Protein 3W4T (pdb70)

Organism: Pyrococcus furiosus (strain ATCC 43587 / DSM 3638 / JCM 8422 / Vc1) (NCBI:txid186497)

Structure (mmCIF, N/CA/C/O backbone):
data_3W4T
#
_entry.id   3W4T
#
_cell.length_a   155.388
_cell.length_b   60.055
_cell.length_c   68.279
_cell.angle_alpha   90.000
_cell.angle_beta   92.000
_cell.angle_gamma   90.000
#
_symmetry.space_group_name_H-M   'C 1 2 1'
#
loop_
_entity.id
_entity.type
_entity.pdbx_description
1 polymer 'Putative uncharacterized protein'
2 non-polymer '(2R)-2,3-dihydroxypropyl (9Z)-octadec-9-enoate'
3 water water
#
loop_
_atom_site.group_PDB
_atom_site.id
_atom_site.type_symbol
_atom_site.label_atom_id
_atom_site.label_alt_id
_atom_site.label_comp_id
_atom_site.label_asym_id
_atom_site.label_entity_id
_atom_site.label_seq_id
_atom_site.pdbx_PDB_ins_code
_atom_site.Cartn_x
_atom_site.Cartn_y
_atom_site.Cartn_z
_atom_site.occupancy
_atom_site.B_iso_or_equiv
_atom_site.auth_seq_id
_atom_site.auth_comp_id
_atom_site.auth_asym_id
_atom_site.auth_atom_id
_atom_site.pdbx_PDB_model_num
ATOM 1 N N . LYS A 1 4 ? -58.456 -0.628 24.580 1.00 68.77 4 LYS A N 1
ATOM 2 C CA . LYS A 1 4 ? -57.364 0.307 24.820 1.00 66.12 4 LYS A CA 1
ATOM 3 C C . LYS A 1 4 ? -56.059 -0.419 25.140 1.00 64.24 4 LYS A C 1
ATOM 4 O O . LYS A 1 4 ? -55.233 0.083 25.902 1.00 70.00 4 LYS A O 1
ATOM 6 N N . THR A 1 5 ? -55.884 -1.605 24.565 1.00 56.02 5 THR A N 1
ATOM 7 C CA . THR A 1 5 ? -54.616 -2.322 24.665 1.00 51.79 5 THR A CA 1
ATOM 8 C C . THR A 1 5 ? -54.386 -3.199 23.436 1.00 44.28 5 THR A C 1
ATOM 9 O O . THR A 1 5 ? -55.309 -3.823 22.921 1.00 47.57 5 THR A O 1
ATOM 13 N N . THR A 1 6 ? -53.150 -3.225 22.957 1.00 36.30 6 THR A N 1
ATOM 14 C CA . THR A 1 6 ? -52.800 -4.016 21.784 1.00 34.26 6 THR A CA 1
ATOM 15 C C . THR A 1 6 ? -51.958 -5.208 22.210 1.00 30.72 6 THR A C 1
ATOM 16 O O . THR A 1 6 ? -51.500 -5.266 23.353 1.00 28.78 6 THR A O 1
ATOM 20 N N . LYS A 1 7 ? -51.751 -6.147 21.293 1.00 31.96 7 LYS A N 1
ATOM 21 C CA . LYS A 1 7 ? -50.887 -7.292 21.551 1.00 33.20 7 LYS A CA 1
ATOM 22 C C . LYS A 1 7 ? -49.470 -6.827 21.864 1.00 27.39 7 LYS A C 1
ATOM 23 O O . LYS A 1 7 ? -48.797 -7.390 22.726 1.00 28.03 7 LYS A O 1
ATOM 27 N N . GLY A 1 8 ? -49.026 -5.790 21.161 1.00 25.88 8 GLY A N 1
ATOM 28 C CA . GLY A 1 8 ? -47.696 -5.242 21.364 1.00 21.95 8 GLY A CA 1
ATOM 29 C C . GLY A 1 8 ? -47.498 -4.665 22.752 1.00 22.32 8 GLY A C 1
ATOM 30 O O . GLY A 1 8 ? -46.455 -4.874 23.379 1.00 23.05 8 GLY A O 1
ATOM 31 N N . VAL A 1 9 ? -48.495 -3.929 23.238 1.00 20.77 9 VAL A N 1
ATOM 32 C CA . VAL A 1 9 ? -48.418 -3.358 24.579 1.00 18.39 9 VAL A CA 1
ATOM 33 C C . VAL A 1 9 ? -48.500 -4.465 25.641 1.00 23.53 9 VAL A C 1
ATOM 34 O O . VAL A 1 9 ? -47.840 -4.391 26.682 1.00 24.69 9 VAL A O 1
ATOM 38 N N . GLN A 1 10 ? -49.297 -5.493 25.367 1.00 24.27 10 GLN A N 1
ATOM 39 C CA . GLN A 1 10 ? -49.376 -6.651 26.254 1.00 30.97 10 GLN A CA 1
ATOM 40 C C . GLN A 1 10 ? -48.019 -7.346 26.327 1.00 28.49 10 GLN A C 1
ATOM 41 O O . GLN A 1 10 ? -47.581 -7.779 27.395 1.00 25.71 10 GLN A O 1
ATOM 47 N N . LEU A 1 11 ? -47.364 -7.454 25.175 1.00 29.19 11 LEU A N 1
ATOM 48 C CA . LEU A 1 11 ? -46.044 -8.071 25.087 1.00 27.99 11 LEU A CA 1
ATOM 49 C C . LEU A 1 11 ? -45.025 -7.303 25.929 1.00 25.00 11 LEU A C 1
ATOM 50 O O . LEU A 1 11 ? -44.303 -7.897 26.728 1.00 25.87 11 LEU A O 1
ATOM 55 N N . LEU A 1 12 ? -44.987 -5.983 25.755 1.00 21.70 12 LEU A N 1
ATOM 56 C CA . LEU A 1 12 ? -44.070 -5.116 26.501 1.00 22.66 12 LEU A CA 1
ATOM 57 C C . LEU A 1 12 ? -44.313 -5.143 28.003 1.00 25.78 12 LEU A C 1
ATOM 58 O O . LEU A 1 12 ? -43.366 -5.103 28.797 1.00 24.68 12 LEU A O 1
ATOM 63 N N . ARG A 1 13 ? -45.584 -5.202 28.394 1.00 22.77 13 ARG A N 1
ATOM 64 C CA . ARG A 1 13 ? -45.929 -5.250 29.806 1.00 25.77 13 ARG A CA 1
ATOM 65 C C . ARG A 1 13 ? -45.870 -6.668 30.368 1.00 27.08 13 ARG A C 1
ATOM 66 O O . ARG A 1 13 ? -46.064 -6.874 31.567 1.00 30.06 13 ARG A O 1
ATOM 74 N N . GLY A 1 14 ? -45.607 -7.646 29.508 1.00 25.21 14 GLY A N 1
ATOM 75 C CA . GLY A 1 14 ? -45.553 -9.035 29.950 1.00 30.57 14 GLY A CA 1
ATOM 76 C C . GLY A 1 14 ? -44.160 -9.498 30.359 1.00 32.30 14 GLY A C 1
ATOM 77 O O . GLY A 1 14 ? -43.304 -8.686 30.727 1.00 29.18 14 GLY A O 1
ATOM 78 N N . ASP A 1 15 ? -43.943 -10.810 30.309 1.00 32.71 15 ASP A N 1
ATOM 79 C CA . ASP A 1 15 ? -42.645 -11.408 30.610 1.00 31.26 15 ASP A CA 1
ATOM 80 C C . ASP A 1 15 ? -41.565 -10.868 29.664 1.00 26.83 15 ASP A C 1
ATOM 81 O O . ASP A 1 15 ? -41.738 -10.891 28.442 1.00 23.48 15 ASP A O 1
ATOM 86 N N . PRO A 1 16 ? -40.449 -10.379 30.232 1.00 27.00 16 PRO A N 1
ATOM 87 C CA . PRO A 1 16 ? -39.393 -9.764 29.416 1.00 28.00 16 PRO A CA 1
ATOM 88 C C . PRO A 1 16 ? -38.736 -10.751 28.445 1.00 27.29 16 PRO A C 1
ATOM 89 O O . PRO A 1 16 ? -38.431 -10.356 27.323 1.00 29.11 16 PRO A O 1
ATOM 93 N N . LYS A 1 17 ? -38.536 -12.000 28.864 1.00 26.72 17 LYS A N 1
ATOM 94 C CA . LYS A 1 17 ? -37.913 -13.010 28.007 1.00 24.53 17 LYS A CA 1
ATOM 95 C C . LYS A 1 17 ? -38.747 -13.261 26.761 1.00 30.50 17 LYS A C 1
ATOM 96 O O . LYS A 1 17 ? -38.219 -13.347 25.651 1.00 31.33 17 LYS A O 1
ATOM 102 N N . LYS A 1 18 ? -40.056 -13.375 26.952 1.00 28.75 18 LYS A N 1
ATOM 103 C CA . LYS A 1 18 ? -40.985 -13.532 25.840 1.00 27.40 18 LYS A CA 1
ATOM 104 C C . LYS A 1 18 ? -40.941 -12.315 24.912 1.00 26.15 18 LYS A C 1
ATOM 105 O O . LYS A 1 18 ? -40.949 -12.457 23.688 1.00 25.86 18 LYS A O 1
ATOM 111 N N . ALA A 1 19 ? -40.882 -11.120 25.494 1.00 24.04 19 ALA A N 1
ATOM 112 C CA . ALA A 1 19 ? -40.839 -9.896 24.698 1.00 24.42 19 ALA A CA 1
ATOM 113 C C . ALA A 1 19 ? -39.545 -9.799 23.885 1.00 24.24 19 ALA A C 1
ATOM 114 O O . ALA A 1 19 ? -39.561 -9.398 22.723 1.00 20.28 19 ALA A O 1
ATOM 116 N N . ILE A 1 20 ? -38.425 -10.156 24.505 1.00 22.59 20 ILE A N 1
ATOM 117 C CA . ILE A 1 20 ? -37.141 -10.128 23.813 1.00 24.00 20 ILE A CA 1
ATOM 118 C C . ILE A 1 20 ? -37.150 -11.065 22.599 1.00 25.50 20 ILE A C 1
ATOM 119 O O . ILE A 1 20 ? -36.733 -10.681 21.504 1.00 21.95 20 ILE A O 1
ATOM 124 N N . VAL A 1 21 ? -37.651 -12.281 22.789 1.00 22.34 21 VAL A N 1
ATOM 125 C CA . VAL A 1 21 ? -37.672 -13.273 21.715 1.00 25.92 21 VAL A CA 1
ATOM 126 C C . VAL A 1 21 ? -38.537 -12.838 20.530 1.00 25.64 21 VAL A C 1
ATOM 127 O O . VAL A 1 21 ? -38.097 -12.884 19.379 1.00 22.10 21 VAL A O 1
ATOM 131 N N . ARG A 1 22 ? -39.765 -12.418 20.820 1.00 28.10 22 ARG A N 1
ATOM 132 C CA . ARG A 1 22 ? -40.707 -11.982 19.789 1.00 28.89 22 ARG A CA 1
ATOM 133 C C . ARG A 1 22 ? -40.174 -10.831 18.955 1.00 24.79 22 ARG A C 1
ATOM 134 O O . ARG A 1 22 ? -40.180 -10.897 17.726 1.00 23.65 22 ARG A O 1
ATOM 142 N N . LEU A 1 23 ? -39.735 -9.770 19.632 1.00 21.09 23 LEU A N 1
ATOM 143 C CA . LEU A 1 23 ? -39.258 -8.569 18.955 1.00 22.14 23 LEU A CA 1
ATOM 144 C C . LEU A 1 23 ? -37.988 -8.834 18.157 1.00 20.97 23 LEU A C 1
ATOM 145 O O . LEU A 1 23 ? -37.867 -8.385 17.025 1.00 22.83 23 LEU A O 1
ATOM 150 N N . SER A 1 24 ? -37.047 -9.566 18.752 1.00 20.85 24 SER A N 1
ATOM 151 C CA . SER A 1 24 ? -35.750 -9.797 18.118 1.00 20.65 24 SER A CA 1
ATOM 152 C C . SER A 1 24 ? -35.874 -10.679 16.872 1.00 22.98 24 SER A C 1
ATOM 153 O O . SER A 1 24 ? -35.238 -10.414 15.854 1.00 25.35 24 SER A O 1
ATOM 156 N N . ILE A 1 25 ? -36.697 -11.723 16.947 1.00 23.84 25 ILE A N 1
ATOM 157 C CA . ILE A 1 25 ? -36.953 -12.563 15.776 1.00 19.44 25 ILE A CA 1
ATOM 158 C C . ILE A 1 25 ? -37.569 -11.725 14.655 1.00 20.22 25 ILE A C 1
ATOM 159 O O . ILE A 1 25 ? -37.154 -11.813 13.498 1.00 19.25 25 ILE A O 1
ATOM 164 N N . ALA A 1 26 ? -38.548 -10.896 15.008 1.00 22.51 26 ALA A N 1
ATOM 165 C CA . ALA A 1 26 ? -39.177 -10.004 14.041 1.00 23.87 26 ALA A CA 1
ATOM 166 C C . ALA A 1 26 ? -38.165 -9.044 13.401 1.00 23.58 26 ALA A C 1
ATOM 167 O O . ALA A 1 26 ? -38.175 -8.840 12.184 1.00 18.32 26 ALA A O 1
ATOM 169 N N . MET A 1 27 ? -37.295 -8.457 14.216 1.00 20.48 27 MET A N 1
ATOM 170 C CA . MET A 1 27 ? -36.280 -7.542 13.698 1.00 22.09 27 MET A CA 1
ATOM 171 C C . MET A 1 27 ? -35.230 -8.255 12.844 1.00 22.65 27 MET A C 1
ATOM 172 O O . MET A 1 27 ? -34.801 -7.728 11.813 1.00 23.74 27 MET A O 1
ATOM 177 N N . MET A 1 28 ? -34.812 -9.447 13.271 1.00 19.22 28 MET A N 1
ATOM 178 C CA . MET A 1 28 ? -33.822 -10.219 12.517 1.00 22.33 28 MET A CA 1
ATOM 179 C C . MET A 1 28 ? -34.329 -10.592 11.131 1.00 22.67 28 MET A C 1
ATOM 180 O O . MET A 1 28 ? -33.562 -10.588 10.166 1.00 22.84 28 MET A O 1
ATOM 185 N N . ILE A 1 29 ? -35.616 -10.928 11.042 1.00 19.12 29 ILE A N 1
ATOM 186 C CA . ILE A 1 29 ? -36.240 -11.280 9.765 1.00 19.09 29 ILE A CA 1
ATOM 187 C C . ILE A 1 29 ? -36.270 -10.060 8.843 1.00 19.87 29 ILE A C 1
ATOM 188 O O . ILE A 1 29 ? -35.888 -10.142 7.671 1.00 20.53 29 ILE A O 1
ATOM 193 N N . GLY A 1 30 ? -36.728 -8.935 9.382 1.00 18.27 30 GLY A N 1
ATOM 194 C CA . GLY A 1 30 ? -36.800 -7.698 8.624 1.00 20.54 30 GLY A CA 1
ATOM 195 C C . GLY A 1 30 ? -35.427 -7.283 8.137 1.00 23.09 30 GLY A C 1
ATOM 196 O O . GLY A 1 30 ? -35.256 -6.904 6.977 1.00 22.94 30 GLY A O 1
ATOM 197 N N . MET A 1 31 ? -34.445 -7.365 9.030 1.00 19.77 31 MET A N 1
ATOM 198 C CA . MET A 1 31 ? -33.087 -6.948 8.721 1.00 19.28 31 MET A CA 1
ATOM 199 C C . MET A 1 31 ? -32.407 -7.898 7.756 1.00 23.30 31 MET A C 1
ATOM 200 O O . MET A 1 31 ? -31.527 -7.492 6.999 1.00 21.12 31 MET A O 1
ATOM 205 N N . SER A 1 32 ? -32.811 -9.164 7.786 1.00 22.83 32 SER A N 1
ATOM 206 C CA . SER A 1 32 ? -32.257 -10.142 6.859 1.00 20.18 32 SER A CA 1
ATOM 207 C C . SER A 1 32 ? -32.712 -9.841 5.439 1.00 22.32 32 SER A C 1
ATOM 208 O O . SER A 1 32 ? -31.949 -10.019 4.496 1.00 21.53 32 SER A O 1
ATOM 211 N N . VAL A 1 33 ? -33.948 -9.370 5.288 1.00 17.72 33 VAL A N 1
ATOM 212 C CA . VAL A 1 33 ? -34.445 -9.023 3.963 1.00 19.21 33 VAL A CA 1
ATOM 213 C C . VAL A 1 33 ? -33.747 -7.760 3.457 1.00 20.36 33 VAL A C 1
ATOM 214 O O . VAL A 1 33 ? -33.439 -7.650 2.271 1.00 20.72 33 VAL A O 1
ATOM 218 N N . GLN A 1 34 ? -33.479 -6.818 4.357 1.00 20.60 34 GLN A N 1
ATOM 219 C CA . GLN A 1 34 ? -32.696 -5.642 3.989 1.00 23.30 34 GLN A CA 1
ATOM 220 C C . GLN A 1 34 ? -31.302 -6.063 3.522 1.00 23.19 34 GLN A C 1
ATOM 221 O O . GLN A 1 34 ? -30.774 -5.529 2.548 1.00 23.66 34 GLN A O 1
ATOM 227 N N . THR A 1 35 ? -30.721 -7.042 4.207 1.00 21.85 35 THR A N 1
ATOM 228 C CA . THR A 1 35 ? -29.403 -7.552 3.836 1.00 24.77 35 THR A CA 1
ATOM 229 C C . THR A 1 35 ? -29.425 -8.252 2.473 1.00 26.92 35 THR A C 1
ATOM 230 O O . THR A 1 35 ? -28.516 -8.074 1.656 1.00 24.79 35 THR A O 1
ATOM 234 N N . LEU A 1 36 ? -30.466 -9.043 2.229 1.00 25.86 36 LEU A N 1
ATOM 235 C CA . LEU A 1 36 ? -30.617 -9.722 0.949 1.00 25.39 36 LEU A CA 1
ATOM 236 C C . LEU A 1 36 ? -30.748 -8.705 -0.184 1.00 26.97 36 LEU A C 1
ATOM 237 O O . LEU A 1 36 ? -30.158 -8.885 -1.252 1.00 25.31 36 LEU A O 1
ATOM 242 N N . TYR A 1 37 ? -31.521 -7.644 0.041 1.00 24.15 37 TYR A N 1
ATOM 243 C CA . TYR A 1 37 ? -31.633 -6.593 -0.967 1.00 23.45 37 TYR A CA 1
ATOM 244 C C . TYR A 1 37 ? -30.257 -6.025 -1.312 1.00 22.30 37 TYR A C 1
ATOM 245 O O . TYR A 1 37 ? -29.907 -5.904 -2.483 1.00 23.02 37 TYR A O 1
ATOM 254 N N . ASN A 1 38 ? -29.497 -5.659 -0.283 1.00 28.78 38 ASN A N 1
ATOM 255 C CA . ASN A 1 38 ? -28.170 -5.074 -0.475 1.00 34.37 38 ASN A CA 1
ATOM 256 C C . ASN A 1 38 ? -27.230 -5.955 -1.281 1.00 33.65 38 ASN A C 1
ATOM 257 O O . ASN A 1 38 ? -26.519 -5.464 -2.156 1.00 35.90 38 ASN A O 1
ATOM 262 N N . LEU A 1 39 ? -27.224 -7.251 -0.980 1.00 32.19 39 LEU A N 1
ATOM 263 C CA . LEU A 1 39 ? -26.374 -8.201 -1.693 1.00 37.64 39 LEU A CA 1
ATOM 264 C C . LEU A 1 39 ? -26.779 -8.314 -3.161 1.00 40.43 39 LEU A C 1
ATOM 265 O O . LEU A 1 39 ? -25.931 -8.310 -4.057 1.00 39.27 39 LEU A O 1
ATOM 270 N N . ALA A 1 40 ? -28.082 -8.427 -3.400 1.00 32.50 40 ALA A N 1
ATOM 271 C CA . ALA A 1 40 ? -28.596 -8.523 -4.758 1.00 31.23 40 ALA A CA 1
ATOM 272 C C . ALA A 1 40 ? -28.294 -7.246 -5.551 1.00 29.46 40 ALA A C 1
ATOM 273 O O . ALA A 1 40 ? -27.878 -7.317 -6.707 1.00 32.89 40 ALA A O 1
ATOM 275 N N . ASP A 1 41 ? -28.493 -6.087 -4.926 1.00 24.34 41 ASP A N 1
ATOM 276 C CA . ASP A 1 41 ? -28.233 -4.812 -5.599 1.00 29.09 41 ASP A CA 1
ATOM 277 C C . ASP A 1 41 ? -26.750 -4.641 -5.931 1.00 34.34 41 ASP A C 1
ATOM 278 O O . ASP A 1 41 ? -26.399 -4.095 -6.982 1.00 31.32 41 ASP A O 1
ATOM 283 N N . GLY A 1 42 ? -25.888 -5.122 -5.039 1.00 32.90 42 GLY A N 1
ATOM 284 C CA . GLY A 1 42 ? -24.456 -5.099 -5.276 1.00 35.19 42 GLY A CA 1
ATOM 285 C C . GLY A 1 42 ? -24.102 -5.881 -6.523 1.00 38.20 42 GLY A C 1
ATOM 286 O O . GLY A 1 42 ? -23.247 -5.471 -7.311 1.00 42.44 42 GLY A O 1
ATOM 287 N N . ILE A 1 43 ? -24.783 -7.006 -6.709 1.00 34.70 43 ILE A N 1
ATOM 288 C CA . ILE A 1 43 ? -24.553 -7.862 -7.865 1.00 34.93 43 ILE A CA 1
ATOM 289 C C . ILE A 1 43 ? -25.044 -7.233 -9.181 1.00 38.06 43 ILE A C 1
ATOM 290 O O . ILE A 1 43 ? -24.307 -7.209 -10.170 1.00 38.98 43 ILE A O 1
ATOM 295 N N . TRP A 1 44 ? -26.280 -6.735 -9.198 1.00 32.61 44 TRP A N 1
ATOM 296 C CA . TRP A 1 44 ? -26.804 -6.072 -10.392 1.00 29.79 44 TRP A CA 1
ATOM 297 C C . TRP A 1 44 ? -25.903 -4.916 -10.828 1.00 31.33 44 TRP A C 1
ATOM 298 O O . TRP A 1 44 ? -25.547 -4.809 -11.999 1.00 33.35 44 TRP A O 1
ATOM 309 N N . VAL A 1 45 ? -25.553 -4.049 -9.880 1.00 33.21 45 VAL A N 1
ATOM 310 C CA . VAL A 1 45 ? -24.739 -2.871 -10.164 1.00 34.97 45 VAL A CA 1
ATOM 311 C C . VAL A 1 45 ? -23.342 -3.247 -10.670 1.00 41.19 45 VAL A C 1
ATOM 312 O O . VAL A 1 45 ? -22.794 -2.581 -11.546 1.00 43.76 45 VAL A O 1
ATOM 316 N N . SER A 1 46 ? -22.789 -4.335 -10.140 1.00 43.16 46 SER A N 1
ATOM 317 C CA . SER A 1 46 ? -21.466 -4.806 -10.543 1.00 47.37 46 SER A CA 1
ATOM 318 C C . SER A 1 46 ? -21.392 -5.081 -12.043 1.00 50.13 46 SER A C 1
ATOM 319 O O . SER A 1 46 ? -20.345 -4.893 -12.662 1.00 52.86 46 SER A O 1
ATOM 322 N N . GLY A 1 47 ? -22.506 -5.518 -12.625 1.00 47.66 47 GLY A N 1
ATOM 323 C CA . GLY A 1 47 ? -22.537 -5.872 -14.033 1.00 42.17 47 GLY A CA 1
ATOM 324 C C . GLY A 1 47 ? -22.783 -4.696 -14.960 1.00 44.44 47 GLY A C 1
ATOM 325 O O . GLY A 1 47 ? -23.014 -4.884 -16.155 1.00 48.98 47 GLY A O 1
ATOM 326 N N . LEU A 1 48 ? -22.734 -3.482 -14.414 1.00 42.73 48 LEU A N 1
ATOM 327 C CA . LEU A 1 48 ? -22.964 -2.271 -15.203 1.00 42.49 48 LEU A CA 1
ATOM 328 C C . LEU A 1 48 ? -21.663 -1.562 -15.601 1.00 47.41 48 LEU A C 1
ATOM 329 O O . LEU A 1 48 ? -21.668 -0.682 -16.465 1.00 49.94 48 LEU A O 1
ATOM 334 N N . GLY A 1 49 ? -20.555 -1.932 -14.964 1.00 47.31 49 GLY A N 1
ATOM 335 C CA . GLY A 1 49 ? -19.273 -1.322 -15.276 1.00 50.21 49 GLY A CA 1
ATOM 336 C C . GLY A 1 49 ? -18.764 -0.303 -14.267 1.00 50.75 49 GLY A C 1
ATOM 337 O O . GLY A 1 49 ? -19.525 0.197 -13.439 1.00 48.07 49 GLY A O 1
ATOM 338 N N . PRO A 1 50 ? -17.460 0.016 -14.346 1.00 52.11 50 PRO A N 1
ATOM 339 C CA . PRO A 1 50 ? -16.720 0.925 -13.461 1.00 46.47 50 PRO A CA 1
ATOM 340 C C . PRO A 1 50 ? -17.362 2.296 -13.255 1.00 41.99 50 PRO A C 1
ATOM 341 O O . PRO A 1 50 ? -17.368 2.791 -12.128 1.00 41.56 50 PRO A O 1
ATOM 345 N N . GLU A 1 51 ? -17.872 2.906 -14.320 1.00 36.89 51 GLU A N 1
ATOM 346 C CA . GLU A 1 51 ? -18.489 4.229 -14.221 1.00 37.88 51 GLU A CA 1
ATOM 347 C C . GLU A 1 51 ? -19.723 4.239 -13.314 1.00 41.99 51 GLU A C 1
ATOM 348 O O . GLU A 1 51 ? -19.990 5.223 -12.622 1.00 37.01 51 GLU A O 1
ATOM 350 N N . SER A 1 52 ? -20.476 3.144 -13.333 1.00 43.06 52 SER A N 1
ATOM 351 C CA . SER A 1 52 ? -21.692 3.030 -12.538 1.00 39.59 52 SER A CA 1
ATOM 352 C C . SER A 1 52 ? -21.363 2.769 -11.069 1.00 40.72 52 SER A C 1
ATOM 353 O O . SER A 1 52 ? -21.986 3.341 -10.178 1.00 38.36 52 SER A O 1
ATOM 356 N N . LEU A 1 53 ? -20.371 1.913 -10.831 1.00 45.25 53 LEU A N 1
ATOM 357 C CA . LEU A 1 53 ? -19.896 1.629 -9.480 1.00 45.70 53 LEU A CA 1
ATOM 358 C C . LEU A 1 53 ? -19.322 2.874 -8.810 1.00 43.56 53 LEU A C 1
ATOM 359 O O . LEU A 1 53 ? -19.590 3.136 -7.641 1.00 38.36 53 LEU A O 1
ATOM 364 N N . ALA A 1 54 ? -18.533 3.639 -9.558 1.00 42.32 54 ALA A N 1
ATOM 365 C CA . ALA A 1 54 ? -17.913 4.848 -9.022 1.00 44.31 54 ALA A CA 1
ATOM 366 C C . ALA A 1 54 ? -18.957 5.901 -8.644 1.00 43.94 54 ALA A C 1
ATOM 367 O O . ALA A 1 54 ? -18.754 6.682 -7.718 1.00 42.01 54 ALA A O 1
ATOM 369 N N . ALA A 1 55 ? -20.069 5.918 -9.373 1.00 43.04 55 ALA A N 1
ATOM 370 C CA . ALA A 1 55 ? -21.159 6.846 -9.090 1.00 43.32 55 ALA A CA 1
ATOM 371 C C . ALA A 1 55 ? -21.860 6.484 -7.778 1.00 44.98 55 ALA A C 1
ATOM 372 O O . ALA A 1 55 ? -22.191 7.359 -6.971 1.00 44.76 55 ALA A O 1
ATOM 374 N N . VAL A 1 56 ? -22.092 5.189 -7.580 1.00 44.33 56 VAL A N 1
ATOM 375 C CA . VAL A 1 56 ? -22.644 4.684 -6.331 1.00 46.16 56 VAL A CA 1
ATOM 376 C C . VAL A 1 56 ? -21.665 4.990 -5.203 1.00 44.86 56 VAL A C 1
ATOM 377 O O . VAL A 1 56 ? -22.064 5.407 -4.112 1.00 43.05 56 VAL A O 1
ATOM 381 N N . GLY A 1 57 ? -20.379 4.800 -5.492 1.00 41.02 57 GLY A N 1
ATOM 382 C CA . GLY A 1 57 ? -19.318 5.061 -4.537 1.00 37.50 57 GLY A CA 1
ATOM 383 C C . GLY A 1 57 ? -19.292 6.497 -4.050 1.00 38.69 57 GLY A C 1
ATOM 384 O O . GLY A 1 57 ? -19.135 6.747 -2.854 1.00 40.47 57 GLY A O 1
ATOM 385 N N . LEU A 1 58 ? -19.453 7.439 -4.975 1.00 35.52 58 LEU A N 1
ATOM 386 C CA . LEU A 1 58 ? -19.444 8.860 -4.635 1.00 37.19 58 LEU A CA 1
ATOM 387 C C . LEU A 1 58 ? -20.557 9.263 -3.661 1.00 37.33 58 LEU A C 1
ATOM 388 O O . LEU A 1 58 ? -20.346 10.107 -2.791 1.00 37.79 58 LEU A O 1
ATOM 393 N N . PHE A 1 59 ? -21.737 8.669 -3.812 1.00 34.94 59 PHE A N 1
ATOM 394 C CA . PHE A 1 59 ? -22.884 9.044 -2.985 1.00 33.64 59 PHE A CA 1
ATOM 395 C C . PHE A 1 59 ? -22.962 8.251 -1.682 1.00 32.06 59 PHE A C 1
ATOM 396 O O . PHE A 1 59 ? -23.609 8.684 -0.733 1.00 33.63 59 PHE A O 1
ATOM 404 N N . PHE A 1 60 ? -22.313 7.090 -1.653 1.00 33.44 60 PHE A N 1
ATOM 405 C CA . PHE A 1 60 ? -22.430 6.158 -0.529 1.00 36.52 60 PHE A CA 1
ATOM 406 C C . PHE A 1 60 ? -22.253 6.779 0.872 1.00 34.54 60 PHE A C 1
ATOM 407 O O . PHE A 1 60 ? -23.075 6.527 1.751 1.00 35.07 60 PHE A O 1
ATOM 415 N N . PRO A 1 61 ? -21.200 7.597 1.083 1.00 34.21 61 PRO A N 1
ATOM 416 C CA . PRO A 1 61 ? -21.083 8.211 2.414 1.00 35.62 61 PRO A CA 1
ATOM 417 C C . PRO A 1 61 ? -22.263 9.118 2.766 1.00 36.30 61 PRO A C 1
ATOM 418 O O . PRO A 1 61 ? -22.685 9.136 3.926 1.00 31.95 61 PRO A O 1
ATOM 422 N N . VAL A 1 62 ? -22.777 9.861 1.787 1.00 31.90 62 VAL A N 1
ATOM 423 C CA . VAL A 1 62 ? -23.921 10.733 2.021 1.00 30.93 62 VAL A CA 1
ATOM 424 C C . VAL A 1 62 ? -25.144 9.902 2.368 1.00 27.76 62 VAL A C 1
ATOM 425 O O . VAL A 1 62 ? -25.873 10.210 3.309 1.00 29.04 62 VAL A O 1
ATOM 429 N N . PHE A 1 63 ? -25.364 8.851 1.587 1.00 25.27 63 PHE A N 1
ATOM 430 C CA . PHE A 1 63 ? -26.509 7.976 1.773 1.00 28.70 63 PHE A CA 1
ATOM 431 C C . PHE A 1 63 ? -26.498 7.309 3.147 1.00 25.44 63 PHE A C 1
ATOM 432 O O . PHE A 1 63 ? -27.537 7.211 3.804 1.00 25.45 63 PHE A O 1
ATOM 440 N N . MET A 1 64 ? -25.327 6.855 3.581 1.00 22.47 64 MET A N 1
ATOM 441 C CA . MET A 1 64 ? -25.197 6.256 4.908 1.00 25.10 64 MET A CA 1
ATOM 442 C C . MET A 1 64 ? -25.400 7.306 6.005 1.00 22.16 64 MET A C 1
ATOM 443 O O . MET A 1 64 ? -25.872 6.992 7.096 1.00 21.79 64 MET A O 1
ATOM 448 N N . GLY A 1 65 ? -25.028 8.549 5.716 1.00 23.70 65 GLY A N 1
ATOM 449 C CA . GLY A 1 65 ? -25.266 9.641 6.645 1.00 24.12 65 GLY A CA 1
ATOM 450 C C . GLY A 1 65 ? -26.755 9.873 6.810 1.00 22.87 65 GLY A C 1
ATOM 451 O O . GLY A 1 65 ? -27.240 10.111 7.913 1.00 24.34 65 GLY A O 1
ATOM 452 N N . ILE A 1 66 ? -27.483 9.790 5.701 1.00 21.44 66 ILE A N 1
ATOM 453 C CA . ILE A 1 66 ? -28.936 9.937 5.721 1.00 20.53 66 ILE A CA 1
ATOM 454 C C . ILE A 1 66 ? -29.589 8.793 6.498 1.00 23.62 66 ILE A C 1
ATOM 455 O O . ILE A 1 66 ? -30.515 9.023 7.279 1.00 22.10 66 ILE A O 1
ATOM 460 N N . ILE A 1 67 ? -29.107 7.567 6.282 1.00 18.41 67 ILE A N 1
ATOM 461 C CA . ILE A 1 67 ? -29.599 6.404 7.025 1.00 20.81 67 ILE A CA 1
ATOM 462 C C . ILE A 1 67 ? -29.346 6.555 8.528 1.00 18.56 67 ILE A C 1
ATOM 463 O O . ILE A 1 67 ? -30.214 6.272 9.351 1.00 22.51 67 ILE A O 1
ATOM 468 N N . ALA A 1 68 ? -28.143 7.002 8.872 1.00 20.22 68 ALA A N 1
ATOM 469 C CA . ALA A 1 68 ? -27.763 7.202 10.265 1.00 23.79 68 ALA A CA 1
ATOM 470 C C . ALA A 1 68 ? -28.690 8.205 10.962 1.00 22.32 68 ALA A C 1
ATOM 471 O O . ALA A 1 68 ? -29.090 8.002 12.111 1.00 21.48 68 ALA A O 1
ATOM 473 N N . LEU A 1 69 ? -29.028 9.288 10.266 1.00 19.72 69 LEU A N 1
ATOM 474 C CA . LEU A 1 69 ? -29.902 10.314 10.841 1.00 18.18 69 LEU A CA 1
ATOM 475 C C . LEU A 1 69 ? -31.324 9.787 11.015 1.00 19.12 69 LEU A C 1
ATOM 476 O O . LEU A 1 69 ? -31.947 9.980 12.062 1.00 18.24 69 LEU A O 1
ATOM 481 N N . ALA A 1 70 ? -31.823 9.120 9.979 1.00 18.92 70 ALA A N 1
ATOM 482 C CA . ALA A 1 70 ? -33.167 8.548 9.973 1.00 18.60 70 ALA A CA 1
ATOM 483 C C . ALA A 1 70 ? -33.336 7.470 11.043 1.00 17.19 70 ALA A C 1
ATOM 484 O O . ALA A 1 70 ? -34.318 7.469 11.789 1.00 17.51 70 ALA A O 1
ATOM 486 N N . ALA A 1 71 ? -32.385 6.545 11.105 1.00 17.97 71 ALA A N 1
ATOM 487 C CA . ALA A 1 71 ? -32.442 5.463 12.087 1.00 20.91 71 ALA A CA 1
ATOM 488 C C . ALA A 1 71 ? -32.206 5.983 13.512 1.00 20.80 71 ALA A C 1
ATOM 489 O O . ALA A 1 71 ? -32.745 5.438 14.480 1.00 20.49 71 ALA A O 1
ATOM 491 N N . GLY A 1 72 ? -31.385 7.025 13.636 1.00 18.26 72 GLY A N 1
ATOM 492 C CA . GLY A 1 72 ? -31.167 7.673 14.919 1.00 20.47 72 GLY A CA 1
ATOM 493 C C . GLY A 1 72 ? -32.461 8.253 15.474 1.00 22.56 72 GLY A C 1
ATOM 494 O O . GLY A 1 72 ? -32.797 8.034 16.643 1.00 22.36 72 GLY A O 1
ATOM 495 N N . LEU A 1 73 ? -33.192 8.989 14.638 1.00 19.12 73 LEU A N 1
ATOM 496 C CA . LEU A 1 73 ? -34.495 9.524 15.039 1.00 21.75 73 LEU A CA 1
ATOM 497 C C . LEU A 1 73 ? -35.457 8.385 15.371 1.00 17.67 73 LEU A C 1
ATOM 498 O O . LEU A 1 73 ? -36.261 8.485 16.304 1.00 18.77 73 LEU A O 1
ATOM 503 N N . GLY A 1 74 ? -35.354 7.293 14.618 1.00 17.80 74 GLY A N 1
ATOM 504 C CA . GLY A 1 74 ? -36.170 6.111 14.857 1.00 19.46 74 GLY A CA 1
ATOM 505 C C . GLY A 1 74 ? -35.968 5.456 16.216 1.00 18.46 74 GLY A C 1
ATOM 506 O O . GLY A 1 74 ? -36.937 5.047 16.866 1.00 16.96 74 GLY A O 1
ATOM 507 N N . VAL A 1 75 ? -34.717 5.338 16.656 1.00 16.49 75 VAL A N 1
ATOM 508 C CA . VAL A 1 75 ? -34.452 4.708 17.950 1.00 19.75 75 VAL A CA 1
ATOM 509 C C . VAL A 1 75 ? -34.754 5.659 19.117 1.00 18.67 75 VAL A C 1
ATOM 510 O O . VAL A 1 75 ? -35.174 5.225 20.193 1.00 20.96 75 VAL A O 1
ATOM 514 N N . GLY A 1 76 ? -34.554 6.956 18.901 1.00 17.60 76 GLY A N 1
ATOM 515 C CA . GLY A 1 76 ? -34.924 7.947 19.902 1.00 16.84 76 GLY A CA 1
ATOM 516 C C . GLY A 1 76 ? -36.424 7.902 20.140 1.00 17.85 76 GLY A C 1
ATOM 517 O O . GLY A 1 76 ? -36.897 8.030 21.273 1.00 18.16 76 GLY A O 1
ATOM 518 N N . THR A 1 77 ? -37.165 7.694 19.054 1.00 16.76 77 THR A N 1
ATOM 519 C CA . THR A 1 77 ? -38.620 7.608 19.076 1.00 19.03 77 THR A CA 1
ATOM 520 C C . THR A 1 77 ? -39.075 6.328 19.775 1.00 21.40 77 THR A C 1
ATOM 521 O O . THR A 1 77 ? -39.991 6.354 20.603 1.00 21.40 77 THR A O 1
ATOM 525 N N . SER A 1 78 ? -38.436 5.215 19.419 1.00 14.04 78 SER A N 1
ATOM 526 C CA . SER A 1 78 ? -38.742 3.905 19.987 1.00 23.90 78 SER A CA 1
ATOM 527 C C . SER A 1 78 ? -38.562 3.891 21.490 1.00 21.00 78 SER A C 1
ATOM 528 O O . SER A 1 78 ? -39.415 3.387 22.225 1.00 20.28 78 SER A O 1
ATOM 531 N N . SER A 1 79 ? -37.428 4.420 21.938 1.00 18.01 79 SER A N 1
ATOM 532 C CA . SER A 1 79 ? -37.104 4.437 23.357 1.00 21.51 79 SER A CA 1
ATOM 533 C C . SER A 1 79 ? -38.059 5.334 24.137 1.00 20.99 79 SER A C 1
ATOM 534 O O . SER A 1 79 ? -38.542 4.948 25.196 1.00 21.21 79 SER A O 1
ATOM 537 N N . ALA A 1 80 ? -38.324 6.529 23.617 1.00 16.90 80 ALA A N 1
ATOM 538 C CA . ALA A 1 80 ? -39.166 7.489 24.332 1.00 18.11 80 ALA A CA 1
ATOM 539 C C . ALA A 1 80 ? -40.615 7.001 24.449 1.00 24.96 80 ALA A C 1
ATOM 540 O O . ALA A 1 80 ? -41.287 7.254 25.449 1.00 24.41 80 ALA A O 1
ATOM 542 N N . ILE A 1 81 ? -41.095 6.305 23.426 1.00 21.80 81 ILE A N 1
ATOM 543 C CA . ILE A 1 81 ? -42.445 5.751 23.459 1.00 20.48 81 ILE A CA 1
ATOM 544 C C . ILE A 1 81 ? -42.535 4.539 24.401 1.00 22.79 81 ILE A C 1
ATOM 545 O O . ILE A 1 81 ? -43.477 4.434 25.186 1.00 22.93 81 ILE A O 1
ATOM 550 N N . ALA A 1 82 ? -41.560 3.635 24.320 1.00 19.06 82 ALA A N 1
ATOM 551 C CA . ALA A 1 82 ? -41.529 2.457 25.194 1.00 22.84 82 ALA A CA 1
ATOM 552 C C . ALA A 1 82 ? -41.555 2.842 26.670 1.00 23.57 82 ALA A C 1
ATOM 553 O O . ALA A 1 82 ? -42.264 2.228 27.471 1.00 20.80 82 ALA A O 1
ATOM 555 N N . ARG A 1 83 ? -40.792 3.868 27.031 1.00 23.56 83 ARG A N 1
ATOM 556 C CA . ARG A 1 83 ? -40.775 4.333 28.412 1.00 25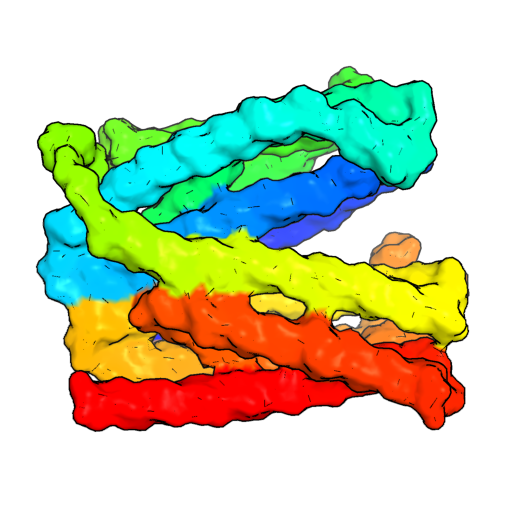.68 83 ARG A CA 1
ATOM 557 C C . ARG A 1 83 ? -42.108 4.946 28.872 1.00 27.02 83 ARG A C 1
ATOM 558 O O . ARG A 1 83 ? -42.526 4.721 30.005 1.00 26.40 83 ARG A O 1
ATOM 566 N N . ARG A 1 84 ? -42.781 5.705 28.008 1.00 22.42 84 ARG A N 1
ATOM 567 C CA . ARG A 1 84 ? -44.085 6.270 28.379 1.00 23.00 84 ARG A CA 1
ATOM 568 C C . ARG A 1 84 ? -45.117 5.156 28.580 1.00 22.27 84 ARG A C 1
ATOM 569 O O . ARG A 1 84 ? -45.932 5.202 29.503 1.00 25.76 84 ARG A O 1
ATOM 577 N N . ILE A 1 85 ? -45.077 4.154 27.706 1.00 20.56 85 ILE A N 1
ATOM 578 C CA . ILE A 1 85 ? -46.021 3.042 27.779 1.00 24.15 85 ILE A CA 1
ATOM 579 C C . ILE A 1 85 ? -45.811 2.214 29.046 1.00 25.76 85 ILE A C 1
ATOM 580 O O . ILE A 1 85 ? -46.775 1.839 29.716 1.00 29.74 85 ILE A O 1
ATOM 585 N N . GLY A 1 86 ? -44.550 1.942 29.376 1.00 22.08 86 GLY A N 1
ATOM 586 C CA . GLY A 1 86 ? -44.218 1.282 30.626 1.00 24.40 86 GLY A CA 1
ATOM 587 C C . GLY A 1 86 ? -44.735 2.062 31.822 1.00 24.33 86 GLY A C 1
ATOM 588 O O . GLY A 1 86 ? -45.212 1.486 32.794 1.00 22.54 86 GLY A O 1
ATOM 589 N N . ALA A 1 87 ? -44.655 3.386 31.742 1.00 24.20 87 ALA A N 1
ATOM 590 C CA . ALA A 1 87 ? -45.082 4.241 32.842 1.00 29.08 87 ALA A CA 1
ATOM 591 C C . ALA A 1 87 ? -46.590 4.466 32.833 1.00 30.29 87 ALA A C 1
ATOM 592 O O . ALA A 1 87 ? -47.112 5.207 33.674 1.00 26.93 87 ALA A O 1
ATOM 594 N N . ARG A 1 88 ? -47.281 3.829 31.885 1.00 25.45 88 ARG A N 1
ATOM 595 C CA . ARG A 1 88 ? -48.721 4.033 31.696 1.00 27.28 88 ARG A CA 1
ATOM 596 C C . ARG A 1 88 ? -49.066 5.502 31.445 1.00 32.14 88 ARG A C 1
ATOM 597 O O . ARG A 1 88 ? -50.107 5.995 31.889 1.00 30.02 88 ARG A O 1
ATOM 605 N N . ASP A 1 89 ? -48.181 6.194 30.734 1.00 27.29 89 ASP A N 1
ATOM 606 C CA . ASP A 1 89 ? -48.388 7.597 30.402 1.00 28.97 89 ASP A CA 1
ATOM 607 C C . ASP A 1 89 ? -48.860 7.655 28.950 1.00 29.18 89 ASP A C 1
ATOM 608 O O . ASP A 1 89 ? -48.069 7.904 28.040 1.00 28.01 89 ASP A O 1
ATOM 613 N N . LYS A 1 90 ? -50.153 7.398 28.747 1.00 29.78 90 LYS A N 1
ATOM 614 C CA . LYS A 1 90 ? -50.741 7.286 27.411 1.00 29.60 90 LYS A CA 1
ATOM 615 C C . LYS A 1 90 ? -50.691 8.601 26.641 1.00 25.69 90 LYS A C 1
ATOM 616 O O . LYS A 1 90 ? -50.371 8.615 25.454 1.00 27.60 90 LYS A O 1
ATOM 622 N N . GLU A 1 91 ? -51.006 9.703 27.317 1.00 27.28 91 GLU A N 1
ATOM 623 C CA . GLU A 1 91 ? -50.991 11.007 26.668 1.00 28.81 91 GLU A CA 1
ATOM 624 C C . GLU A 1 91 ? -49.572 11.389 26.283 1.00 27.16 91 GLU A C 1
ATOM 625 O O . GLU A 1 91 ? -49.353 12.041 25.259 1.00 27.57 91 GLU A O 1
ATOM 629 N N . GLY A 1 92 ? -48.617 10.968 27.107 1.00 24.37 92 GLY A N 1
ATOM 630 C CA . GLY A 1 92 ? -47.209 11.187 26.833 1.00 26.23 92 GLY A CA 1
ATOM 631 C C . GLY A 1 92 ? -46.717 10.383 25.642 1.00 27.18 92 GLY A C 1
ATOM 632 O O . GLY A 1 92 ? -45.957 10.889 24.811 1.00 25.37 92 GLY A O 1
ATOM 633 N N . ALA A 1 93 ? -47.142 9.126 25.555 1.00 21.10 93 ALA A N 1
ATOM 634 C CA . ALA A 1 93 ? -46.794 8.297 24.407 1.00 19.41 93 ALA A CA 1
ATOM 635 C C . ALA A 1 93 ? -47.375 8.877 23.110 1.00 17.34 93 ALA A C 1
ATOM 636 O O . ALA A 1 93 ? -46.680 8.952 22.095 1.00 21.05 93 ALA A O 1
ATOM 638 N N . ASP A 1 94 ? -48.641 9.292 23.153 1.00 18.86 94 ASP A N 1
ATOM 639 C CA . ASP A 1 94 ? -49.276 9.944 22.008 1.00 23.59 94 ASP A CA 1
ATOM 640 C C . ASP A 1 94 ? -48.484 11.177 21.554 1.00 26.41 94 ASP A C 1
ATOM 641 O O . ASP A 1 94 ? -48.254 11.379 20.360 1.00 27.01 94 ASP A O 1
ATOM 646 N N . ASN A 1 95 ? -48.080 12.004 22.516 1.00 24.48 95 ASN A N 1
ATOM 647 C CA . ASN A 1 95 ? -47.387 13.257 22.209 1.00 23.85 95 ASN A CA 1
ATOM 648 C C . ASN A 1 95 ? -45.986 13.020 21.633 1.00 21.78 95 ASN A C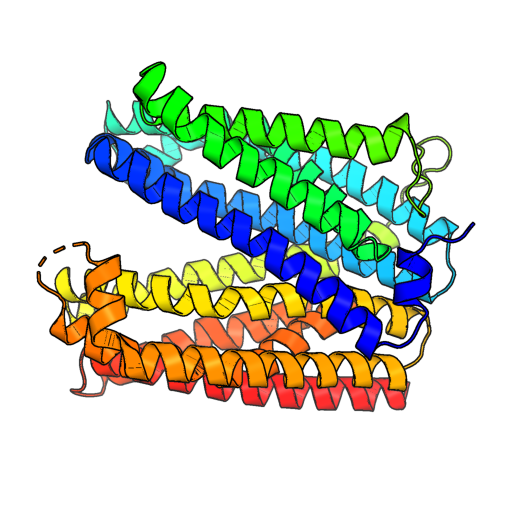 1
ATOM 649 O O . ASN A 1 95 ? -45.525 13.771 20.769 1.00 24.26 95 ASN A O 1
ATOM 654 N N . VAL A 1 96 ? -45.314 11.971 22.104 1.00 21.09 96 VAL A N 1
ATOM 655 C CA . VAL A 1 96 ? -44.013 11.587 21.551 1.00 21.00 96 VAL A CA 1
ATOM 656 C C . VAL A 1 96 ? -44.145 11.170 20.085 1.00 22.59 96 VAL A C 1
ATOM 657 O O . VAL A 1 96 ? -43.330 11.559 19.245 1.00 20.26 96 VAL A O 1
ATOM 661 N N . ALA A 1 97 ? -45.180 10.387 19.782 1.00 20.64 97 ALA A N 1
ATOM 662 C CA . ALA A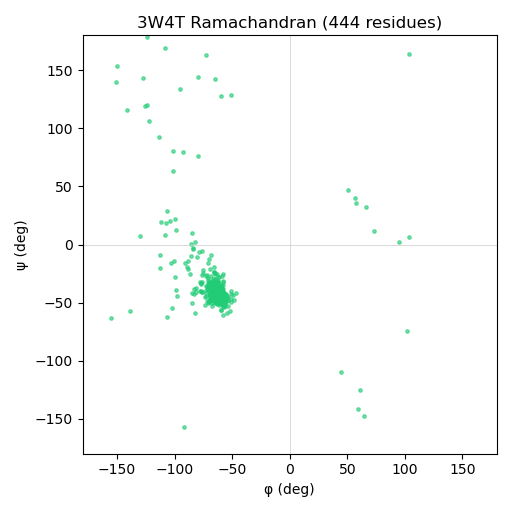 1 97 ? -45.414 9.929 18.415 1.00 20.18 97 ALA A CA 1
ATOM 663 C C . ALA A 1 97 ? -45.627 11.117 17.477 1.00 16.00 97 ALA A C 1
ATOM 664 O O . ALA A 1 97 ? -45.015 11.196 16.413 1.00 18.63 97 ALA A O 1
ATOM 666 N N . VAL A 1 98 ? -46.491 12.041 17.884 1.00 18.19 98 VAL A N 1
ATOM 667 C CA . VAL A 1 98 ? -46.754 13.244 17.102 1.00 19.26 98 VAL A CA 1
ATOM 668 C C . VAL A 1 98 ? -45.486 14.066 16.919 1.00 20.42 98 VAL A C 1
ATOM 669 O O . VAL A 1 98 ? -45.182 14.506 15.812 1.00 22.20 98 VAL A O 1
ATOM 673 N N . HIS A 1 99 ? -44.749 14.267 18.010 1.00 19.53 99 HIS A N 1
ATOM 674 C CA . HIS A 1 99 ? -43.498 15.015 17.956 1.00 21.97 99 HIS A CA 1
ATOM 675 C C . HIS A 1 99 ? -42.530 14.373 16.978 1.00 21.99 99 HIS A C 1
ATOM 676 O O . HIS A 1 99 ? -41.903 15.061 16.176 1.00 22.64 99 HIS A O 1
ATOM 683 N N . SER A 1 100 ? -42.411 13.049 17.057 1.00 17.24 100 SER A N 1
ATOM 684 C CA . SER A 1 100 ? -41.466 12.318 16.223 1.00 17.66 100 SER A CA 1
ATOM 685 C C . SER A 1 100 ? -41.804 12.452 14.743 1.00 17.26 100 SER A C 1
ATOM 686 O O . SER A 1 100 ? -40.909 12.501 13.902 1.00 18.24 100 SER A O 1
ATOM 689 N N . LEU A 1 101 ? -43.096 12.512 14.431 1.00 20.01 101 LEU A N 1
ATOM 690 C CA . LEU A 1 101 ? -43.540 12.640 13.045 1.00 19.26 101 LEU A CA 1
ATOM 691 C C . LEU A 1 101 ? -43.284 14.038 12.480 1.00 22.72 101 LEU A C 1
ATOM 692 O O . LEU A 1 101 ? -42.957 14.187 11.297 1.00 24.60 101 LEU A O 1
ATOM 697 N N . ILE A 1 102 ? -43.422 15.057 13.327 1.00 17.05 102 ILE A N 1
ATOM 698 C CA . ILE A 1 102 ? -43.108 16.423 12.920 1.00 18.85 102 ILE A CA 1
ATOM 699 C C . ILE A 1 102 ? -41.593 16.546 12.710 1.00 22.46 102 ILE A C 1
ATOM 700 O O . ILE A 1 102 ? -41.140 17.188 11.767 1.00 20.56 102 ILE A O 1
ATOM 705 N N . LEU A 1 103 ? -40.815 15.911 13.583 1.00 18.93 103 LEU A N 1
ATOM 706 C CA . LEU A 1 103 ? -39.365 15.866 13.411 1.00 21.89 103 LEU A CA 1
ATOM 707 C C . LEU A 1 103 ? -38.949 15.144 12.124 1.00 20.26 103 LEU A C 1
ATOM 708 O O . LEU A 1 103 ? -37.939 15.495 11.521 1.00 21.13 103 LEU A O 1
ATOM 713 N N . SER A 1 104 ? -39.723 14.146 11.698 1.00 20.30 104 SER A N 1
ATOM 714 C CA . SER A 1 104 ? -39.387 13.405 10.478 1.00 22.87 104 SER A CA 1
ATOM 715 C C . SER A 1 104 ? -39.481 14.321 9.263 1.00 21.91 104 SER A C 1
ATOM 716 O O . SER A 1 104 ? -38.671 14.228 8.330 1.00 20.31 104 SER A O 1
ATOM 719 N N . LEU A 1 105 ? -40.456 15.226 9.296 1.00 18.71 105 LEU A N 1
ATOM 720 C CA . LEU A 1 105 ? -40.644 16.202 8.227 1.00 21.03 105 LEU A CA 1
ATOM 721 C C . LEU A 1 105 ? -39.524 17.242 8.234 1.00 22.09 105 LEU A C 1
ATOM 722 O O . LEU A 1 105 ? -38.937 17.548 7.193 1.00 24.28 105 LEU A O 1
ATOM 727 N N . ILE A 1 106 ? -39.236 17.782 9.413 1.00 21.21 106 ILE A N 1
ATOM 728 C CA . ILE A 1 106 ? -38.177 18.773 9.570 1.00 18.38 106 ILE A CA 1
ATOM 729 C C . ILE A 1 106 ? -36.824 18.207 9.128 1.00 19.32 106 ILE A C 1
ATOM 730 O O . ILE A 1 106 ? -36.126 18.818 8.325 1.00 22.54 106 ILE A O 1
ATOM 735 N N . LEU A 1 107 ? -36.468 17.037 9.646 1.00 18.80 107 LEU A N 1
ATOM 736 C CA . LEU A 1 107 ? -35.182 16.414 9.333 1.00 17.28 107 LEU A CA 1
ATOM 737 C C . LEU A 1 107 ? -35.097 15.981 7.873 1.00 18.83 107 LEU A C 1
ATOM 738 O O . LEU A 1 107 ? -34.130 16.303 7.173 1.00 19.92 107 LEU A O 1
ATOM 743 N N . GLY A 1 108 ? -36.111 15.250 7.421 1.00 15.92 108 GLY A N 1
ATOM 744 C CA . GLY A 1 108 ? -36.134 14.733 6.065 1.00 18.00 108 GLY A CA 1
ATOM 745 C C . GLY A 1 108 ? -36.025 15.810 5.002 1.00 20.91 108 GLY A C 1
ATOM 746 O O . GLY A 1 108 ? -35.202 15.717 4.082 1.00 22.62 108 GLY A O 1
ATOM 747 N N . VAL A 1 109 ? -36.853 16.839 5.115 1.00 16.26 109 VAL A N 1
ATOM 748 C CA . VAL A 1 109 ? -36.833 17.890 4.115 1.00 18.25 109 VAL A CA 1
ATOM 749 C C . VAL A 1 109 ? -35.548 18.717 4.223 1.00 21.72 109 VAL A C 1
ATOM 750 O O . VAL A 1 109 ? -34.990 19.134 3.207 1.00 18.00 109 VAL A O 1
ATOM 754 N N . THR A 1 110 ? -35.059 18.920 5.444 1.00 16.67 110 THR A N 1
ATOM 755 C CA . THR A 1 110 ? -33.804 19.650 5.631 1.00 20.69 110 THR A CA 1
ATOM 756 C C . THR A 1 110 ? -32.648 18.940 4.918 1.00 18.26 110 THR A C 1
ATOM 757 O O . THR A 1 110 ? -31.811 19.585 4.285 1.00 21.33 110 THR A O 1
ATOM 761 N N . ILE A 1 111 ? -32.617 17.614 5.019 1.00 18.81 111 ILE A N 1
ATOM 762 C CA . ILE A 1 111 ? -31.603 16.820 4.337 1.00 22.47 111 ILE A CA 1
ATOM 763 C C . ILE A 1 111 ? -31.653 17.081 2.835 1.00 16.58 111 ILE A C 1
ATOM 764 O O . ILE A 1 111 ? -30.628 17.339 2.205 1.00 17.77 111 ILE A O 1
ATOM 769 N N . THR A 1 112 ? -32.855 17.031 2.267 1.00 18.23 112 THR A N 1
ATOM 770 C CA . THR A 1 112 ? -33.035 17.237 0.830 1.00 21.13 112 THR A CA 1
ATOM 771 C C . THR A 1 112 ? -32.564 18.625 0.385 1.00 21.44 112 THR A C 1
ATOM 772 O O . THR A 1 112 ? -31.806 18.760 -0.576 1.00 20.43 112 THR A O 1
ATOM 776 N N . ILE A 1 113 ? -33.010 19.667 1.076 1.00 20.48 113 ILE A N 1
ATOM 777 C CA . ILE A 1 113 ? -32.719 21.024 0.609 1.00 20.04 113 ILE A CA 1
ATOM 778 C C . ILE A 1 113 ? -31.269 21.458 0.870 1.00 24.04 113 ILE A C 1
ATOM 779 O O . ILE A 1 113 ? -30.759 22.371 0.220 1.00 20.60 113 ILE A O 1
ATOM 784 N N . THR A 1 114 ? -30.615 20.810 1.828 1.00 19.30 114 THR A N 1
ATOM 785 C CA . THR A 1 114 ? -29.212 21.101 2.129 1.00 27.44 114 THR A CA 1
ATOM 786 C C . THR A 1 114 ? -28.251 20.384 1.160 1.00 20.06 114 THR A C 1
ATOM 787 O O . THR A 1 114 ? -27.267 20.968 0.703 1.00 25.17 114 THR A O 1
ATOM 791 N N . MET A 1 115 ? -28.551 19.128 0.840 1.00 19.18 115 MET A N 1
ATOM 792 C CA . MET A 1 115 ? -27.661 18.309 0.005 1.00 19.26 115 MET A CA 1
ATOM 793 C C . MET A 1 115 ? -27.795 18.549 -1.501 1.00 26.70 115 MET A C 1
ATOM 794 O O . MET A 1 115 ? -26.799 18.508 -2.224 1.00 25.11 115 MET A O 1
ATOM 799 N N . LEU A 1 116 ? -29.018 18.783 -1.975 1.00 24.23 116 LEU A N 1
ATOM 800 C CA . LEU A 1 116 ? -29.246 19.009 -3.409 1.00 23.87 116 LEU A CA 1
ATOM 801 C C . LEU A 1 116 ? -28.334 20.064 -4.037 1.00 22.67 116 LEU A C 1
ATOM 802 O O . LEU A 1 116 ? -27.757 19.819 -5.093 1.00 27.92 116 LEU A O 1
ATOM 807 N N . PRO A 1 117 ? -28.184 21.235 -3.392 1.00 24.19 117 PRO A N 1
ATOM 808 C CA . PRO A 1 117 ? -27.280 22.204 -4.014 1.00 26.69 117 PRO A CA 1
ATOM 809 C C . PRO A 1 117 ? -25.811 21.960 -3.658 1.00 29.32 117 PRO A C 1
ATOM 810 O O . PRO A 1 117 ? -24.943 22.670 -4.163 1.00 28.77 117 PRO A O 1
ATOM 814 N N . ALA A 1 118 ? -25.538 20.978 -2.804 1.00 29.20 118 ALA A N 1
ATOM 815 C CA . ALA A 1 118 ? -24.168 20.734 -2.352 1.00 32.15 118 ALA A CA 1
ATOM 816 C C . ALA A 1 118 ? -23.448 19.593 -3.083 1.00 32.71 118 ALA A C 1
ATOM 817 O O . ALA A 1 118 ? -22.226 19.605 -3.184 1.00 34.62 118 ALA A O 1
ATOM 819 N N . ILE A 1 119 ? -24.199 18.611 -3.578 1.00 28.07 119 ILE A N 1
ATOM 820 C CA . ILE A 1 119 ? -23.596 17.389 -4.125 1.00 30.05 119 ILE A CA 1
ATOM 821 C C . ILE A 1 119 ? -22.608 17.567 -5.291 1.00 33.72 119 ILE A C 1
ATOM 822 O O . ILE A 1 119 ? -21.644 16.813 -5.389 1.00 34.04 119 ILE A O 1
ATOM 827 N N . ASP A 1 120 ? -22.842 18.535 -6.175 1.00 36.37 120 ASP A N 1
ATOM 828 C CA . ASP A 1 120 ? -21.913 18.762 -7.287 1.00 42.85 120 ASP A CA 1
ATOM 829 C C . ASP A 1 120 ? -20.518 19.129 -6.792 1.00 45.40 120 ASP A C 1
ATOM 830 O O . ASP A 1 120 ? -19.524 18.528 -7.204 1.00 46.53 120 ASP A O 1
ATOM 835 N N . SER A 1 121 ? -20.449 20.127 -5.918 1.00 43.90 121 SER A N 1
ATOM 836 C CA . SER A 1 121 ? -19.175 20.555 -5.358 1.00 46.88 121 SER A CA 1
ATOM 837 C C . SER A 1 121 ? -18.552 19.425 -4.538 1.00 43.24 121 SER A C 1
ATOM 838 O O . SER A 1 121 ? -17.340 19.203 -4.588 1.00 41.43 121 SER A O 1
ATOM 841 N N . LEU A 1 122 ? -19.392 18.705 -3.799 1.00 37.18 122 LEU A N 1
ATOM 842 C CA . LEU A 1 122 ? -18.931 17.585 -2.979 1.00 38.03 122 LEU A CA 1
ATOM 843 C C . LEU A 1 122 ? -18.286 16.480 -3.818 1.00 39.67 122 LEU A C 1
ATOM 844 O O . LEU A 1 122 ? -17.176 16.039 -3.518 1.00 42.05 122 LEU A O 1
ATOM 849 N N . PHE A 1 123 ? -18.982 16.042 -4.866 1.00 37.62 123 PHE A N 1
ATOM 850 C CA . PHE A 1 123 ? -18.490 14.973 -5.731 1.00 45.24 123 PHE A CA 1
ATOM 851 C C . PHE A 1 123 ? -17.186 15.357 -6.436 1.00 53.37 123 PHE A C 1
ATOM 852 O O . PHE A 1 123 ? -16.268 14.545 -6.548 1.00 54.88 123 PHE A O 1
ATOM 860 N N . ARG A 1 124 ? -17.120 16.597 -6.913 1.00 54.04 124 ARG A N 1
ATOM 861 C CA . ARG A 1 124 ? -15.934 17.105 -7.591 1.00 56.08 124 ARG A CA 1
ATOM 862 C C . ARG A 1 124 ? -14.750 17.229 -6.639 1.00 58.82 124 ARG A C 1
ATOM 863 O O . ARG A 1 124 ? -13.617 16.919 -7.004 1.00 63.57 124 ARG A O 1
ATOM 871 N N . SER A 1 125 ? -15.018 17.682 -5.418 1.00 58.50 125 SER A N 1
ATOM 872 C CA . SER A 1 125 ? -13.979 17.798 -4.401 1.00 63.30 125 SER A CA 1
ATOM 873 C C . SER A 1 125 ? -13.408 16.423 -4.068 1.00 65.99 125 SER A C 1
ATOM 874 O O . SER A 1 125 ? -12.264 16.307 -3.628 1.00 69.59 125 SER A O 1
ATOM 877 N N . MET A 1 126 ? -14.212 15.386 -4.291 1.00 63.70 126 MET A N 1
ATOM 878 C CA . MET A 1 126 ? -13.771 14.008 -4.109 1.00 61.82 126 MET A CA 1
ATOM 879 C C . MET A 1 126 ? -12.872 13.563 -5.264 1.00 64.56 126 MET A C 1
ATOM 880 O O . MET A 1 126 ? -12.319 12.465 -5.241 1.00 68.62 126 MET A O 1
ATOM 885 N N . GLY A 1 127 ? -12.734 14.419 -6.274 1.00 61.38 127 GLY A N 1
ATOM 886 C CA . GLY A 1 127 ? -11.832 14.152 -7.382 1.00 61.63 127 GLY A CA 1
ATOM 887 C C . GLY A 1 127 ? -12.510 13.707 -8.664 1.00 60.57 127 GLY A C 1
ATOM 888 O O . GLY A 1 127 ? -11.841 13.342 -9.628 1.00 60.65 127 GLY A O 1
ATOM 889 N N . ALA A 1 128 ? -13.839 13.741 -8.680 1.00 59.30 128 ALA A N 1
ATOM 890 C CA . ALA A 1 128 ? -14.603 13.324 -9.854 1.00 58.82 128 ALA A CA 1
ATOM 891 C C . ALA A 1 128 ? -14.632 14.419 -10.913 1.00 56.60 128 ALA A C 1
ATOM 892 O O . ALA A 1 128 ? -14.710 15.602 -10.586 1.00 56.20 128 ALA A O 1
ATOM 894 N N . LYS A 1 129 ? -14.589 14.021 -12.182 1.00 58.47 129 LYS A N 1
ATOM 895 C CA . LYS A 1 129 ? -14.551 14.981 -13.281 1.00 61.79 129 LYS A CA 1
ATOM 896 C C . LYS A 1 129 ? -15.630 14.717 -14.328 1.00 63.74 129 LYS A C 1
ATOM 897 O O . LYS A 1 129 ? -15.946 13.564 -14.627 1.00 60.94 129 LYS A O 1
ATOM 899 N N . GLY A 1 130 ? -16.183 15.800 -14.872 1.00 65.52 130 GLY A N 1
ATOM 900 C CA . GLY A 1 130 ? -17.133 15.751 -15.974 1.00 64.20 130 GLY A CA 1
ATOM 901 C C . GLY A 1 130 ? -18.251 14.725 -15.912 1.00 60.53 130 GLY A C 1
ATOM 902 O O . GLY A 1 130 ? -19.175 14.841 -15.103 1.00 58.39 130 GLY A O 1
ATOM 903 N N . GLU A 1 131 ? -18.160 13.721 -16.781 1.00 59.12 131 GLU A N 1
ATOM 904 C CA . GLU A 1 131 ? -19.187 12.687 -16.902 1.00 57.10 131 GLU A CA 1
ATOM 905 C C . GLU A 1 131 ? -19.423 11.917 -15.603 1.00 56.54 131 GLU A C 1
ATOM 906 O O . GLU A 1 131 ? -20.561 11.589 -15.267 1.00 59.51 131 GLU A O 1
ATOM 908 N N . ALA A 1 132 ? -18.344 11.630 -14.883 1.00 54.39 132 ALA A N 1
ATOM 909 C CA . ALA A 1 132 ? -18.433 10.947 -13.594 1.00 54.96 132 ALA A CA 1
ATOM 910 C C . ALA A 1 132 ? -19.297 11.725 -12.599 1.00 55.59 132 ALA A C 1
ATOM 911 O O . ALA A 1 132 ? -20.179 11.157 -11.950 1.00 48.32 132 ALA A O 1
ATOM 913 N N . VAL A 1 133 ? -19.021 13.022 -12.485 1.00 61.99 133 VAL A N 1
ATOM 914 C CA . VAL A 1 133 ? -19.814 13.941 -11.674 1.00 62.85 133 VAL A CA 1
ATOM 915 C C . VAL A 1 133 ? -21.288 13.881 -12.054 1.00 59.87 133 VAL A C 1
ATOM 916 O O . VAL A 1 133 ? -22.154 13.681 -11.199 1.00 58.88 133 VAL A O 1
ATOM 920 N N . GLU A 1 134 ? -21.558 14.056 -13.346 1.00 56.22 134 GLU A N 1
ATOM 921 C CA . GLU A 1 134 ? -22.919 14.112 -13.869 1.00 52.49 134 GLU A CA 1
ATOM 922 C C . GLU A 1 134 ? -23.737 12.856 -13.563 1.00 47.95 134 GLU A C 1
ATOM 923 O O . GLU A 1 134 ? -24.917 12.951 -13.220 1.00 41.22 134 GLU A O 1
ATOM 925 N N . LEU A 1 135 ? -23.113 11.685 -13.678 1.00 46.92 135 LEU A N 1
ATOM 926 C CA . LEU A 1 135 ? -23.808 10.427 -13.392 1.00 42.48 135 LEU A CA 1
ATOM 927 C C . LEU A 1 135 ? -24.118 10.275 -11.905 1.00 40.30 135 LEU A C 1
ATOM 928 O O . LEU A 1 135 ? -25.207 9.843 -11.527 1.00 40.33 135 LEU A O 1
ATOM 933 N N . ALA A 1 136 ? -23.159 10.629 -11.058 1.00 41.73 136 ALA A N 1
ATOM 934 C CA . ALA A 1 136 ? -23.366 10.538 -9.615 1.00 39.50 136 ALA A CA 1
ATOM 935 C C . ALA A 1 136 ? -24.490 11.464 -9.141 1.00 32.46 136 ALA A C 1
ATOM 936 O O . ALA A 1 136 ? -25.223 11.132 -8.214 1.00 35.13 136 ALA A O 1
ATOM 938 N N . ILE A 1 137 ? -24.616 12.619 -9.786 1.00 36.47 137 ILE A N 1
ATOM 939 C CA . ILE A 1 137 ? -25.657 13.590 -9.452 1.00 38.12 137 ILE A CA 1
ATOM 940 C C . ILE A 1 137 ? -27.058 13.095 -9.831 1.00 32.76 137 ILE A C 1
ATOM 941 O O . ILE A 1 137 ? -28.001 13.249 -9.052 1.00 28.94 137 ILE A O 1
ATOM 946 N N . GLU A 1 138 ? -27.191 12.510 -11.023 1.00 29.71 138 GLU A N 1
ATOM 947 C CA . GLU A 1 138 ? -28.449 11.896 -11.450 1.00 33.58 138 GLU A CA 1
ATOM 948 C C . GLU A 1 138 ? -28.912 10.853 -10.445 1.00 28.35 138 GLU A C 1
ATOM 949 O O . GLU A 1 138 ? -30.091 10.773 -10.108 1.00 33.23 138 GLU A O 1
ATOM 955 N N . TYR A 1 139 ? -27.965 10.055 -9.970 1.00 26.49 139 TYR A N 1
ATOM 956 C CA . TYR A 1 139 ? -28.245 8.978 -9.032 1.00 28.30 139 TYR A CA 1
ATOM 957 C C . TYR A 1 139 ? -28.597 9.547 -7.669 1.00 26.39 139 TYR A C 1
ATOM 958 O O . TYR A 1 139 ? -29.603 9.185 -7.073 1.00 25.23 139 TYR A O 1
ATOM 967 N N . ALA A 1 140 ? -27.751 10.443 -7.180 1.00 28.48 140 ALA A N 1
ATOM 968 C CA . ALA A 1 140 ? -27.914 11.010 -5.848 1.00 25.48 140 ALA A CA 1
ATOM 969 C C . ALA A 1 140 ? -29.211 11.803 -5.696 1.00 21.93 140 ALA A C 1
ATOM 970 O O . ALA A 1 140 ? -29.893 11.688 -4.683 1.00 25.54 140 ALA A O 1
ATOM 972 N N . ARG A 1 141 ? -29.550 12.615 -6.694 1.00 23.22 141 ARG A N 1
ATOM 973 C CA . ARG A 1 141 ? -30.732 13.470 -6.569 1.00 26.89 141 ARG A CA 1
ATOM 974 C C . ARG A 1 141 ? -32.045 12.683 -6.487 1.00 21.16 141 ARG A C 1
ATOM 975 O O . ARG A 1 141 ? -33.007 13.142 -5.866 1.00 24.36 141 ARG A O 1
ATOM 983 N N . VAL A 1 142 ? -32.091 11.507 -7.108 1.00 20.18 142 VAL A N 1
ATOM 984 C CA . VAL A 1 142 ? -33.272 10.651 -6.979 1.00 22.95 142 VAL A CA 1
ATOM 985 C C . VAL A 1 142 ? -33.448 10.218 -5.526 1.00 23.35 142 VAL A C 1
ATOM 986 O O . VAL A 1 142 ? -34.543 10.292 -4.965 1.00 20.73 142 VAL A O 1
ATOM 990 N N . LEU A 1 143 ? -32.356 9.777 -4.915 1.00 24.72 143 LEU A N 1
ATOM 991 C CA . LEU A 1 143 ? -32.404 9.303 -3.542 1.00 23.82 143 LEU A CA 1
ATOM 992 C C . LEU A 1 143 ? -32.623 10.452 -2.564 1.00 24.76 143 LEU A C 1
ATOM 993 O O . LEU A 1 143 ? -33.372 10.314 -1.600 1.00 21.56 143 LEU A O 1
ATOM 998 N N . LEU A 1 144 ? -31.981 11.591 -2.823 1.00 20.23 144 LEU A N 1
ATOM 999 C CA . LEU A 1 144 ?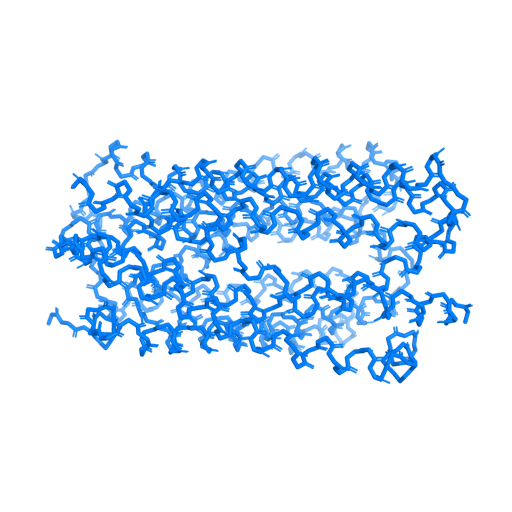 -32.158 12.779 -1.981 1.00 23.35 144 LEU A CA 1
ATOM 1000 C C . LEU A 1 144 ? -33.603 13.263 -2.002 1.00 24.16 144 LEU A C 1
ATOM 1001 O O . LEU A 1 144 ? -34.106 13.812 -1.020 1.00 27.53 144 LEU A O 1
ATOM 1006 N N . ALA A 1 145 ? -34.262 13.057 -3.134 1.00 21.32 145 ALA A N 1
ATOM 1007 C CA . ALA A 1 145 ? -35.657 13.432 -3.288 1.00 24.63 145 ALA A CA 1
ATOM 1008 C C . ALA A 1 145 ? -36.535 12.665 -2.298 1.00 27.85 145 ALA A C 1
ATOM 1009 O O . ALA A 1 145 ? -37.594 13.150 -1.885 1.00 29.12 145 ALA A O 1
ATOM 1011 N N . GLY A 1 146 ? -36.092 11.469 -1.922 1.00 19.48 146 GLY A N 1
ATOM 1012 C CA . GLY A 1 146 ? -36.846 10.639 -0.996 1.00 20.24 146 GLY A CA 1
ATOM 1013 C C . GLY A 1 146 ? -36.376 10.705 0.446 1.00 20.79 146 GLY A C 1
ATOM 1014 O O . GLY A 1 146 ? -36.785 9.887 1.264 1.00 23.25 146 GLY A O 1
ATOM 1015 N N . ALA A 1 147 ? -35.517 11.670 0.765 1.00 17.88 147 ALA A N 1
ATOM 1016 C CA . ALA A 1 147 ? -34.992 11.783 2.129 1.00 21.64 147 ALA A CA 1
ATOM 1017 C C . ALA A 1 147 ? -36.109 11.839 3.183 1.00 22.40 147 ALA A C 1
ATOM 1018 O O . ALA A 1 147 ? -36.036 11.156 4.209 1.00 20.40 147 ALA A O 1
ATOM 1020 N N . PHE A 1 148 ? -37.146 12.637 2.929 1.00 17.54 148 PHE A N 1
ATOM 1021 C CA . PHE A 1 148 ? -38.277 12.677 3.850 1.00 19.30 148 PHE A CA 1
ATOM 1022 C C . PHE A 1 148 ? -38.909 11.297 4.030 1.00 23.58 148 PHE A C 1
ATOM 1023 O O . PHE A 1 148 ? -39.261 10.904 5.141 1.00 18.87 148 PHE A O 1
ATOM 1031 N N . ILE A 1 149 ? -39.064 10.578 2.922 1.00 18.57 149 ILE A N 1
ATOM 1032 C CA . ILE A 1 149 ? -39.694 9.264 2.922 1.00 22.73 149 ILE A CA 1
ATOM 1033 C C . ILE A 1 149 ? -38.916 8.285 3.796 1.00 19.46 149 ILE A C 1
ATOM 1034 O O . ILE A 1 149 ? -39.495 7.514 4.568 1.00 20.44 149 ILE A O 1
ATOM 1039 N N . ILE A 1 150 ? -37.595 8.321 3.654 1.00 20.95 150 ILE A N 1
ATOM 1040 C CA . ILE A 1 150 ? -36.696 7.481 4.438 1.00 19.93 150 ILE A CA 1
ATOM 1041 C C . ILE A 1 150 ? -36.826 7.747 5.938 1.00 19.01 150 ILE A C 1
ATOM 1042 O O . ILE A 1 150 ? -36.935 6.810 6.736 1.00 18.97 150 ILE A O 1
ATOM 1047 N N . VAL A 1 151 ? -36.805 9.022 6.320 1.00 17.39 151 VAL A N 1
ATOM 1048 C CA . VAL A 1 151 ? -36.906 9.393 7.724 1.00 17.00 151 VAL A CA 1
ATOM 1049 C C . VAL A 1 151 ? -38.285 9.019 8.259 1.00 18.46 151 VAL A C 1
ATOM 1050 O O . VAL A 1 151 ? -38.405 8.479 9.350 1.00 17.51 151 VAL A O 1
ATOM 1054 N N . PHE A 1 152 ? -39.323 9.300 7.477 1.00 18.93 152 PHE A N 1
ATOM 1055 C CA . PHE A 1 152 ? -40.684 8.938 7.857 1.00 19.23 152 PHE A CA 1
ATOM 1056 C C . PHE A 1 152 ? -40.834 7.428 8.089 1.00 19.87 152 PHE A C 1
ATOM 1057 O O . PHE A 1 152 ? -41.458 6.991 9.067 1.00 17.96 152 PHE A O 1
ATOM 1065 N N . ASN A 1 153 ? -40.259 6.630 7.197 1.00 18.09 153 ASN A N 1
ATOM 1066 C CA . ASN A 1 153 ? -40.342 5.177 7.320 1.00 16.68 153 ASN A CA 1
ATOM 1067 C C . ASN A 1 153 ? -39.646 4.670 8.581 1.00 16.63 153 ASN A C 1
ATOM 1068 O O . ASN A 1 153 ? -40.152 3.787 9.273 1.00 17.50 153 ASN A O 1
ATOM 1073 N N . ASN A 1 154 ? -38.477 5.229 8.867 1.00 12.68 154 ASN A N 1
ATOM 1074 C CA . ASN A 1 154 ? -37.742 4.888 10.073 1.00 18.42 154 ASN A CA 1
ATOM 1075 C C . ASN A 1 154 ? -38.458 5.328 11.348 1.00 19.77 154 ASN A C 1
ATOM 1076 O O . ASN A 1 154 ? -38.435 4.618 12.348 1.00 18.00 154 ASN A O 1
ATOM 1081 N N . VAL A 1 155 ? -39.094 6.495 11.307 1.00 18.07 155 VAL A N 1
ATOM 1082 C CA . VAL A 1 155 ? -39.856 6.966 12.457 1.00 19.31 155 VAL A CA 1
ATOM 1083 C C . VAL A 1 155 ? -41.092 6.099 12.650 1.00 21.70 155 VAL A C 1
ATOM 1084 O O . VAL A 1 155 ? -41.423 5.718 13.775 1.00 22.08 155 VAL A O 1
ATOM 1088 N N . GLY A 1 156 ? -41.756 5.772 11.547 1.00 21.54 156 GLY A N 1
ATOM 1089 C CA . GLY A 1 156 ? -42.897 4.876 11.589 1.00 20.83 156 GLY A CA 1
ATOM 1090 C C . GLY A 1 156 ? -42.537 3.533 12.200 1.00 21.30 156 GLY A C 1
ATOM 1091 O O . GLY A 1 156 ? -43.276 3.009 13.040 1.00 20.16 156 GLY A O 1
ATOM 1092 N N . ASN A 1 157 ? -41.398 2.979 11.786 1.00 17.06 157 ASN A N 1
ATOM 1093 C CA . ASN A 1 157 ? -40.906 1.735 12.364 1.00 19.88 157 ASN A CA 1
ATOM 1094 C C . ASN A 1 157 ? -40.615 1.897 13.848 1.00 21.42 157 ASN A C 1
ATOM 1095 O O . ASN A 1 157 ? -40.899 1.001 14.646 1.00 20.66 157 ASN A O 1
ATOM 1100 N N . GLY A 1 158 ? -40.033 3.041 14.205 1.00 19.93 158 GLY A N 1
ATOM 1101 C CA . GLY A 1 158 ? -39.734 3.352 15.594 1.00 20.34 158 GLY A CA 1
ATOM 1102 C C . GLY A 1 158 ? -40.972 3.398 16.478 1.00 18.76 158 GLY A C 1
ATOM 1103 O O . GLY A 1 158 ? -40.967 2.899 17.608 1.00 18.54 158 GLY A O 1
ATOM 1104 N N . ILE A 1 159 ? -42.036 4.003 15.962 1.00 14.73 159 ILE A N 1
ATOM 1105 C CA . ILE A 1 159 ? -43.299 4.069 16.683 1.00 18.11 159 ILE A CA 1
ATOM 1106 C C . ILE A 1 159 ? -43.835 2.659 16.923 1.00 21.54 159 ILE A C 1
ATOM 1107 O O . ILE A 1 159 ? -44.269 2.326 18.032 1.00 21.07 159 ILE A O 1
ATOM 1112 N N . LEU A 1 160 ? -43.794 1.833 15.882 1.00 15.94 160 LEU A N 1
ATOM 1113 C CA . LEU A 1 160 ? -44.287 0.465 15.970 1.00 18.95 160 LEU A CA 1
ATOM 1114 C C . LEU A 1 160 ? -43.497 -0.366 16.980 1.00 20.47 160 LEU A C 1
ATOM 1115 O O . LEU A 1 160 ? -44.091 -1.097 17.776 1.00 21.11 160 LEU A O 1
ATOM 1120 N N . ARG A 1 161 ? -42.168 -0.249 16.952 1.00 19.35 161 ARG A N 1
ATOM 1121 C CA . ARG A 1 161 ? -41.316 -0.980 17.892 1.00 22.19 161 ARG A CA 1
ATOM 1122 C C . ARG A 1 161 ? -41.497 -0.467 19.318 1.00 23.47 161 ARG A C 1
ATOM 1123 O O . ARG A 1 161 ? -41.416 -1.235 20.282 1.00 23.62 161 ARG A O 1
ATOM 1131 N N . GLY A 1 162 ? -41.722 0.837 19.444 1.00 19.51 162 GLY A N 1
ATOM 1132 C CA . GLY A 1 162 ? -41.936 1.460 20.736 1.00 21.57 162 GLY A CA 1
ATOM 1133 C C . GLY A 1 162 ? -43.174 0.940 21.450 1.00 20.53 162 GLY A C 1
ATOM 1134 O O . GLY A 1 162 ? -43.204 0.886 22.677 1.00 18.24 162 GLY A O 1
ATOM 1135 N N . GLU A 1 163 ? -44.202 0.569 20.689 1.00 18.11 163 GLU A N 1
ATOM 1136 C CA . GLU A 1 163 ? -45.408 0.008 21.288 1.00 19.32 163 GLU A CA 1
ATOM 1137 C C . GLU A 1 163 ? -45.466 -1.502 21.095 1.00 21.60 163 GLU A C 1
ATOM 1138 O O . GLU A 1 163 ? -46.535 -2.112 21.183 1.00 22.50 163 GLU A O 1
ATOM 1144 N N . GLY A 1 164 ? -44.307 -2.097 20.827 1.00 18.91 164 GLY A N 1
ATOM 1145 C CA . GLY A 1 164 ? -44.174 -3.546 20.812 1.00 21.79 164 GLY A CA 1
ATOM 1146 C C . GLY A 1 164 ? -44.789 -4.267 19.630 1.00 21.90 164 GLY A C 1
ATOM 1147 O O . GLY A 1 164 ? -44.911 -5.496 19.647 1.00 19.26 164 GLY A O 1
ATOM 1148 N N . ASP A 1 165 ? -45.177 -3.519 18.602 1.00 20.74 165 ASP A N 1
ATOM 1149 C CA . ASP A 1 165 ? -45.798 -4.134 17.431 1.00 22.72 165 ASP A CA 1
ATOM 1150 C C . ASP A 1 165 ? -44.731 -4.743 16.527 1.00 26.78 165 ASP A C 1
ATOM 1151 O O . ASP A 1 165 ? -44.397 -4.187 15.476 1.00 25.03 165 ASP A O 1
ATOM 1156 N N . ALA A 1 166 ? -44.209 -5.893 16.943 1.00 23.25 166 ALA A N 1
ATOM 1157 C CA . ALA A 1 166 ? -43.151 -6.572 16.211 1.00 26.08 166 ALA A CA 1
ATOM 1158 C C . ALA A 1 166 ? -43.620 -6.969 14.814 1.00 21.80 166 ALA A C 1
ATOM 1159 O O . ALA A 1 166 ? -42.871 -6.891 13.840 1.00 23.61 166 ALA A O 1
ATOM 1161 N N . ASN A 1 167 ? -44.873 -7.390 14.722 1.00 22.65 167 ASN A N 1
ATOM 1162 C CA . ASN A 1 167 ? -45.410 -7.881 13.466 1.00 22.69 167 ASN A CA 1
ATOM 1163 C C . ASN A 1 167 ? -45.344 -6.863 12.319 1.00 23.92 167 ASN A C 1
ATOM 1164 O O . ASN A 1 167 ? -44.818 -7.159 11.242 1.00 22.52 167 ASN A O 1
ATOM 1169 N N . ARG A 1 168 ? -45.869 -5.665 12.552 1.00 21.76 168 ARG A N 1
ATOM 1170 C CA . ARG A 1 168 ? -45.907 -4.640 11.509 1.00 19.80 168 ARG A CA 1
ATOM 1171 C C . ARG A 1 168 ? -44.568 -3.959 11.266 1.00 19.55 168 ARG A C 1
ATOM 1172 O O . ARG A 1 168 ? -44.283 -3.534 10.145 1.00 22.37 168 ARG A O 1
ATOM 1180 N N . ALA A 1 169 ? -43.756 -3.828 12.315 1.00 20.01 169 ALA A N 1
ATOM 1181 C CA . ALA A 1 169 ? -42.420 -3.268 12.147 1.00 22.33 169 ALA A CA 1
ATOM 1182 C C . ALA A 1 169 ? -41.644 -4.172 11.195 1.00 23.19 169 ALA A C 1
ATOM 1183 O O . ALA A 1 169 ? -40.948 -3.695 10.297 1.00 18.70 169 ALA A O 1
ATOM 1185 N N . MET A 1 170 ? -41.779 -5.480 11.398 1.00 23.27 170 MET A N 1
ATOM 1186 C CA . MET A 1 170 ? -41.157 -6.474 10.528 1.00 19.47 170 MET A CA 1
ATOM 1187 C C . MET A 1 170 ? -41.728 -6.388 9.115 1.00 19.19 170 MET A C 1
ATOM 1188 O O . MET A 1 170 ? -40.981 -6.339 8.136 1.00 22.32 170 MET A O 1
ATOM 1193 N N . LEU A 1 171 ? -43.055 -6.362 9.018 1.00 20.94 171 LEU A N 1
ATOM 1194 C CA . LEU A 1 171 ? -43.729 -6.332 7.725 1.00 22.13 171 LEU A CA 1
ATOM 1195 C C . LEU A 1 171 ? -43.297 -5.131 6.873 1.00 19.97 171 LEU A C 1
ATOM 1196 O O . LEU A 1 171 ? -43.020 -5.275 5.683 1.00 16.68 171 LEU A O 1
ATOM 1201 N N . ALA A 1 172 ? -43.231 -3.954 7.486 1.00 16.40 172 ALA A N 1
ATOM 1202 C CA . ALA A 1 172 ? -42.837 -2.745 6.761 1.00 15.53 172 ALA A CA 1
ATOM 1203 C C . ALA A 1 172 ? -41.440 -2.880 6.152 1.00 17.56 172 ALA A C 1
ATOM 1204 O O . ALA A 1 172 ? -41.191 -2.401 5.044 1.00 16.81 172 ALA A O 1
ATOM 1206 N N . MET A 1 173 ? -40.533 -3.536 6.871 1.00 21.43 173 MET A N 1
ATOM 1207 C CA . MET A 1 173 ? -39.182 -3.775 6.357 1.00 25.91 173 MET A CA 1
ATOM 1208 C C . MET A 1 173 ? -39.186 -4.766 5.196 1.00 25.51 173 MET A C 1
ATOM 1209 O O . MET A 1 173 ? -38.491 -4.567 4.192 1.00 27.43 173 MET A O 1
ATOM 1214 N N . VAL A 1 174 ? -39.964 -5.837 5.351 1.00 17.95 174 VAL A N 1
ATOM 1215 C CA . VAL A 1 174 ? -40.070 -6.889 4.341 1.00 17.25 174 VAL A CA 1
ATOM 1216 C C . VAL A 1 174 ? -40.674 -6.350 3.045 1.00 19.49 174 VAL A C 1
ATOM 1217 O O . VAL A 1 174 ? -40.158 -6.605 1.956 1.00 21.30 174 VAL A O 1
ATOM 1221 N N . LEU A 1 175 ? -41.764 -5.597 3.170 1.00 14.96 175 LEU A N 1
ATOM 1222 C CA . LEU A 1 175 ? -42.436 -5.014 2.011 1.00 18.45 175 LEU A CA 1
ATOM 1223 C C . LEU A 1 175 ? -41.510 -4.086 1.228 1.00 17.45 175 LEU A C 1
ATOM 1224 O O . LEU A 1 175 ? -41.454 -4.149 -0.002 1.00 19.53 175 LEU A O 1
ATOM 1229 N N . GLY A 1 176 ? -40.781 -3.232 1.944 1.00 14.94 176 GLY A N 1
ATOM 1230 C CA . GLY A 1 176 ? -39.889 -2.269 1.315 1.00 16.85 176 GLY A CA 1
ATOM 1231 C C . GLY A 1 176 ? -38.689 -2.890 0.619 1.00 21.30 176 GLY A C 1
ATOM 1232 O O . GLY A 1 176 ? -38.414 -2.613 -0.549 1.00 18.95 176 GLY A O 1
ATOM 1233 N N . SER A 1 177 ? -37.953 -3.725 1.336 1.00 20.80 177 SER A N 1
ATOM 1234 C CA . SER A 1 177 ? -36.775 -4.344 0.749 1.00 18.47 177 SER A CA 1
ATOM 1235 C C . SER A 1 177 ? -37.171 -5.387 -0.286 1.00 19.13 177 SER A C 1
ATOM 1236 O O . SER A 1 177 ? -36.502 -5.536 -1.313 1.00 18.81 177 SER A O 1
ATOM 1239 N N . GLY A 1 178 ? -38.262 -6.103 -0.016 1.00 18.95 178 GLY A N 1
ATOM 1240 C CA . GLY A 1 178 ? -38.776 -7.095 -0.946 1.00 21.63 178 GLY A CA 1
ATOM 1241 C C . GLY A 1 178 ? -39.176 -6.464 -2.269 1.00 22.31 178 GLY A C 1
ATOM 1242 O O . GLY A 1 178 ? -38.858 -6.986 -3.335 1.00 19.99 178 GLY A O 1
ATOM 1243 N N . LEU A 1 179 ? -39.874 -5.334 -2.206 1.00 15.28 179 LEU A N 1
ATOM 1244 C CA . LEU A 1 179 ? -40.250 -4.628 -3.428 1.00 17.12 179 LEU A CA 1
ATOM 1245 C C . LEU A 1 179 ? -39.018 -4.084 -4.155 1.00 16.21 179 LEU A C 1
ATOM 1246 O O . LEU A 1 179 ? -38.948 -4.107 -5.386 1.00 20.90 179 LEU A O 1
ATOM 1251 N N . ASN A 1 180 ? -38.038 -3.603 -3.401 1.00 16.19 180 ASN A N 1
ATOM 1252 C CA . ASN A 1 180 ? -36.805 -3.140 -4.025 1.00 17.31 180 ASN A CA 1
ATOM 1253 C C . ASN A 1 180 ? -36.068 -4.281 -4.729 1.00 16.94 180 ASN A C 1
ATOM 1254 O O . ASN A 1 180 ? -35.443 -4.069 -5.763 1.00 18.91 180 ASN A O 1
ATOM 1259 N N . ILE A 1 181 ? -36.158 -5.491 -4.171 1.00 15.26 181 ILE A N 1
ATOM 1260 C CA . ILE A 1 181 ? -35.556 -6.675 -4.792 1.00 15.27 181 ILE A CA 1
ATOM 1261 C C . ILE A 1 181 ? -36.204 -6.981 -6.146 1.00 18.39 181 ILE A C 1
ATOM 1262 O O . ILE A 1 181 ? -35.520 -7.322 -7.117 1.00 19.48 181 ILE A O 1
ATOM 1267 N N . VAL A 1 182 ? -37.525 -6.854 -6.205 1.00 19.46 182 VAL A N 1
ATOM 1268 C CA . VAL A 1 182 ? -38.284 -7.094 -7.430 1.00 20.67 182 VAL A CA 1
ATOM 1269 C C . VAL A 1 182 ? -37.997 -6.035 -8.490 1.00 19.33 182 VAL A C 1
ATOM 1270 O O . VAL A 1 182 ? -37.801 -6.349 -9.663 1.00 19.52 182 VAL A O 1
ATOM 1274 N N . LEU A 1 183 ? -37.969 -4.776 -8.071 1.00 17.26 183 LEU A N 1
ATOM 1275 C CA . LEU A 1 183 ? -37.861 -3.672 -9.017 1.00 19.35 183 LEU A CA 1
ATOM 1276 C C . LEU A 1 183 ? -36.450 -3.498 -9.586 1.00 24.14 183 LEU A C 1
ATOM 1277 O O . LEU A 1 183 ? -36.280 -2.930 -10.668 1.00 23.96 183 LEU A O 1
ATOM 1282 N N . ASP A 1 184 ? -35.443 -3.968 -8.856 1.00 20.99 184 ASP A N 1
ATOM 1283 C CA . ASP A 1 184 ? -34.052 -3.793 -9.285 1.00 25.37 184 ASP A CA 1
ATOM 1284 C C . ASP A 1 184 ? -33.756 -4.314 -10.707 1.00 24.85 184 ASP A C 1
ATOM 1285 O O . ASP A 1 184 ? -33.341 -3.533 -11.563 1.00 23.76 184 ASP A O 1
ATOM 1290 N N . PRO A 1 185 ? -33.987 -5.618 -10.976 1.00 22.16 185 PRO A N 1
ATOM 1291 C CA . PRO A 1 185 ? -33.673 -6.080 -12.335 1.00 21.13 185 PRO A CA 1
ATOM 1292 C C . PRO A 1 185 ? -34.572 -5.460 -13.403 1.00 24.86 185 PRO A C 1
ATOM 1293 O O . PRO A 1 185 ? -34.130 -5.284 -14.538 1.00 23.87 185 PRO A O 1
ATOM 1297 N N . ILE A 1 186 ? -35.809 -5.129 -13.049 1.00 21.08 186 ILE A N 1
ATOM 1298 C CA . ILE A 1 186 ? -36.728 -4.525 -14.006 1.00 24.41 186 ILE A CA 1
ATOM 1299 C C . ILE A 1 186 ? -36.299 -3.104 -14.393 1.00 27.00 186 ILE A C 1
ATOM 1300 O O . ILE A 1 186 ? -36.334 -2.734 -15.567 1.00 26.15 186 ILE A O 1
ATOM 1305 N N . PHE A 1 187 ? -35.904 -2.304 -13.407 1.00 21.50 187 PHE A N 1
ATOM 1306 C CA . PHE A 1 187 ? -35.505 -0.924 -13.686 1.00 23.04 187 PHE A CA 1
ATOM 1307 C C . PHE A 1 187 ? -34.116 -0.825 -14.308 1.00 23.58 187 PHE A C 1
ATOM 1308 O O . PHE A 1 187 ? -33.894 -0.029 -15.213 1.00 24.32 187 PHE A O 1
ATOM 1316 N N . ILE A 1 188 ? -33.184 -1.632 -13.813 1.00 22.12 188 ILE A N 1
ATOM 1317 C CA . ILE A 1 188 ? -31.800 -1.550 -14.263 1.00 25.03 188 ILE A CA 1
ATOM 1318 C C . ILE A 1 188 ? -31.636 -2.122 -15.666 1.00 31.82 188 ILE A C 1
ATOM 1319 O O . ILE A 1 188 ? -31.086 -1.462 -16.550 1.00 28.43 188 ILE A O 1
ATOM 1324 N N . TYR A 1 189 ? -32.120 -3.347 -15.868 1.00 30.79 189 TYR A N 1
ATOM 1325 C CA . TYR A 1 189 ? -31.921 -4.049 -17.134 1.00 30.25 189 TYR A CA 1
ATOM 1326 C C . TYR A 1 189 ? -33.126 -4.065 -18.069 1.00 32.31 189 TYR A C 1
ATOM 1327 O O . TYR A 1 189 ? -33.009 -3.674 -19.227 1.00 35.15 189 TYR A O 1
ATOM 1336 N N . THR A 1 190 ? -34.271 -4.531 -17.576 1.00 31.11 190 THR A N 1
ATOM 1337 C CA . THR A 1 190 ? -35.466 -4.663 -18.414 1.00 34.42 190 THR A CA 1
ATOM 1338 C C . THR A 1 190 ? -35.860 -3.346 -19.084 1.00 35.33 190 THR A C 1
ATOM 1339 O O . THR A 1 190 ? -36.060 -3.296 -20.300 1.00 31.95 190 THR A O 1
ATOM 1343 N N . LEU A 1 191 ? -35.972 -2.291 -18.282 1.00 32.55 191 LEU A N 1
ATOM 1344 C CA . LEU A 1 191 ? -36.282 -0.957 -18.788 1.00 32.16 191 LEU A CA 1
ATOM 1345 C C . LEU A 1 191 ? -35.016 -0.220 -19.235 1.00 32.72 191 LEU A C 1
ATOM 1346 O O . LEU A 1 191 ? -35.093 0.843 -19.848 1.00 32.50 191 LEU A O 1
ATOM 1351 N N . GLY A 1 192 ? -33.854 -0.792 -18.924 1.00 34.18 192 GLY A N 1
ATOM 1352 C CA . GLY A 1 192 ? -32.583 -0.252 -19.379 1.00 33.45 192 GLY A CA 1
ATOM 1353 C C . GLY A 1 192 ? -32.195 1.105 -18.813 1.00 33.70 192 GLY A C 1
ATOM 1354 O O . GLY A 1 192 ? -31.527 1.887 -19.490 1.00 31.21 192 GLY A O 1
ATOM 1355 N N . PHE A 1 193 ? -32.597 1.391 -17.577 1.00 30.47 193 PHE A N 1
ATOM 1356 C CA . PHE A 1 193 ? -32.236 2.665 -16.954 1.00 30.29 193 PHE A CA 1
ATOM 1357 C C . PHE A 1 193 ? -30.819 2.658 -16.374 1.00 32.37 193 PHE A C 1
ATOM 1358 O O . PHE A 1 193 ? -30.296 3.705 -15.992 1.00 32.07 193 PHE A O 1
ATOM 1366 N N . GLY A 1 194 ? -30.202 1.482 -16.310 1.00 30.51 194 GLY A N 1
ATOM 1367 C CA . GLY A 1 194 ? -28.867 1.368 -15.748 1.00 31.99 194 GLY A CA 1
ATOM 1368 C C . GLY A 1 194 ? -28.824 1.717 -14.270 1.00 29.68 194 GLY A C 1
ATOM 1369 O O . GLY A 1 194 ? -29.796 1.489 -13.545 1.00 27.17 194 GLY A O 1
ATOM 1370 N N . VAL A 1 195 ? -27.702 2.283 -13.828 1.00 29.76 195 VAL A N 1
ATOM 1371 C CA . VAL A 1 195 ? -27.478 2.569 -12.408 1.00 29.06 195 VAL A CA 1
ATOM 1372 C C . VAL A 1 195 ? -28.524 3.503 -11.786 1.00 27.97 195 VAL A C 1
ATOM 1373 O O . VAL A 1 195 ? -28.938 3.309 -10.642 1.00 28.00 195 VAL A O 1
ATOM 1377 N N . VAL A 1 196 ? -28.969 4.504 -12.538 1.00 25.88 196 VAL A N 1
ATOM 1378 C CA . VAL A 1 196 ? -29.992 5.416 -12.030 1.00 27.51 196 VAL A CA 1
ATOM 1379 C C . VAL A 1 196 ? -31.310 4.653 -11.826 1.00 28.77 196 VAL A C 1
ATOM 1380 O O . VAL A 1 196 ? -32.164 5.046 -11.015 1.00 23.34 196 VAL A O 1
ATOM 1384 N N . GLY A 1 197 ? -31.449 3.544 -12.550 1.00 28.38 197 GLY A N 1
ATOM 1385 C CA . GLY A 1 197 ? -32.580 2.652 -12.379 1.00 31.22 197 GLY A CA 1
ATOM 1386 C C . GLY A 1 197 ? -32.642 2.070 -10.977 1.00 21.94 197 GLY A C 1
ATOM 1387 O O . GLY A 1 197 ? -33.719 1.927 -10.405 1.00 23.62 197 GLY A O 1
ATOM 1388 N N . ALA A 1 198 ? -31.483 1.728 -10.425 1.00 19.42 198 ALA A N 1
ATOM 1389 C CA . ALA A 1 198 ? -31.418 1.219 -9.055 1.00 23.73 198 ALA A CA 1
ATOM 1390 C C . ALA A 1 198 ? -31.899 2.273 -8.051 1.00 22.67 198 ALA A C 1
ATOM 1391 O O . ALA A 1 198 ? -32.509 1.946 -7.035 1.00 22.28 198 ALA A O 1
ATOM 1393 N N . ALA A 1 199 ? -31.624 3.542 -8.344 1.00 19.81 199 ALA A N 1
ATOM 1394 C CA . ALA A 1 199 ? -32.064 4.637 -7.478 1.00 21.45 199 ALA A CA 1
ATOM 1395 C C . ALA A 1 199 ? -33.589 4.787 -7.493 1.00 21.58 199 ALA A C 1
ATOM 1396 O O . ALA A 1 199 ? -34.213 5.038 -6.459 1.00 21.34 199 ALA A O 1
ATOM 1398 N N . TYR A 1 200 ? -34.185 4.635 -8.670 1.00 22.69 200 TYR A N 1
ATOM 1399 C CA . TYR A 1 200 ? -35.633 4.736 -8.810 1.00 22.13 200 TYR A CA 1
ATOM 1400 C C . TYR A 1 200 ? -36.345 3.522 -8.209 1.00 17.74 200 TYR A C 1
ATOM 1401 O O . TYR A 1 200 ? -37.439 3.645 -7.666 1.00 21.32 200 TYR A O 1
ATOM 1410 N N . ALA A 1 201 ? -35.731 2.350 -8.328 1.00 18.39 201 ALA A N 1
ATOM 1411 C CA . ALA A 1 201 ? -36.283 1.143 -7.717 1.00 19.50 201 ALA A CA 1
ATOM 1412 C C . ALA A 1 201 ? -36.373 1.363 -6.216 1.00 17.33 201 ALA A C 1
ATOM 1413 O O . ALA A 1 201 ? -37.384 1.057 -5.574 1.00 18.07 201 ALA A O 1
ATOM 1415 N N . THR A 1 202 ? -35.312 1.929 -5.660 1.00 16.31 202 THR A N 1
ATOM 1416 C CA . THR A 1 202 ? -35.271 2.224 -4.233 1.00 15.20 202 THR A CA 1
ATOM 1417 C C . THR A 1 202 ? -36.280 3.305 -3.838 1.00 18.86 202 THR A C 1
ATOM 1418 O O . THR A 1 202 ? -36.991 3.155 -2.838 1.00 17.23 202 THR A O 1
ATOM 1422 N N . LEU A 1 203 ? -36.349 4.385 -4.617 1.00 20.95 203 LEU A N 1
ATOM 1423 C CA . LEU A 1 203 ? -37.282 5.468 -4.317 1.00 19.42 203 LEU A CA 1
ATOM 1424 C C . LEU A 1 203 ? -38.727 4.965 -4.329 1.00 18.96 203 LEU A C 1
ATOM 1425 O O . LEU A 1 20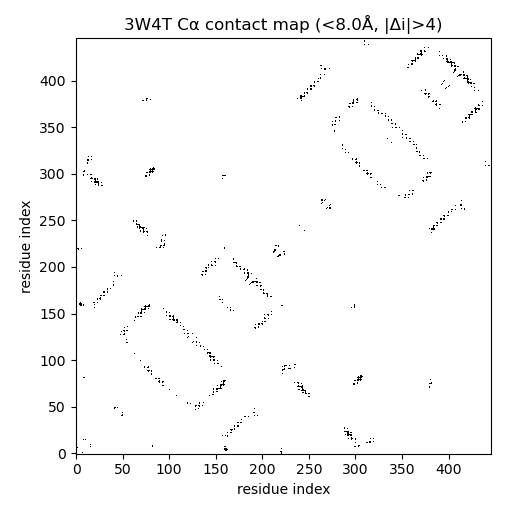3 ? -39.501 5.257 -3.417 1.00 19.50 203 LEU A O 1
ATOM 1430 N N . LEU A 1 204 ? -39.085 4.194 -5.350 1.00 20.40 204 LEU A N 1
ATOM 1431 C CA . LEU A 1 204 ? -40.444 3.662 -5.445 1.00 19.54 204 LEU A CA 1
ATOM 1432 C C . LEU A 1 204 ? -40.770 2.701 -4.292 1.00 19.86 204 LEU A C 1
ATOM 1433 O O . LEU A 1 204 ? -41.883 2.701 -3.769 1.00 17.56 204 LEU A O 1
ATOM 1438 N N . SER A 1 205 ? -39.794 1.888 -3.902 1.00 16.34 205 SER A N 1
ATOM 1439 C CA . SER A 1 205 ? -39.974 0.930 -2.815 1.00 20.04 205 SER A CA 1
ATOM 1440 C C . SER A 1 205 ? -40.233 1.633 -1.492 1.00 20.80 205 SER A C 1
ATOM 1441 O O . SER A 1 205 ? -41.037 1.175 -0.674 1.00 21.67 205 SER A O 1
ATOM 1444 N N . MET A 1 206 ? -39.535 2.742 -1.283 1.00 20.38 206 MET A N 1
ATOM 1445 C CA . MET A 1 206 ? -39.689 3.526 -0.065 1.00 22.37 206 MET A CA 1
ATOM 1446 C C . MET A 1 206 ? -41.031 4.233 -0.054 1.00 17.61 206 MET A C 1
ATOM 1447 O O . MET A 1 206 ? -41.681 4.317 0.987 1.00 17.56 206 MET A O 1
ATOM 1452 N N . VAL A 1 207 ? -41.452 4.724 -1.216 1.00 17.26 207 VAL A N 1
ATOM 1453 C CA . VAL A 1 207 ? -42.743 5.403 -1.330 1.00 19.99 207 VAL A CA 1
ATOM 1454 C C . VAL A 1 207 ? -43.885 4.452 -0.996 1.00 21.24 207 VAL A C 1
ATOM 1455 O O . VAL A 1 207 ? -44.815 4.821 -0.284 1.00 21.41 207 VAL A O 1
ATOM 1459 N N . VAL A 1 208 ? -43.807 3.227 -1.512 1.00 20.37 208 VAL A N 1
ATOM 1460 C CA . VAL A 1 208 ? -44.826 2.220 -1.234 1.00 21.82 208 VAL A CA 1
ATOM 1461 C C . VAL A 1 208 ? -44.847 1.858 0.257 1.00 19.20 208 VAL A C 1
ATOM 1462 O O . VAL A 1 208 ? -45.914 1.709 0.858 1.00 21.28 208 VAL A O 1
ATOM 1466 N N . THR A 1 209 ? -43.665 1.730 0.849 1.00 16.45 209 THR A N 1
ATOM 1467 C CA . THR A 1 209 ? -43.557 1.464 2.283 1.00 16.40 209 THR A CA 1
ATOM 1468 C C . THR A 1 209 ? -44.248 2.574 3.082 1.00 18.80 209 THR A C 1
ATOM 1469 O O . THR A 1 209 ? -45.008 2.308 4.010 1.00 18.48 209 THR A O 1
ATOM 1473 N N . SER A 1 210 ? -44.000 3.822 2.693 1.00 20.94 210 SER A N 1
ATOM 1474 C CA . SER A 1 210 ? -44.575 4.968 3.391 1.00 21.14 210 SER A CA 1
ATOM 1475 C C . SER A 1 210 ? -46.096 4.977 3.267 1.00 20.91 210 SER A C 1
ATOM 1476 O O . SER A 1 210 ? -46.795 5.405 4.181 1.00 21.24 210 SER A O 1
ATOM 1479 N N . LEU A 1 211 ? -46.609 4.497 2.135 1.00 18.01 211 LEU A N 1
ATOM 1480 C CA . LEU A 1 211 ? -48.054 4.437 1.924 1.00 19.00 211 LEU A CA 1
ATOM 1481 C C . LEU A 1 211 ? -48.703 3.439 2.888 1.00 21.02 211 LEU A C 1
ATOM 1482 O O . LEU A 1 211 ? -49.784 3.685 3.422 1.00 21.97 211 LEU A O 1
ATOM 1487 N N . PHE A 1 212 ? -48.037 2.313 3.119 1.00 19.50 212 PHE A N 1
ATOM 1488 C CA . PHE A 1 212 ? -48.520 1.349 4.110 1.00 20.34 212 PHE A CA 1
ATOM 1489 C C . PHE A 1 212 ? -48.503 1.945 5.514 1.00 22.90 212 PHE A C 1
ATOM 1490 O O . PHE A 1 212 ? -49.491 1.860 6.252 1.00 20.69 212 PHE A O 1
ATOM 1498 N N . ILE A 1 213 ? -47.375 2.549 5.877 1.00 18.05 213 ILE A N 1
ATOM 1499 C CA . ILE A 1 213 ? -47.225 3.138 7.205 1.00 22.40 213 ILE A CA 1
ATOM 1500 C C . ILE A 1 213 ? -48.209 4.280 7.436 1.00 21.96 213 ILE A C 1
ATOM 1501 O O . ILE A 1 213 ? -48.789 4.387 8.508 1.00 21.13 213 ILE A O 1
ATOM 1506 N N . ALA A 1 214 ? -48.385 5.138 6.432 1.00 18.84 214 ALA A N 1
ATOM 1507 C CA . ALA A 1 214 ? -49.340 6.237 6.540 1.00 20.47 214 ALA A CA 1
ATOM 1508 C C . ALA A 1 214 ? -50.771 5.701 6.680 1.00 24.38 214 ALA A C 1
ATOM 1509 O O . ALA A 1 214 ? -51.598 6.283 7.378 1.00 28.39 214 ALA A O 1
ATOM 1511 N N . TYR A 1 215 ? -51.050 4.586 6.013 1.00 23.02 215 TYR A N 1
ATOM 1512 C CA . TYR A 1 215 ? -52.353 3.933 6.093 1.00 22.14 215 TYR A CA 1
ATOM 1513 C C . TYR A 1 215 ? -52.634 3.444 7.502 1.00 24.95 215 TYR A C 1
ATOM 1514 O O . TYR A 1 215 ? -53.723 3.665 8.041 1.00 22.82 215 TYR A O 1
ATOM 1523 N N . TRP A 1 216 ? -51.653 2.766 8.093 1.00 21.25 216 TRP A N 1
ATOM 1524 C CA . TRP A 1 216 ? -51.811 2.238 9.445 1.00 24.55 216 TRP A CA 1
ATOM 1525 C C . TRP A 1 216 ? -51.960 3.365 10.453 1.00 25.66 216 TRP A C 1
ATOM 1526 O O . TRP A 1 216 ? -52.808 3.303 11.340 1.00 26.33 216 TRP A O 1
ATOM 1537 N N . LEU A 1 217 ? -51.126 4.392 10.303 1.00 20.95 217 LEU A N 1
ATOM 1538 C CA . LEU A 1 217 ? -51.037 5.482 11.275 1.00 25.45 217 LEU A CA 1
ATOM 1539 C C . LEU A 1 217 ? -52.188 6.482 11.184 1.00 28.50 217 LEU A C 1
ATOM 1540 O O . LEU A 1 217 ? -52.689 6.955 12.206 1.00 27.49 217 LEU A O 1
ATOM 1545 N N . PHE A 1 218 ? -52.600 6.805 9.959 1.00 28.49 218 PHE A N 1
ATOM 1546 C CA . PHE A 1 218 ? -53.499 7.928 9.730 1.00 30.53 218 PHE A CA 1
ATOM 1547 C C . PHE A 1 218 ? -54.883 7.538 9.232 1.00 30.79 218 PHE A C 1
ATOM 1548 O O . PHE A 1 218 ? -55.815 8.332 9.329 1.00 34.42 218 PHE A O 1
ATOM 1556 N N . VAL A 1 219 ? -55.013 6.336 8.677 1.00 29.13 219 VAL A N 1
ATOM 1557 C CA . VAL A 1 219 ? -56.280 5.912 8.093 1.00 31.42 219 VAL A CA 1
ATOM 1558 C C . VAL A 1 219 ? -56.977 4.875 8.966 1.00 33.51 219 VAL A C 1
ATOM 1559 O O . VAL A 1 219 ? -58.073 5.116 9.462 1.00 33.54 219 VAL A O 1
ATOM 1563 N N . LYS A 1 220 ? -56.348 3.723 9.158 1.00 33.78 220 LYS A N 1
ATOM 1564 C CA . LYS A 1 220 ? -56.910 2.730 10.065 1.00 36.11 220 LYS A CA 1
ATOM 1565 C C . LYS A 1 220 ? -56.778 3.221 11.503 1.00 34.15 220 LYS A C 1
ATOM 1566 O O . LYS A 1 220 ? -57.639 2.941 12.333 1.00 28.54 220 LYS A O 1
ATOM 1572 N N . ARG A 1 221 ? -55.701 3.959 11.777 1.00 28.31 221 ARG A N 1
ATOM 1573 C CA . ARG A 1 221 ? -55.443 4.519 13.103 1.00 31.85 221 ARG A CA 1
ATOM 1574 C C . ARG A 1 221 ? -55.560 3.452 14.187 1.00 30.32 221 ARG A C 1
ATOM 1575 O O . ARG A 1 221 ? -56.205 3.660 15.213 1.00 34.20 221 ARG A O 1
ATOM 1583 N N . ASP A 1 222 ? -54.935 2.303 13.952 1.00 27.35 222 ASP A N 1
ATOM 1584 C CA . ASP A 1 222 ? -55.090 1.174 14.857 1.00 28.89 222 ASP A CA 1
ATOM 1585 C C . ASP A 1 222 ? -53.807 0.843 15.626 1.00 28.44 222 ASP A C 1
ATOM 1586 O O . ASP A 1 222 ? -53.649 -0.259 16.144 1.00 32.45 222 ASP A O 1
ATOM 1591 N N . THR A 1 223 ? -52.894 1.803 15.692 1.00 27.07 223 THR A N 1
ATOM 1592 C CA . THR A 1 223 ? -51.765 1.722 16.608 1.00 26.61 223 THR A CA 1
ATOM 1593 C C . THR A 1 223 ? -52.285 1.957 18.017 1.00 28.08 223 THR A C 1
ATOM 1594 O O . THR A 1 223 ? -53.397 2.458 18.194 1.00 26.14 223 THR A O 1
ATOM 1598 N N . TYR A 1 224 ? -51.493 1.592 19.020 1.00 27.92 224 TYR A N 1
ATOM 1599 C CA . TYR A 1 224 ? -51.853 1.894 20.402 1.00 27.06 224 TYR A CA 1
ATOM 1600 C C . TYR A 1 224 ? -51.859 3.397 20.644 1.00 26.57 224 TYR A C 1
ATOM 1601 O O . TYR A 1 224 ? -52.806 3.945 21.209 1.00 24.96 224 TYR A O 1
ATOM 1610 N N . VAL A 1 225 ? -50.785 4.057 20.226 1.00 24.18 225 VAL A N 1
ATOM 1611 C CA . VAL A 1 225 ? -50.709 5.508 20.337 1.00 26.16 225 VAL A CA 1
ATOM 1612 C C . VAL A 1 225 ? -51.764 6.168 19.447 1.00 29.63 225 VAL A C 1
ATOM 1613 O O . VAL A 1 225 ? -52.059 5.688 18.349 1.00 30.27 225 VAL A O 1
ATOM 1617 N N . ASP A 1 226 ? -52.349 7.253 19.939 1.00 28.77 226 ASP A N 1
ATOM 1618 C CA . ASP A 1 226 ? -53.245 8.065 19.131 1.00 33.41 226 ASP A CA 1
ATOM 1619 C C . ASP A 1 226 ? -52.426 9.207 18.542 1.00 35.69 226 ASP A C 1
ATOM 1620 O O . ASP A 1 226 ? -51.647 9.849 19.249 1.00 36.97 226 ASP A O 1
ATOM 1625 N N . ILE A 1 227 ? -52.596 9.460 17.249 1.00 33.01 227 ILE A N 1
ATOM 1626 C CA . ILE A 1 227 ? -51.791 10.467 16.575 1.00 35.84 227 ILE A CA 1
ATOM 1627 C C . ILE A 1 227 ? -52.661 11.547 15.934 1.00 36.19 227 ILE A C 1
ATOM 1628 O O . ILE A 1 227 ? -53.311 11.310 14.916 1.00 37.95 227 ILE A O 1
ATOM 1633 N N . THR A 1 228 ? -52.672 12.731 16.540 1.00 31.27 228 THR A N 1
ATOM 1634 C CA . THR A 1 228 ? -53.468 13.846 16.034 1.00 34.66 228 THR A CA 1
ATOM 1635 C C . THR A 1 228 ? -52.809 15.175 16.370 1.00 38.47 228 THR A C 1
ATOM 1636 O O . THR A 1 228 ? -52.057 15.280 17.344 1.00 33.88 228 THR A O 1
ATOM 1640 N N . LEU A 1 229 ? -53.096 16.188 15.559 1.00 43.41 229 LEU A N 1
ATOM 1641 C CA . LEU A 1 229 ? -52.547 17.517 15.777 1.00 49.89 229 LEU A CA 1
ATOM 1642 C C . LEU A 1 229 ? -53.468 18.356 16.646 1.00 60.60 229 LEU A C 1
ATOM 1643 O O . LEU A 1 229 ? -53.055 19.387 17.177 1.00 62.94 229 LEU A O 1
ATOM 1648 N N . ARG A 1 230 ? -54.714 17.911 16.789 1.00 67.37 230 ARG A N 1
ATOM 1649 C CA . ARG A 1 230 ? -55.651 18.550 17.710 1.00 72.34 230 ARG A CA 1
ATOM 1650 C C . ARG A 1 230 ? -55.044 18.542 19.106 1.00 72.22 230 ARG A C 1
ATOM 1651 O O . ARG A 1 230 ? -54.919 19.586 19.755 1.00 70.74 230 ARG A O 1
ATOM 1653 N N . ASP A 1 231 ? -54.659 17.352 19.553 1.00 74.31 231 ASP A N 1
ATOM 1654 C CA . ASP A 1 231 ? -53.871 17.206 20.766 1.00 78.93 231 ASP A CA 1
ATOM 1655 C C . ASP A 1 231 ? -52.380 17.193 20.436 1.00 76.66 231 ASP A C 1
ATOM 1656 O O . ASP A 1 231 ? -51.754 16.135 20.367 1.00 74.31 231 ASP A O 1
ATOM 1661 N N . PHE A 1 232 ? -51.825 18.380 20.214 1.00 75.53 232 PHE A N 1
ATOM 1662 C CA . PHE A 1 232 ? -50.384 18.550 20.112 1.00 65.01 232 PHE A CA 1
ATOM 1663 C C . PHE A 1 232 ? -49.957 19.841 20.786 1.00 61.43 232 PHE A C 1
ATOM 1664 O O . PHE A 1 232 ? -50.331 20.933 20.355 1.00 64.48 232 PHE A O 1
ATOM 1672 N N . SER A 1 233 ? -49.174 19.711 21.848 1.00 58.61 233 SER A N 1
ATOM 1673 C CA . SER A 1 233 ? -48.587 20.873 22.497 1.00 55.28 233 SER A CA 1
ATOM 1674 C C . SER A 1 233 ? -47.089 20.644 22.553 1.00 43.34 233 SER A C 1
ATOM 1675 O O . SER A 1 233 ? -46.633 19.659 23.140 1.00 37.45 233 SER A O 1
ATOM 1678 N N . PRO A 1 234 ? -46.325 21.542 21.913 1.00 38.49 234 PRO A N 1
ATOM 1679 C CA . PRO A 1 234 ? -44.867 21.450 21.810 1.00 35.64 234 PRO A CA 1
ATOM 1680 C C . PRO A 1 234 ? -44.254 21.243 23.183 1.00 30.29 234 PRO A C 1
ATOM 1681 O O . PRO A 1 234 ? -44.564 21.991 24.108 1.00 28.97 234 PRO A O 1
ATOM 1685 N N . SER A 1 235 ? -43.398 20.235 23.304 1.00 25.27 235 SER A N 1
ATOM 1686 C CA . SER A 1 235 ? -42.777 19.898 24.580 1.00 28.11 235 SER A CA 1
ATOM 1687 C C . SER A 1 235 ? -41.261 19.908 24.446 1.00 29.25 235 SER A C 1
ATOM 1688 O O . SER A 1 235 ? -40.697 19.152 23.635 1.00 22.56 235 SER A O 1
ATOM 1691 N N . ARG A 1 236 ? -40.606 20.764 25.230 1.00 25.93 236 ARG A N 1
ATOM 1692 C CA . ARG A 1 236 ? -39.146 20.824 25.247 1.00 33.20 236 ARG A CA 1
ATOM 1693 C C . ARG A 1 236 ? -38.598 19.512 25.771 1.00 26.30 236 ARG A C 1
ATOM 1694 O O . ARG A 1 236 ? -37.595 19.007 25.282 1.00 24.28 236 ARG A O 1
ATOM 1702 N N . GLU A 1 237 ? -39.267 18.974 26.785 1.00 30.05 237 GLU A N 1
ATOM 1703 C CA . GLU A 1 237 ? -38.837 17.732 27.414 1.00 25.57 237 GLU A CA 1
ATOM 1704 C C . GLU A 1 237 ? -38.902 16.553 26.451 1.00 22.57 237 GLU A C 1
ATOM 1705 O O . GLU A 1 237 ? -37.988 15.734 26.413 1.00 26.08 237 GLU A O 1
ATOM 1711 N N . ILE A 1 238 ? -39.976 16.466 25.672 1.00 24.84 238 ILE A N 1
ATOM 1712 C CA . ILE A 1 238 ? -40.076 15.407 24.662 1.00 25.11 238 ILE A CA 1
ATOM 1713 C C . ILE A 1 238 ? -38.985 15.548 23.596 1.00 26.79 238 ILE A C 1
ATOM 1714 O O . ILE A 1 238 ? -38.335 14.566 23.231 1.00 27.69 238 ILE A O 1
ATOM 1719 N N . LEU A 1 239 ? -38.778 16.766 23.103 1.00 23.46 239 LEU A N 1
ATOM 1720 C CA . LEU A 1 239 ? -37.742 17.007 22.102 1.00 22.89 239 LEU A CA 1
ATOM 1721 C C . LEU A 1 239 ? -36.361 16.601 22.624 1.00 27.09 239 LEU A C 1
ATOM 1722 O O . LEU A 1 239 ? -35.599 15.927 21.927 1.00 22.41 239 LEU A O 1
ATOM 1727 N N . LYS A 1 240 ? -36.044 16.997 23.856 1.00 22.10 240 LYS A N 1
ATOM 1728 C CA . LYS A 1 240 ? -34.743 16.674 24.432 1.00 28.64 240 LYS A CA 1
ATOM 1729 C C . LYS A 1 240 ? -34.594 15.179 24.709 1.00 26.48 240 LYS A C 1
ATOM 1730 O O . LYS A 1 240 ? -33.500 14.635 24.598 1.00 24.14 240 LYS A O 1
ATOM 1736 N N . ASP A 1 241 ? -35.698 14.528 25.068 1.00 23.90 241 ASP A N 1
ATOM 1737 C CA . ASP A 1 241 ? -35.719 13.080 25.297 1.00 24.62 241 ASP A CA 1
ATOM 1738 C C . ASP A 1 241 ? -35.401 12.329 24.000 1.00 24.84 241 ASP A C 1
ATOM 1739 O O . ASP A 1 241 ? -34.541 11.448 23.976 1.00 23.18 241 ASP A O 1
ATOM 1744 N N . ILE A 1 242 ? -36.089 12.684 22.919 1.00 20.84 242 ILE A N 1
ATOM 1745 C CA . ILE A 1 242 ? -35.854 12.040 21.628 1.00 22.07 242 ILE A CA 1
ATOM 1746 C C . ILE A 1 242 ? -34.410 12.217 21.141 1.00 24.11 242 ILE A C 1
ATOM 1747 O O . ILE A 1 242 ? -33.759 11.253 20.737 1.00 26.24 242 ILE A O 1
ATOM 1752 N N . LEU A 1 243 ? -33.911 13.446 21.209 1.00 21.82 243 LEU A N 1
ATOM 1753 C CA . LEU A 1 243 ? -32.579 13.773 20.707 1.00 25.65 243 LEU A CA 1
ATOM 1754 C C . LEU A 1 243 ? -31.431 13.249 21.567 1.00 23.76 243 LEU A C 1
ATOM 1755 O O . LEU A 1 243 ? -30.334 13.020 21.059 1.00 25.16 243 LEU A O 1
ATOM 1760 N N . ARG A 1 244 ? -31.675 13.074 22.864 1.00 19.29 244 ARG A N 1
ATOM 1761 C CA . ARG A 1 244 ? -30.651 12.530 23.761 1.00 26.15 244 ARG A CA 1
ATOM 1762 C C . ARG A 1 244 ? -30.316 11.070 23.423 1.00 26.51 244 ARG A C 1
ATOM 1763 O O . ARG A 1 244 ? -29.229 10.585 23.736 1.00 28.87 244 ARG A O 1
ATOM 1771 N N . VAL A 1 245 ? -31.247 10.375 22.778 1.00 23.61 245 VAL A N 1
ATOM 1772 C CA . VAL A 1 245 ? -30.957 9.047 22.256 1.00 21.71 245 VAL A CA 1
ATOM 1773 C C . VAL A 1 245 ? -30.627 9.135 20.770 1.00 22.04 245 VAL A C 1
ATOM 1774 O O . VAL A 1 245 ? -29.662 8.527 20.299 1.00 22.12 245 VAL A O 1
ATOM 1778 N N . GLY A 1 246 ? -31.421 9.914 20.043 1.00 18.59 246 GLY A N 1
ATOM 1779 C CA . GLY A 1 246 ? -31.321 9.982 18.598 1.00 18.68 246 GLY A CA 1
ATOM 1780 C C . GLY A 1 246 ? -30.027 10.557 18.044 1.00 26.15 246 GLY A C 1
ATOM 1781 O O . GLY A 1 246 ? -29.407 9.960 17.156 1.00 18.12 246 GLY A O 1
ATOM 1782 N N . LEU A 1 247 ? -29.625 11.724 18.541 1.00 21.05 247 LEU A N 1
ATOM 1783 C CA . LEU A 1 247 ? -28.394 12.345 18.056 1.00 22.78 247 LEU A CA 1
ATOM 1784 C C . LEU A 1 247 ? -27.140 11.501 18.336 1.00 20.72 247 LEU A C 1
ATOM 1785 O O . LEU A 1 247 ? -26.330 11.305 17.432 1.00 22.67 247 LEU A O 1
ATOM 1790 N N . PRO A 1 248 ? -26.976 10.994 19.576 1.00 22.94 248 PRO A N 1
ATOM 1791 C CA . PRO A 1 248 ? -25.811 10.131 19.815 1.00 23.99 248 PRO A CA 1
ATOM 1792 C C . PRO A 1 248 ? -25.848 8.828 19.015 1.00 24.70 248 PRO A C 1
ATOM 1793 O O . PRO A 1 248 ? -24.789 8.304 18.662 1.00 26.43 248 PRO A O 1
ATOM 1797 N N . SER A 1 249 ? -27.040 8.305 18.745 1.00 20.76 249 SER A N 1
ATOM 1798 C CA . SER A 1 249 ? -27.162 7.136 17.877 1.00 23.91 249 SER A CA 1
ATOM 1799 C C . SER A 1 249 ? -26.624 7.426 16.477 1.00 26.56 249 SER A C 1
ATOM 1800 O O . SER A 1 249 ? -25.901 6.606 15.894 1.00 20.80 249 SER A O 1
ATOM 1803 N N . SER A 1 250 ? -26.971 8.594 15.941 1.00 21.97 250 SER A N 1
ATOM 1804 C CA . SER A 1 250 ? -26.491 8.989 14.621 1.00 26.83 250 SER A CA 1
ATOM 1805 C C . SER A 1 250 ? -24.981 9.156 14.639 1.00 28.01 250 SER A C 1
ATOM 1806 O O . SER A 1 250 ? -24.286 8.744 13.704 1.00 24.35 250 SER A O 1
ATOM 1809 N N . LEU A 1 251 ? -24.482 9.764 15.712 1.00 20.57 251 LEU A N 1
ATOM 1810 C CA . LEU A 1 251 ? -23.060 10.035 15.848 1.00 24.75 251 LEU A CA 1
ATOM 1811 C C . LEU A 1 251 ? -22.281 8.733 16.010 1.00 27.23 251 LEU A C 1
ATOM 1812 O O . LEU A 1 251 ? -21.105 8.659 15.650 1.00 28.53 251 LEU A O 1
ATOM 1817 N N . SER A 1 252 ? -22.943 7.708 16.542 1.00 26.72 252 SER A N 1
ATOM 1818 C CA . SER A 1 252 ? -22.330 6.390 16.664 1.00 28.16 252 SER A CA 1
ATOM 1819 C C . SER A 1 252 ? -21.984 5.822 15.290 1.00 29.82 252 SER A C 1
ATOM 1820 O O . SER A 1 252 ? -20.944 5.183 15.118 1.00 30.85 252 SER A O 1
ATOM 1823 N N . GLN A 1 253 ? -22.854 6.060 14.313 1.00 28.87 253 GLN A N 1
ATOM 1824 C CA . GLN A 1 253 ? -22.580 5.628 12.947 1.00 32.21 253 GLN A CA 1
ATOM 1825 C C . GLN A 1 253 ? -21.407 6.396 12.361 1.00 30.85 253 GLN A C 1
ATOM 1826 O O . GLN A 1 253 ? -20.598 5.834 11.621 1.00 31.36 253 GLN A O 1
ATOM 1832 N N . LEU A 1 254 ? -21.319 7.683 12.692 1.00 30.67 254 LEU A N 1
ATOM 1833 C CA . LEU A 1 254 ? -20.197 8.514 12.255 1.00 30.90 254 LEU A CA 1
ATOM 1834 C C . LEU A 1 254 ? -18.871 7.974 12.793 1.00 31.46 254 LEU A C 1
ATOM 1835 O O . LEU A 1 254 ? -17.895 7.858 12.051 1.00 32.23 254 LEU A O 1
ATOM 1840 N N . SER A 1 255 ? -18.845 7.661 14.088 1.00 32.76 255 SER A N 1
ATOM 1841 C CA . SER A 1 255 ? -17.677 7.052 14.728 1.00 33.20 255 SER A CA 1
ATOM 1842 C C . SER A 1 255 ? -17.254 5.780 13.987 1.00 31.70 255 SER A C 1
ATOM 1843 O O . SER A 1 255 ? -16.070 5.576 13.702 1.00 31.81 255 SER A O 1
ATOM 1846 N N . MET A 1 256 ? -18.233 4.936 13.671 1.00 29.66 256 MET A N 1
ATOM 1847 C CA . MET A 1 256 ? -18.000 3.718 12.899 1.00 27.62 256 MET A CA 1
ATOM 1848 C C . MET A 1 256 ? -17.386 4.020 11.533 1.00 32.56 256 MET A C 1
ATOM 1849 O O . MET A 1 256 ? -16.376 3.425 11.144 1.00 35.40 256 MET A O 1
ATOM 1854 N N . SER A 1 257 ? -18.002 4.948 10.809 1.00 28.41 257 SER A N 1
ATOM 1855 C CA . SER A 1 257 ? -17.515 5.348 9.498 1.00 32.47 257 SER A CA 1
ATOM 1856 C C . SER A 1 257 ? -16.074 5.849 9.554 1.00 34.28 257 SER A C 1
ATOM 1857 O O . SER A 1 257 ? -15.249 5.491 8.712 1.00 36.82 257 SER A O 1
ATOM 1860 N N . ILE A 1 258 ? -15.770 6.682 10.545 1.00 30.51 258 ILE A N 1
ATOM 1861 C CA . ILE A 1 258 ? -14.408 7.187 10.695 1.00 35.16 258 ILE A CA 1
ATOM 1862 C C . ILE A 1 258 ? -13.445 6.038 11.008 1.00 37.23 258 ILE A C 1
ATOM 1863 O O . ILE A 1 258 ? -12.347 5.969 10.454 1.00 38.16 258 ILE A O 1
ATOM 1868 N N . ALA A 1 259 ? -13.871 5.133 11.886 1.00 36.90 259 AL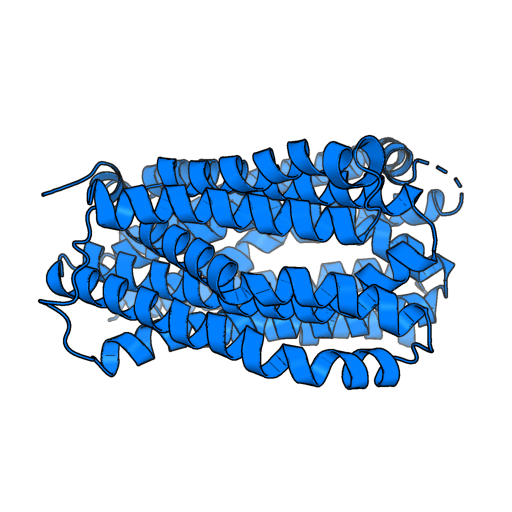A A N 1
ATOM 1869 C CA . ALA A 1 259 ? -13.063 3.971 12.243 1.00 34.37 259 ALA A CA 1
ATOM 1870 C C . ALA A 1 259 ? -12.697 3.137 11.016 1.00 36.33 259 ALA A C 1
ATOM 1871 O O . ALA A 1 259 ? -11.535 2.762 10.840 1.00 35.95 259 ALA A O 1
ATOM 1873 N N . MET A 1 260 ? -13.690 2.853 10.177 1.00 38.28 260 MET A N 1
ATOM 1874 C CA . MET A 1 260 ? -13.477 2.095 8.943 1.00 40.56 260 MET A CA 1
ATOM 1875 C C . MET A 1 260 ? -12.482 2.764 7.998 1.00 41.06 260 MET A C 1
ATOM 1876 O O . MET A 1 260 ? -11.718 2.086 7.313 1.00 41.16 260 MET A O 1
ATOM 1881 N N . PHE A 1 261 ? -12.502 4.091 7.951 1.00 37.90 261 PHE A N 1
ATOM 1882 C CA . PHE A 1 261 ? -11.542 4.818 7.137 1.00 43.75 261 PHE A CA 1
ATOM 1883 C C . PHE A 1 261 ? -10.133 4.505 7.613 1.00 44.43 261 PHE A C 1
ATOM 1884 O O . PHE A 1 261 ? -9.266 4.170 6.811 1.00 40.17 261 PHE A O 1
ATOM 1892 N N . PHE A 1 262 ? -9.917 4.607 8.922 1.00 42.65 262 PHE A N 1
ATOM 1893 C CA . PHE A 1 262 ? -8.605 4.351 9.499 1.00 44.85 262 PHE A CA 1
ATOM 1894 C C . PHE A 1 262 ? -8.211 2.885 9.336 1.00 42.41 262 PHE A C 1
ATOM 1895 O O . PHE A 1 262 ? -7.055 2.579 9.049 1.00 42.77 262 PHE A O 1
ATOM 1903 N N . LEU A 1 263 ? -9.174 1.986 9.521 1.00 36.92 263 LEU A N 1
ATOM 1904 C CA . LEU A 1 263 ? -8.922 0.556 9.375 1.00 37.20 263 LEU A CA 1
ATOM 1905 C C . LEU A 1 263 ? -8.488 0.222 7.948 1.00 41.31 263 LEU A C 1
ATOM 1906 O O . LEU A 1 263 ? -7.587 -0.593 7.737 1.00 37.70 263 LEU A O 1
ATOM 1911 N N . ASN A 1 264 ? -9.126 0.864 6.974 1.00 43.44 264 ASN A N 1
ATOM 1912 C CA . ASN A 1 264 ? -8.748 0.707 5.576 1.00 45.82 264 ASN A CA 1
ATOM 1913 C C . ASN A 1 264 ? -7.331 1.198 5.309 1.00 41.26 264 ASN A C 1
ATOM 1914 O O . ASN A 1 264 ? -6.567 0.534 4.620 1.00 39.04 264 ASN A O 1
ATOM 1919 N N . SER A 1 265 ? -6.986 2.358 5.862 1.00 41.66 265 SER A N 1
ATOM 1920 C CA . SER A 1 265 ? -5.655 2.930 5.673 1.00 47.11 265 SER A CA 1
ATOM 1921 C C . SER A 1 265 ? -4.567 2.025 6.255 1.00 44.89 265 SER A C 1
ATOM 1922 O O . SER A 1 265 ? -3.463 1.947 5.720 1.00 46.29 265 SER A O 1
ATOM 1925 N N . VAL A 1 266 ? -4.890 1.343 7.351 1.00 42.15 266 VAL A N 1
ATOM 1926 C CA . VAL A 1 266 ? -3.974 0.381 7.959 1.00 39.93 266 VAL A CA 1
ATOM 1927 C C . VAL A 1 266 ? -3.816 -0.852 7.068 1.00 36.39 266 VAL A C 1
ATOM 1928 O O . VAL A 1 266 ? -2.714 -1.359 6.888 1.00 37.93 266 VAL A O 1
ATOM 1932 N N . ALA A 1 267 ? -4.925 -1.324 6.505 1.00 33.49 267 ALA A N 1
ATOM 1933 C CA . ALA A 1 267 ? -4.886 -2.438 5.560 1.00 32.88 267 ALA A CA 1
ATOM 1934 C C . ALA A 1 267 ? -4.076 -2.087 4.307 1.00 36.51 267 ALA A C 1
ATOM 1935 O O . ALA A 1 267 ? -3.349 -2.926 3.770 1.00 35.49 267 ALA A O 1
ATOM 1937 N N . ILE A 1 268 ? -4.213 -0.847 3.840 1.00 34.99 268 ILE A N 1
ATOM 1938 C CA . ILE A 1 268 ? -3.429 -0.364 2.707 1.00 38.33 268 ILE A CA 1
ATOM 1939 C C . ILE A 1 268 ? -1.939 -0.353 3.042 1.00 39.30 268 ILE A C 1
ATOM 1940 O O . ILE A 1 268 ? -1.108 -0.785 2.242 1.00 37.08 268 ILE A O 1
ATOM 1945 N N . THR A 1 269 ? -1.607 0.163 4.223 1.00 41.23 269 THR A N 1
ATOM 1946 C CA . THR A 1 269 ? -0.221 0.215 4.674 1.00 44.92 269 THR A CA 1
ATOM 1947 C C . THR A 1 269 ? 0.384 -1.181 4.675 1.00 42.07 269 THR A C 1
ATOM 1948 O O . THR A 1 269 ? 1.487 -1.390 4.184 1.00 40.80 269 THR A O 1
ATOM 1952 N N . ALA A 1 270 ? -0.361 -2.139 5.214 1.00 40.05 270 ALA A N 1
ATOM 1953 C CA . ALA A 1 270 ? 0.116 -3.510 5.316 1.00 42.22 270 ALA A CA 1
ATOM 1954 C C . ALA A 1 270 ? 0.175 -4.240 3.971 1.00 39.96 270 ALA A C 1
ATOM 1955 O O . ALA A 1 270 ? 1.181 -4.872 3.648 1.00 41.83 270 ALA A O 1
ATOM 1957 N N . GLY A 1 271 ? -0.903 -4.160 3.194 1.00 36.50 271 GLY A N 1
ATOM 1958 C CA . GLY A 1 271 ? -1.039 -4.995 2.013 1.00 33.76 271 GLY A CA 1
ATOM 1959 C C . GLY A 1 271 ? -1.420 -4.329 0.702 1.00 34.33 271 GLY A C 1
ATOM 1960 O O . GLY A 1 271 ? -1.651 -5.020 -0.292 1.00 37.36 271 GLY A O 1
ATOM 1961 N N . GLY A 1 272 ? -1.469 -3.001 0.679 1.00 33.20 272 GLY A N 1
ATOM 1962 C CA . GLY A 1 272 ? -1.826 -2.281 -0.534 1.00 41.44 272 GLY A CA 1
ATOM 1963 C C . GLY A 1 272 ? -3.209 -2.634 -1.060 1.00 40.66 272 GLY A C 1
ATOM 1964 O O . GLY A 1 272 ? -4.142 -2.827 -0.278 1.00 34.76 272 GLY A O 1
ATOM 1965 N N . GLU A 1 273 ? -3.341 -2.725 -2.383 1.00 43.40 273 GLU A N 1
ATOM 1966 C CA . GLU A 1 273 ? -4.621 -3.063 -3.005 1.00 44.57 273 GLU A CA 1
ATOM 1967 C C . GLU A 1 273 ? -5.068 -4.491 -2.686 1.00 44.32 273 GLU A C 1
ATOM 1968 O O . GLU A 1 273 ? -6.263 -4.761 -2.561 1.00 44.42 273 GLU A O 1
ATOM 1974 N N . ASN A 1 274 ? -4.108 -5.396 -2.541 1.00 40.60 274 ASN A N 1
ATOM 1975 C CA . ASN A 1 274 ? -4.410 -6.763 -2.135 1.00 38.92 274 ASN A CA 1
ATOM 1976 C C . ASN A 1 274 ? -4.981 -6.820 -0.718 1.00 35.52 274 ASN A C 1
ATOM 1977 O O . ASN A 1 274 ? -5.994 -7.473 -0.471 1.00 35.10 274 ASN A O 1
ATOM 1982 N N . GLY A 1 275 ? -4.330 -6.123 0.208 1.00 36.26 275 GLY A N 1
ATOM 1983 C CA . GLY A 1 275 ? -4.764 -6.103 1.593 1.00 35.27 275 GLY A CA 1
ATOM 1984 C C . GLY A 1 275 ? -6.136 -5.489 1.793 1.00 37.64 275 GLY A C 1
ATOM 1985 O O . GLY A 1 275 ? -6.946 -6.001 2.572 1.00 31.76 275 GLY A O 1
ATOM 1986 N N . VAL A 1 276 ? -6.398 -4.386 1.097 1.00 39.55 276 VAL A N 1
ATOM 1987 C CA . VAL A 1 276 ? -7.685 -3.709 1.220 1.00 37.73 276 VAL A CA 1
ATOM 1988 C C . VAL A 1 276 ? -8.814 -4.573 0.640 1.00 37.91 276 VAL A C 1
ATOM 1989 O O . VAL A 1 276 ? -9.945 -4.555 1.133 1.00 33.35 276 VAL A O 1
ATOM 1993 N N . ALA A 1 277 ? -8.494 -5.349 -0.389 1.00 36.46 277 ALA A N 1
ATOM 1994 C CA . ALA A 1 277 ? -9.463 -6.260 -0.988 1.00 36.44 277 ALA A CA 1
ATOM 1995 C C . ALA A 1 277 ? -9.815 -7.397 -0.029 1.00 34.63 277 ALA A C 1
ATOM 1996 O O . ALA A 1 277 ? -10.990 -7.724 0.157 1.00 34.91 277 ALA A O 1
ATOM 1998 N N . VAL A 1 278 ? -8.791 -8.001 0.571 1.00 32.75 278 VAL A N 1
ATOM 1999 C CA . VAL A 1 278 ? -8.995 -9.041 1.580 1.00 32.15 278 VAL A CA 1
ATOM 2000 C C . VAL A 1 278 ? -9.832 -8.520 2.752 1.00 31.61 278 VAL A C 1
ATOM 2001 O O . VAL A 1 278 ? -10.784 -9.170 3.185 1.00 30.57 278 VAL A O 1
ATOM 2005 N N . PHE A 1 279 ? -9.476 -7.342 3.255 1.00 28.05 279 PHE A N 1
ATOM 2006 C CA . PHE A 1 279 ? -10.201 -6.733 4.360 1.00 32.29 279 PHE A CA 1
ATOM 2007 C C . PHE A 1 279 ? -11.662 -6.485 3.998 1.00 32.80 279 PHE A C 1
ATOM 2008 O O . PHE A 1 279 ? -12.562 -6.832 4.761 1.00 30.98 279 PHE A O 1
ATOM 2016 N N . THR A 1 280 ? -11.891 -5.886 2.833 1.00 32.59 280 THR A N 1
ATOM 2017 C CA . THR A 1 280 ? -13.249 -5.601 2.376 1.00 36.80 280 THR A CA 1
ATOM 2018 C C . THR A 1 280 ? -14.106 -6.869 2.371 1.00 35.60 280 THR A C 1
ATOM 2019 O O . THR A 1 280 ? -15.211 -6.877 2.907 1.00 33.41 280 THR A O 1
ATOM 2023 N N . SER A 1 281 ? -13.582 -7.943 1.791 1.00 34.12 281 SER A N 1
ATOM 2024 C CA . SER A 1 281 ? -14.320 -9.199 1.712 1.00 34.57 281 SER A CA 1
ATOM 2025 C C . SER A 1 281 ? -14.549 -9.831 3.082 1.00 32.65 281 SER A C 1
ATOM 2026 O O . SER A 1 281 ? -15.664 -10.242 3.403 1.00 32.80 281 SER A O 1
ATOM 2029 N N . ALA A 1 282 ? -13.491 -9.908 3.882 1.00 27.70 282 ALA A N 1
ATOM 2030 C CA . ALA A 1 282 ? -13.582 -10.493 5.218 1.00 28.02 282 ALA A CA 1
ATOM 2031 C C . ALA A 1 282 ? -14.517 -9.701 6.131 1.00 27.60 282 ALA A C 1
ATOM 2032 O O . ALA A 1 282 ? -15.221 -10.273 6.964 1.00 22.70 282 ALA A O 1
ATOM 2034 N N . TRP A 1 283 ? -14.514 -8.382 5.987 1.00 26.13 283 TRP A N 1
ATOM 2035 C CA . TRP A 1 283 ? -15.337 -7.542 6.846 1.00 24.30 283 TRP A CA 1
ATOM 2036 C C . TRP A 1 283 ? -16.809 -7.680 6.477 1.00 26.78 283 TRP A C 1
ATOM 2037 O O . TRP A 1 283 ? -17.673 -7.756 7.353 1.00 25.45 283 TRP A O 1
ATOM 2048 N N . ARG A 1 284 ? -17.090 -7.712 5.178 1.00 27.72 284 ARG A N 1
ATOM 2049 C CA . ARG A 1 284 ? -18.462 -7.834 4.692 1.00 33.22 284 ARG A CA 1
ATOM 2050 C C . ARG A 1 284 ? -19.094 -9.142 5.159 1.00 32.22 284 ARG A C 1
ATOM 2051 O O . ARG A 1 284 ? -20.251 -9.173 5.577 1.00 33.74 284 ARG A O 1
ATOM 2056 N N . ILE A 1 285 ? -18.319 -10.219 5.088 1.00 29.75 285 ILE A N 1
ATOM 2057 C CA . ILE A 1 285 ? -18.794 -11.533 5.490 1.00 30.04 285 ILE A CA 1
ATOM 2058 C C . ILE A 1 285 ? -19.018 -11.578 6.998 1.00 31.11 285 ILE A C 1
ATOM 2059 O O . ILE A 1 285 ? -20.035 -12.092 7.473 1.00 30.99 285 ILE A O 1
ATOM 2064 N N . THR A 1 286 ? -18.075 -11.012 7.745 1.00 25.31 286 THR A N 1
ATOM 2065 C CA . THR A 1 286 ? -18.167 -10.966 9.198 1.00 27.43 286 THR A CA 1
ATOM 2066 C C . THR A 1 286 ? -19.336 -10.094 9.665 1.00 32.21 286 THR A C 1
ATOM 2067 O O . THR A 1 286 ? -19.973 -10.387 10.680 1.00 29.48 286 THR A O 1
ATOM 2071 N N . MET A 1 287 ? -19.625 -9.025 8.928 1.00 31.10 287 MET A N 1
ATOM 2072 C CA . MET A 1 287 ? -20.735 -8.152 9.297 1.00 30.90 287 MET A CA 1
ATOM 2073 C C . MET A 1 287 ? -22.088 -8.840 9.098 1.00 30.32 287 MET A C 1
ATOM 2074 O O . MET A 1 287 ? -23.077 -8.438 9.700 1.00 28.94 287 MET A O 1
ATOM 2079 N N . LEU A 1 288 ? -22.127 -9.878 8.264 1.00 29.21 288 LEU A N 1
ATOM 2080 C CA . LEU A 1 288 ? -23.333 -10.700 8.140 1.00 33.62 288 LEU A CA 1
ATOM 2081 C C . LEU A 1 288 ? -23.689 -11.321 9.491 1.00 37.78 288 LEU A C 1
ATOM 2082 O O . LEU A 1 288 ? -24.865 -11.455 9.839 1.00 40.16 288 LEU A O 1
ATOM 2087 N N . GLY A 1 289 ? -22.664 -11.685 10.256 1.00 37.89 289 GLY A N 1
ATOM 2088 C CA . GLY A 1 289 ? -22.863 -12.252 11.579 1.00 37.06 289 GLY A CA 1
ATOM 2089 C C . GLY A 1 289 ? -23.362 -11.224 12.577 1.00 38.85 289 GLY A C 1
ATOM 2090 O O . GLY A 1 289 ? -23.852 -11.577 13.645 1.00 39.19 289 GLY A O 1
ATOM 2091 N N . ILE A 1 290 ? -23.241 -9.947 12.222 1.00 34.71 290 ILE A N 1
ATOM 2092 C CA . ILE A 1 290 ? -23.672 -8.847 13.083 1.00 34.99 290 ILE A CA 1
ATOM 2093 C C . ILE A 1 290 ? -25.207 -8.680 13.088 1.00 34.29 290 ILE A C 1
ATOM 2094 O O . ILE A 1 290 ? -25.792 -8.194 14.061 1.00 30.13 290 ILE A O 1
ATOM 2099 N N . VAL A 1 291 ? -25.853 -9.108 12.006 1.00 32.08 291 VAL A N 1
ATOM 2100 C CA . VAL A 1 291 ? -27.302 -8.934 11.841 1.00 34.33 291 VAL A CA 1
ATOM 2101 C C . VAL A 1 291 ? -28.196 -9.409 13.019 1.00 31.64 291 VAL A C 1
ATOM 2102 O O . VAL A 1 291 ? -29.056 -8.649 13.476 1.00 28.17 291 VAL A O 1
ATOM 2106 N N . PRO A 1 292 ? -27.994 -10.646 13.522 1.00 31.62 292 PRO A N 1
ATOM 2107 C CA . PRO A 1 292 ? -28.810 -11.088 14.665 1.00 31.30 292 PRO A CA 1
ATOM 2108 C C . PRO A 1 292 ? -28.618 -10.221 15.908 1.00 29.73 292 PRO A C 1
ATOM 2109 O O . PRO A 1 292 ? -29.564 -10.018 16.676 1.00 26.27 292 PRO A O 1
ATOM 2113 N N . ILE A 1 293 ? -27.397 -9.737 16.108 1.00 30.23 293 ILE A N 1
ATOM 2114 C CA . ILE A 1 293 ? -27.080 -8.882 17.246 1.00 28.16 293 ILE A CA 1
ATOM 2115 C C . ILE A 1 293 ? -27.842 -7.568 17.156 1.00 24.48 293 ILE A C 1
ATOM 2116 O O . ILE A 1 293 ? -28.338 -7.057 18.161 1.00 26.34 293 ILE A O 1
ATOM 2121 N N . LEU A 1 294 ? -27.936 -7.024 15.946 1.00 24.01 294 LEU A N 1
ATOM 2122 C CA . LEU A 1 294 ? -28.658 -5.776 15.720 1.00 21.70 294 LEU A CA 1
ATOM 2123 C C . LEU A 1 294 ? -30.153 -5.929 15.998 1.00 22.47 294 LEU A C 1
ATOM 2124 O O . LEU A 1 294 ? -30.780 -5.035 16.571 1.00 25.84 294 LEU A O 1
ATOM 2129 N N . GLY A 1 295 ? -30.721 -7.061 15.592 1.00 24.85 295 GLY A N 1
ATOM 2130 C CA . GLY A 1 295 ? -32.128 -7.330 15.835 1.00 21.26 295 GLY A CA 1
ATOM 2131 C C . GLY A 1 295 ? -32.394 -7.447 17.321 1.00 22.05 295 GLY A C 1
ATOM 2132 O O . GLY A 1 295 ? -33.388 -6.932 17.841 1.00 21.39 295 GLY A O 1
ATOM 2133 N N . MET A 1 296 ? -31.486 -8.124 18.011 1.00 23.04 296 MET A N 1
ATOM 2134 C CA . MET A 1 296 ? -31.577 -8.270 19.458 1.00 25.50 296 MET A CA 1
ATOM 2135 C C . MET A 1 296 ? -31.431 -6.933 20.183 1.00 27.18 296 MET A C 1
ATOM 2136 O O . MET A 1 296 ? -32.108 -6.682 21.188 1.00 21.50 296 MET A O 1
ATOM 2141 N N . ALA A 1 297 ? -30.534 -6.087 19.686 1.00 21.97 297 ALA A N 1
ATOM 2142 C CA . ALA A 1 297 ? -30.350 -4.758 20.261 1.00 26.17 297 ALA A CA 1
ATOM 2143 C C . ALA A 1 297 ? -31.627 -3.929 20.165 1.00 23.70 297 ALA A C 1
ATOM 2144 O O . ALA A 1 297 ? -32.024 -3.267 21.131 1.00 23.43 297 ALA A O 1
ATOM 2146 N N . ALA A 1 298 ? -32.260 -3.950 18.993 1.00 21.19 298 ALA A N 1
ATOM 2147 C CA . ALA A 1 298 ? -33.521 -3.236 18.800 1.00 22.48 298 ALA A CA 1
ATOM 2148 C C . ALA A 1 298 ? -34.580 -3.725 19.789 1.00 24.59 298 ALA A C 1
ATOM 2149 O O . ALA A 1 298 ? -35.305 -2.922 20.383 1.00 22.33 298 ALA A O 1
ATOM 2151 N N . ALA A 1 299 ? -34.670 -5.045 19.962 1.00 22.28 299 ALA A N 1
ATOM 2152 C CA . ALA A 1 299 ? -35.592 -5.620 20.942 1.00 21.19 299 ALA A CA 1
ATOM 2153 C C . ALA A 1 299 ? -35.273 -5.117 22.347 1.00 20.38 299 ALA A C 1
ATOM 2154 O O . ALA A 1 299 ? -36.163 -4.721 23.092 1.00 19.78 299 ALA A O 1
ATOM 2156 N N . THR A 1 300 ? -33.994 -5.156 22.700 1.00 16.41 300 THR A N 1
ATOM 2157 C CA . THR A 1 300 ? -33.529 -4.789 24.033 1.00 23.78 300 THR A CA 1
ATOM 2158 C C . THR A 1 300 ? -33.911 -3.364 24.407 1.00 24.63 300 THR A C 1
ATOM 2159 O O . THR A 1 300 ? -34.306 -3.087 25.549 1.00 21.30 300 THR A O 1
ATOM 2163 N N . THR A 1 301 ? -33.783 -2.462 23.440 1.00 23.54 301 THR A N 1
ATOM 2164 C CA . THR A 1 301 ? -34.083 -1.060 23.671 1.00 22.41 301 THR A CA 1
ATOM 2165 C C . THR A 1 301 ? -35.551 -0.867 24.045 1.00 19.75 301 THR A C 1
ATOM 2166 O O . THR A 1 301 ? -35.857 -0.158 25.006 1.00 18.05 301 THR A O 1
ATOM 2170 N N . SER A 1 302 ? -36.451 -1.515 23.303 1.00 16.53 302 SER A N 1
ATOM 2171 C CA . SER A 1 302 ? -37.883 -1.414 23.583 1.00 20.58 302 SER A CA 1
ATOM 2172 C C . SER A 1 302 ? -38.234 -2.052 24.923 1.00 21.85 302 SER A C 1
ATOM 2173 O O . SER A 1 302 ? -39.013 -1.497 25.696 1.00 19.55 302 SER A O 1
ATOM 2176 N N . VAL A 1 303 ? -37.674 -3.230 25.186 1.00 20.48 303 VAL A N 1
ATOM 2177 C CA . VAL A 1 303 ? -38.040 -3.977 26.388 1.00 22.94 303 VAL A CA 1
ATOM 2178 C C . VAL A 1 303 ? -37.466 -3.334 27.651 1.00 21.71 303 VAL A C 1
ATOM 2179 O O . VAL A 1 303 ? -38.173 -3.182 28.636 1.00 19.33 303 VAL A O 1
ATOM 2183 N N . THR A 1 304 ? -36.197 -2.931 27.619 1.00 21.98 304 THR A N 1
ATOM 2184 C CA . THR A 1 304 ? -35.625 -2.230 28.769 1.00 19.77 304 THR A CA 1
ATOM 2185 C C . THR A 1 304 ? -36.294 -0.871 28.973 1.00 21.08 304 THR A C 1
ATOM 2186 O O . THR A 1 304 ? -36.450 -0.415 30.102 1.00 22.43 304 THR A O 1
ATOM 2190 N N . GLY A 1 305 ? -36.687 -0.227 27.880 1.00 24.33 305 GLY A N 1
ATOM 2191 C CA . GLY A 1 305 ? -37.411 1.028 27.967 1.00 20.27 305 GLY A CA 1
ATOM 2192 C C . GLY A 1 305 ? -38.720 0.863 28.720 1.00 20.85 305 GLY A C 1
ATOM 2193 O O . GLY A 1 305 ? -39.037 1.646 29.616 1.00 22.51 305 GLY A O 1
ATOM 2194 N N . ALA A 1 306 ? -39.487 -0.162 28.362 1.00 19.71 306 ALA A N 1
ATOM 2195 C CA . ALA A 1 306 ? -40.762 -0.402 29.029 1.00 20.69 306 ALA A CA 1
ATOM 2196 C C . ALA A 1 306 ? -40.552 -0.694 30.515 1.00 22.67 306 ALA A C 1
ATOM 2197 O O . ALA A 1 306 ? -41.264 -0.162 31.371 1.00 21.56 306 ALA A O 1
ATOM 2199 N N . ALA A 1 307 ? -39.571 -1.541 30.815 1.00 24.91 307 ALA A N 1
ATOM 2200 C CA . ALA A 1 307 ? -39.244 -1.883 32.198 1.00 22.44 307 ALA A CA 1
ATOM 2201 C C . ALA A 1 307 ? -38.799 -0.663 33.003 1.00 24.16 307 ALA A C 1
ATOM 2202 O O . ALA A 1 307 ? -39.114 -0.542 34.192 1.00 25.62 307 ALA A O 1
ATOM 2204 N N . TYR A 1 308 ? -38.048 0.228 32.364 1.00 22.82 308 TYR A N 1
ATOM 2205 C CA . TYR A 1 308 ? -37.585 1.441 33.031 1.00 25.91 308 TYR A CA 1
ATOM 2206 C C . TYR A 1 308 ? -38.782 2.329 33.354 1.00 27.43 308 TYR A C 1
ATOM 2207 O O . TYR A 1 308 ? -38.888 2.868 34.456 1.00 26.18 308 TYR A O 1
ATOM 2216 N N . GLY A 1 309 ? -39.685 2.473 32.387 1.00 24.53 309 GLY A N 1
ATOM 2217 C CA . GLY A 1 309 ? -40.905 3.230 32.603 1.00 24.81 309 GLY A CA 1
ATOM 2218 C C . GLY A 1 309 ? -41.738 2.636 33.721 1.00 27.93 309 GLY A C 1
ATOM 2219 O O . GLY A 1 309 ? -42.393 3.364 34.474 1.00 25.27 309 GLY A O 1
ATOM 2220 N N . GLU A 1 310 ? -41.718 1.309 33.833 1.00 24.71 310 GLU A N 1
ATOM 2221 C CA . GLU A 1 310 ? -42.445 0.637 34.903 1.00 28.91 310 GLU A CA 1
ATOM 2222 C C . GLU A 1 310 ? -41.674 0.708 36.215 1.00 25.96 310 GLU A C 1
ATOM 2223 O O . GLU A 1 310 ? -42.183 0.291 37.245 1.00 25.57 310 GLU A O 1
ATOM 2229 N N . ARG A 1 311 ? -40.447 1.228 36.167 1.00 25.93 311 ARG A N 1
ATOM 2230 C CA . ARG A 1 311 ? -39.572 1.270 37.342 1.00 32.62 311 ARG A CA 1
ATOM 2231 C C . ARG A 1 311 ? -39.360 -0.134 37.926 1.00 32.26 311 ARG A C 1
ATOM 2232 O O . ARG A 1 311 ? -39.345 -0.326 39.147 1.00 29.75 311 ARG A O 1
ATOM 2236 N N . ASN A 1 312 ? -39.203 -1.110 37.039 1.00 26.86 312 ASN A N 1
ATOM 2237 C CA . ASN A 1 312 ? -38.957 -2.491 37.433 1.00 30.78 312 ASN A CA 1
ATOM 2238 C C . ASN A 1 312 ? -37.543 -2.872 36.989 1.00 30.30 312 ASN A C 1
ATOM 2239 O O . ASN A 1 312 ? -37.337 -3.306 35.853 1.00 25.87 312 ASN A O 1
ATOM 2244 N N . VAL A 1 313 ? -36.571 -2.686 37.880 1.00 29.95 313 VAL A N 1
ATOM 2245 C CA . VAL A 1 313 ? -35.167 -2.910 37.537 1.00 33.78 313 VAL A CA 1
ATOM 2246 C C . VAL A 1 313 ? -34.876 -4.399 37.350 1.00 31.63 313 VAL A C 1
ATOM 2247 O O . VAL A 1 313 ? -34.054 -4.785 36.518 1.00 25.90 313 VAL A O 1
ATOM 2251 N N . GLU A 1 314 ? -35.564 -5.227 38.123 1.00 25.74 314 GLU A N 1
ATOM 2252 C CA . GLU A 1 314 ? -35.466 -6.675 37.983 1.00 29.72 314 GLU A CA 1
ATOM 2253 C C . GLU A 1 314 ? -35.821 -7.092 36.559 1.00 28.90 314 GLU A C 1
ATOM 2254 O O . GLU A 1 314 ? -35.136 -7.909 35.936 1.00 28.31 314 GLU A O 1
ATOM 2260 N N . LYS A 1 315 ? -36.897 -6.509 36.046 1.00 26.19 315 LYS A N 1
ATOM 2261 C CA . LYS A 1 315 ? -37.372 -6.821 34.709 1.00 27.13 315 LYS A CA 1
ATOM 2262 C C . LYS A 1 315 ? -36.396 -6.310 33.653 1.00 25.99 315 LYS A C 1
ATOM 2263 O O . LYS A 1 315 ? -36.114 -7.004 32.673 1.00 23.88 315 LYS A O 1
ATOM 2269 N N . LEU A 1 316 ? -35.882 -5.099 33.855 1.00 23.70 316 LEU A N 1
ATOM 2270 C CA . LEU A 1 316 ? -34.904 -4.518 32.929 1.00 27.59 316 LEU A CA 1
ATOM 2271 C C . LEU A 1 316 ? -33.632 -5.366 32.850 1.00 24.88 316 LEU A C 1
ATOM 2272 O O . LEU A 1 316 ? -33.122 -5.639 31.765 1.00 24.35 316 LEU A O 1
ATOM 2277 N N . GLU A 1 317 ? -33.116 -5.759 34.009 1.00 23.71 317 GLU A N 1
ATOM 2278 C CA . GLU A 1 317 ? -31.913 -6.583 34.071 1.00 28.07 317 GLU A CA 1
ATOM 2279 C C . GLU A 1 317 ? -32.129 -7.936 33.385 1.00 26.60 317 GLU A C 1
ATOM 2280 O O . GLU A 1 317 ? -31.269 -8.416 32.646 1.00 26.95 317 GLU A O 1
ATOM 2286 N N . THR A 1 318 ? -33.284 -8.546 33.637 1.00 25.79 318 THR A N 1
ATOM 2287 C CA . THR A 1 318 ? -33.608 -9.841 33.048 1.00 31.16 318 THR A CA 1
ATOM 2288 C C . THR A 1 318 ? -33.563 -9.787 31.523 1.00 27.92 318 THR A C 1
ATOM 2289 O O . THR A 1 318 ? -32.935 -10.629 30.888 1.00 30.87 318 THR A O 1
ATOM 2293 N N . ALA A 1 319 ? -34.222 -8.787 30.943 1.00 25.97 319 ALA A N 1
ATOM 2294 C CA . ALA A 1 319 ? -34.292 -8.655 29.489 1.00 27.71 319 ALA A CA 1
ATOM 2295 C C . ALA A 1 319 ? -32.905 -8.469 28.878 1.00 27.33 319 ALA A C 1
ATOM 2296 O O . ALA A 1 319 ? -32.555 -9.112 27.886 1.00 25.44 319 ALA A O 1
ATOM 2298 N N . TYR A 1 320 ? -32.143 -7.571 29.492 1.00 28.35 320 TYR A N 1
ATOM 2299 C CA . TYR A 1 320 ? -30.781 -7.221 29.096 1.00 34.51 320 TYR A CA 1
ATOM 2300 C C . TYR A 1 320 ? -29.875 -8.452 29.069 1.00 27.36 320 TYR A C 1
ATOM 2301 O O . TYR A 1 320 ? -29.221 -8.732 28.062 1.00 26.33 320 TYR A O 1
ATOM 2310 N N . LEU A 1 321 ? -29.855 -9.190 30.174 1.00 28.18 321 LEU A N 1
ATOM 2311 C CA . LEU A 1 321 ? -28.992 -10.360 30.300 1.00 29.55 321 LEU A CA 1
ATOM 2312 C C . LEU A 1 321 ? -29.456 -11.528 29.429 1.00 31.94 321 LEU A C 1
ATOM 2313 O O . LEU A 1 321 ? -28.636 -12.255 28.866 1.00 30.80 321 LEU A O 1
ATOM 2318 N N . TYR A 1 322 ? -30.770 -11.704 29.315 1.00 28.01 322 TYR A N 1
ATOM 2319 C CA . TYR A 1 322 ? -31.317 -12.749 28.458 1.00 27.47 322 TYR A CA 1
ATOM 2320 C C . TYR A 1 322 ? -30.970 -12.475 26.993 1.00 28.39 322 TYR A C 1
ATOM 2321 O O . TYR A 1 322 ? -30.641 -13.397 26.241 1.00 25.88 322 TYR A O 1
ATOM 2330 N N . ALA A 1 323 ? -31.033 -11.205 26.600 1.00 25.76 323 ALA A N 1
ATOM 2331 C CA . ALA A 1 323 ? -30.660 -10.804 25.243 1.00 28.35 323 ALA A CA 1
ATOM 2332 C C . ALA A 1 323 ? -29.205 -11.155 24.946 1.00 26.56 323 ALA A C 1
ATOM 2333 O O . ALA A 1 323 ? -28.883 -11.658 23.868 1.00 29.50 323 ALA A O 1
ATOM 2335 N N . ILE A 1 324 ? -28.330 -10.873 25.908 1.00 26.52 324 ILE A N 1
ATOM 2336 C CA . ILE A 1 324 ? -26.915 -11.193 25.772 1.00 27.77 324 ILE A CA 1
ATOM 2337 C C . ILE A 1 324 ? -26.706 -12.691 25.634 1.00 27.96 324 ILE A C 1
ATOM 2338 O O . ILE A 1 324 ? -25.936 -13.140 24.785 1.00 28.14 324 ILE A O 1
ATOM 2343 N N . LYS A 1 325 ? -27.396 -13.462 26.467 1.00 28.37 325 LYS A N 1
ATOM 2344 C CA . LYS A 1 325 ? -27.252 -14.910 26.456 1.00 31.85 325 LYS A CA 1
ATOM 2345 C C . LYS A 1 325 ? -27.637 -15.512 25.106 1.00 29.46 325 LYS A C 1
ATOM 2346 O O . LYS A 1 325 ? -26.915 -16.350 24.567 1.00 32.40 325 LYS A O 1
ATOM 2348 N N . ILE A 1 326 ? -28.775 -15.079 24.571 1.00 27.09 326 ILE A N 1
ATOM 2349 C CA . ILE A 1 326 ? -29.271 -15.577 23.293 1.00 27.54 326 ILE A CA 1
ATOM 2350 C C . ILE A 1 326 ? -28.358 -15.156 22.143 1.00 28.07 326 ILE A C 1
ATOM 2351 O O . ILE A 1 326 ? -28.028 -15.963 21.275 1.00 31.28 326 ILE A O 1
ATOM 2356 N N . ALA A 1 327 ? -27.949 -13.892 22.135 1.00 26.71 327 ALA A N 1
ATOM 2357 C CA . ALA A 1 327 ? -27.045 -13.410 21.095 1.00 22.47 327 ALA A CA 1
ATOM 2358 C C . ALA A 1 327 ? -25.698 -14.129 21.171 1.00 22.49 327 ALA A C 1
ATOM 2359 O O . ALA A 1 327 ? -25.105 -14.452 20.144 1.00 25.10 327 ALA A O 1
ATOM 2361 N N . PHE A 1 328 ? -25.219 -14.379 22.389 1.00 26.82 328 PHE A N 1
ATOM 2362 C CA . PHE A 1 328 ? -23.981 -15.133 22.585 1.00 26.40 328 PHE A CA 1
ATOM 2363 C C . PHE A 1 328 ? -24.068 -16.521 21.941 1.00 30.49 328 PHE A C 1
ATOM 2364 O O . PHE A 1 328 ? -23.167 -16.924 21.199 1.00 29.56 328 PHE A O 1
ATOM 2372 N N . MET A 1 329 ? -25.159 -17.235 22.216 1.00 29.29 329 MET A N 1
ATOM 2373 C CA . MET A 1 329 ? -25.368 -18.569 21.657 1.00 33.38 329 MET A CA 1
ATOM 2374 C C . MET A 1 329 ? -25.406 -18.546 20.131 1.00 30.40 329 MET A C 1
ATOM 2375 O O . MET A 1 329 ? -24.758 -19.359 19.470 1.00 31.20 329 MET A O 1
ATOM 2380 N N . ILE A 1 330 ? -26.181 -17.616 19.581 1.00 28.10 330 ILE A N 1
ATOM 2381 C CA . ILE A 1 330 ? -26.277 -17.453 18.136 1.00 30.67 330 ILE A CA 1
ATOM 2382 C C . ILE A 1 330 ? -24.900 -17.201 17.526 1.00 29.67 330 ILE A C 1
ATOM 2383 O O . ILE A 1 330 ? -24.534 -17.824 16.530 1.00 29.94 330 ILE A O 1
ATOM 2388 N N . GLU A 1 331 ? -24.130 -16.302 18.132 1.00 29.43 331 GLU A N 1
ATOM 2389 C CA . GLU A 1 331 ? -22.811 -15.969 17.602 1.00 28.30 331 GLU A CA 1
ATOM 2390 C C . GLU A 1 331 ? -21.815 -17.117 17.690 1.00 31.96 331 GLU A C 1
ATOM 2391 O O . GLU A 1 331 ? -20.938 -17.238 16.834 1.00 30.34 331 GLU A O 1
ATOM 2397 N N . LEU A 1 332 ? -21.947 -17.952 18.719 1.00 29.12 332 LEU A N 1
ATOM 2398 C CA . LEU A 1 332 ? -21.126 -19.150 18.835 1.00 32.13 332 LEU A CA 1
ATOM 2399 C C . LEU A 1 332 ? -21.287 -20.010 17.588 1.00 32.92 332 LEU A C 1
ATOM 2400 O O . LEU A 1 332 ? -20.307 -20.486 17.017 1.00 35.32 332 LEU A O 1
ATOM 2405 N N . ALA A 1 333 ? -22.536 -20.209 17.177 1.00 32.94 333 ALA A N 1
ATOM 2406 C CA . ALA A 1 333 ? -22.838 -21.016 16.001 1.00 37.88 333 ALA A CA 1
ATOM 2407 C C . ALA A 1 333 ? -22.337 -20.348 14.717 1.00 36.13 333 ALA A C 1
ATOM 2408 O O . ALA A 1 333 ? -21.786 -21.011 13.843 1.00 33.67 333 ALA A O 1
ATOM 2410 N N . VAL A 1 334 ? -22.542 -19.037 14.609 1.00 35.42 334 VAL A N 1
ATOM 2411 C CA . VAL A 1 334 ? -22.105 -18.281 13.436 1.00 34.95 334 VAL A CA 1
ATOM 2412 C C . VAL A 1 334 ? -20.592 -18.363 13.244 1.00 34.23 334 VAL A C 1
ATOM 2413 O O . VAL A 1 334 ? -20.108 -18.646 12.141 1.00 33.28 334 VAL A O 1
ATOM 2417 N N . VAL A 1 335 ? -19.850 -18.131 14.324 1.00 30.62 335 VAL A N 1
ATOM 2418 C CA . VAL A 1 335 ? -18.389 -18.165 14.276 1.00 32.67 335 VAL A CA 1
ATOM 2419 C C . VAL A 1 335 ? -17.845 -19.566 13.988 1.00 37.72 335 VAL A C 1
ATOM 2420 O O . VAL A 1 335 ? -16.922 -19.724 13.191 1.00 36.09 335 VAL A O 1
ATOM 2424 N N . ALA A 1 336 ? -18.412 -20.577 14.641 1.00 35.24 336 ALA A N 1
ATOM 2425 C CA . ALA A 1 336 ? -18.002 -21.956 14.396 1.00 38.11 336 ALA A CA 1
ATOM 2426 C C . ALA A 1 336 ? -18.197 -22.307 12.921 1.00 36.56 336 ALA A C 1
ATOM 2427 O O . ALA A 1 336 ? -17.333 -22.917 12.301 1.00 34.14 336 ALA A O 1
ATOM 2429 N N . PHE A 1 337 ? -19.337 -21.905 12.371 1.00 33.63 337 PHE A N 1
ATOM 2430 C CA . PHE A 1 337 ? -19.665 -22.153 10.973 1.00 36.89 337 PHE A CA 1
ATOM 2431 C C . PHE A 1 337 ? -18.644 -21.526 10.009 1.00 37.75 337 PHE A C 1
ATOM 2432 O O . PHE A 1 337 ? -18.061 -22.218 9.175 1.00 35.28 337 PHE A O 1
ATOM 2440 N N . ILE A 1 338 ? -18.443 -20.216 10.126 1.00 34.01 338 ILE A N 1
ATOM 2441 C CA . ILE A 1 338 ? -17.503 -19.492 9.273 1.00 39.80 338 ILE A CA 1
ATOM 2442 C C . ILE A 1 338 ? -16.077 -20.021 9.434 1.00 43.59 338 ILE A C 1
ATOM 2443 O O . ILE A 1 338 ? -15.332 -20.126 8.460 1.00 44.73 338 ILE A O 1
ATOM 2448 N N . MET A 1 339 ? -15.709 -20.368 10.663 1.00 43.44 339 MET A N 1
ATOM 2449 C CA . MET A 1 339 ? -14.382 -20.901 10.947 1.00 46.54 339 MET A CA 1
ATOM 2450 C C . MET A 1 339 ? -14.182 -22.263 10.281 1.00 51.53 339 MET A C 1
ATOM 2451 O O . MET A 1 339 ? -13.136 -22.527 9.680 1.00 52.17 339 MET A O 1
ATOM 2456 N N . LEU A 1 340 ? -15.189 -23.126 10.392 1.00 51.46 340 LEU A N 1
ATOM 2457 C CA . LEU A 1 340 ? -15.116 -24.465 9.815 1.00 51.59 340 LEU A CA 1
ATOM 2458 C C . LEU A 1 340 ? -15.148 -24.428 8.292 1.00 46.36 340 LEU A C 1
ATOM 2459 O O . LEU A 1 340 ? -14.386 -25.132 7.633 1.00 45.18 340 LEU A O 1
ATOM 2464 N N . PHE A 1 341 ? -16.032 -23.598 7.744 1.00 42.92 341 PHE A N 1
ATOM 2465 C CA . PHE A 1 341 ? -16.275 -23.570 6.306 1.00 42.47 341 PHE A CA 1
ATOM 2466 C C . PHE A 1 341 ? -15.693 -22.333 5.617 1.00 40.13 341 PHE A C 1
ATOM 2467 O O . PHE A 1 341 ? -16.218 -21.879 4.601 1.00 38.48 341 PHE A O 1
ATOM 2475 N N . ALA A 1 342 ? -14.613 -21.792 6.172 1.00 34.49 342 ALA A N 1
ATOM 2476 C CA . ALA A 1 342 ? -13.956 -20.625 5.584 1.00 34.01 342 ALA A CA 1
ATOM 2477 C C . ALA A 1 342 ? -13.558 -20.778 4.097 1.00 36.29 342 ALA A C 1
ATOM 2478 O O . ALA A 1 342 ? -13.782 -19.854 3.312 1.00 35.98 342 ALA A O 1
ATOM 2480 N N . PRO A 1 343 ? -12.970 -21.929 3.703 1.00 35.00 343 PRO A N 1
ATOM 2481 C CA . PRO A 1 343 ? -12.673 -22.061 2.269 1.00 38.75 343 PRO A CA 1
ATOM 2482 C C . PRO A 1 343 ? -13.936 -22.040 1.410 1.00 40.10 343 PRO A C 1
ATOM 2483 O O . PRO A 1 343 ? -13.954 -21.358 0.386 1.00 39.54 343 PRO A O 1
ATOM 2487 N N . GLN A 1 344 ? -14.975 -22.761 1.828 1.00 43.94 344 GLN A N 1
ATOM 2488 C CA . GLN A 1 344 ? -16.246 -22.766 1.101 1.00 42.92 344 GLN A CA 1
ATOM 2489 C C . GLN A 1 344 ? -16.873 -21.377 1.024 1.00 42.50 344 GLN A C 1
ATOM 2490 O O . GLN A 1 344 ? -17.318 -20.948 -0.040 1.00 48.80 344 GLN A O 1
ATOM 2496 N N . VAL A 1 345 ? -16.910 -20.685 2.159 1.00 39.99 345 VAL A N 1
ATOM 2497 C CA . VAL A 1 345 ? -17.487 -19.346 2.233 1.00 37.67 345 VAL A CA 1
ATOM 2498 C C . VAL A 1 345 ? -16.723 -18.373 1.338 1.00 39.22 345 VAL A C 1
ATOM 2499 O O . VAL A 1 345 ? -17.320 -17.577 0.614 1.00 41.48 345 VAL A O 1
ATOM 2503 N N . ALA A 1 346 ? -15.397 -18.449 1.389 1.00 37.38 346 ALA A N 1
ATOM 2504 C CA . ALA A 1 346 ? -14.554 -17.592 0.567 1.00 42.18 346 ALA A CA 1
ATOM 2505 C C . ALA A 1 346 ? -14.817 -17.843 -0.920 1.00 46.63 346 ALA A C 1
ATOM 2506 O O . ALA A 1 346 ? -14.998 -16.899 -1.689 1.00 44.03 346 ALA A O 1
ATOM 2508 N N . TYR A 1 347 ? -14.843 -19.117 -1.306 1.00 48.32 347 TYR A N 1
ATOM 2509 C CA . TYR A 1 347 ? -15.138 -19.526 -2.679 1.00 50.77 347 TYR A CA 1
ATOM 2510 C C . TYR A 1 347 ? -16.397 -18.844 -3.203 1.00 55.51 347 TYR A C 1
ATOM 2511 O O . TYR A 1 347 ? -16.429 -18.375 -4.339 1.00 57.53 347 TYR A O 1
ATOM 2520 N N . LEU A 1 348 ? -17.427 -18.783 -2.364 1.00 57.52 348 LEU A N 1
ATOM 2521 C CA . LEU A 1 348 ? -18.739 -18.303 -2.789 1.00 63.41 348 LEU A CA 1
ATOM 2522 C C . LEU A 1 348 ? -18.843 -16.781 -2.926 1.00 67.65 348 LEU A C 1
ATOM 2523 O O . LEU A 1 348 ? -19.569 -16.282 -3.790 1.00 69.25 348 LEU A O 1
ATOM 2528 N N . PHE A 1 349 ? -18.119 -16.047 -2.084 1.00 67.10 349 PHE A N 1
ATOM 2529 C CA . PHE A 1 349 ? -18.156 -14.584 -2.126 1.00 66.02 349 PHE A CA 1
ATOM 2530 C C . PHE A 1 349 ? -17.121 -13.971 -3.072 1.00 70.11 349 PHE A C 1
ATOM 2531 O O . PHE A 1 349 ? -17.250 -12.816 -3.478 1.00 71.69 349 PHE A O 1
ATOM 2539 N N . THR A 1 350 ? -16.096 -14.742 -3.416 1.00 72.66 350 THR A N 1
ATOM 2540 C CA . THR A 1 350 ? -15.109 -14.290 -4.390 1.00 75.87 350 THR A CA 1
ATOM 2541 C C . THR A 1 350 ? -15.670 -14.421 -5.806 1.00 85.11 350 THR A C 1
ATOM 2542 O O . THR A 1 350 ? -15.462 -13.549 -6.651 1.00 89.65 350 THR A O 1
ATOM 2546 N N . TYR A 1 351 ? -16.389 -15.513 -6.053 1.00 87.73 351 TYR A N 1
ATOM 2547 C CA . TYR A 1 351 ? -17.041 -15.735 -7.340 1.00 88.68 351 TYR A CA 1
ATOM 2548 C C . TYR A 1 351 ? -18.243 -16.664 -7.196 1.00 90.53 351 TYR A C 1
ATOM 2549 O O . TYR A 1 351 ? -19.325 -16.240 -6.781 1.00 90.87 351 TYR A O 1
ATOM 2551 N N . VAL A 1 357 ? -7.625 -15.518 -6.346 1.00 83.77 357 VAL A N 1
ATOM 2552 C CA . VAL A 1 357 ? -6.741 -14.360 -6.261 1.00 84.45 357 VAL A CA 1
ATOM 2553 C C . VAL A 1 357 ? -6.289 -14.124 -4.820 1.00 79.69 357 VAL A C 1
ATOM 2554 O O . VAL A 1 357 ? -5.146 -14.404 -4.457 1.00 79.83 357 VAL A O 1
ATOM 2558 N N . ILE A 1 358 ? -7.209 -13.607 -4.011 1.00 72.75 358 ILE A N 1
ATOM 2559 C CA . ILE A 1 358 ? -6.950 -13.258 -2.621 1.00 67.11 358 ILE A CA 1
ATOM 2560 C C . ILE A 1 358 ? -7.449 -14.349 -1.680 1.00 65.17 358 ILE A C 1
ATOM 2561 O O . ILE A 1 358 ? -7.698 -14.093 -0.500 1.00 65.20 358 ILE A O 1
ATOM 2566 N N . LYS A 1 359 ? -7.588 -15.562 -2.209 1.00 61.43 359 LYS A N 1
ATOM 2567 C CA . LYS A 1 359 ? -8.226 -16.666 -1.492 1.00 57.82 359 LYS A CA 1
ATOM 2568 C C . LYS A 1 359 ? -7.550 -17.043 -0.172 1.00 52.81 359 LYS A C 1
ATOM 2569 O O . LYS A 1 359 ? -8.193 -17.048 0.875 1.00 52.90 359 LYS A O 1
ATOM 2571 N N . GLY A 1 360 ? -6.261 -17.365 -0.231 1.00 49.48 360 GLY A N 1
ATOM 2572 C CA . GLY A 1 360 ? -5.522 -17.803 0.942 1.00 47.41 360 GLY A CA 1
ATOM 2573 C C . GLY A 1 360 ? -5.535 -16.812 2.092 1.00 48.26 360 GLY A C 1
ATOM 2574 O O . GLY A 1 360 ? -5.713 -17.193 3.252 1.00 48.76 360 GLY A O 1
ATOM 2575 N N . ASP A 1 361 ? -5.348 -15.536 1.776 1.00 46.88 361 ASP A N 1
ATOM 2576 C CA . ASP A 1 361 ? -5.350 -14.504 2.802 1.00 44.81 361 ASP A CA 1
ATOM 2577 C C . ASP A 1 361 ? -6.754 -14.297 3.365 1.00 39.11 361 ASP A C 1
ATOM 2578 O O . ASP A 1 361 ? -6.921 -13.989 4.546 1.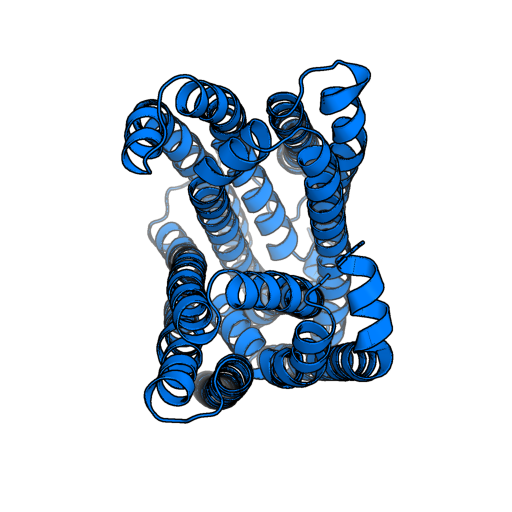00 38.45 361 ASP A O 1
ATOM 2583 N N . LEU A 1 362 ? -7.759 -14.464 2.511 1.00 34.92 362 LEU A N 1
ATOM 2584 C CA . LEU A 1 362 ? -9.146 -14.315 2.931 1.00 36.36 362 LEU A CA 1
ATOM 2585 C C . LEU A 1 362 ? -9.553 -15.442 3.878 1.00 37.54 362 LEU A C 1
ATOM 2586 O O . LEU A 1 362 ? -10.265 -15.213 4.852 1.00 41.27 362 LEU A O 1
ATOM 2591 N N . ILE A 1 363 ? -9.087 -16.655 3.591 1.00 40.08 363 ILE A N 1
ATOM 2592 C CA . ILE A 1 363 ? -9.354 -17.806 4.452 1.00 41.17 363 ILE A CA 1
ATOM 2593 C C . ILE A 1 363 ? -8.736 -17.610 5.837 1.00 40.04 363 ILE A C 1
ATOM 2594 O O . ILE A 1 363 ? -9.382 -17.882 6.848 1.00 40.49 363 ILE A O 1
ATOM 2599 N N . SER A 1 364 ? -7.492 -17.131 5.874 1.00 38.24 364 SER A N 1
ATOM 2600 C CA . SER A 1 364 ? -6.842 -16.763 7.130 1.00 41.45 364 SER A CA 1
ATOM 2601 C C . SER A 1 364 ? -7.671 -15.728 7.880 1.00 37.26 364 SER A C 1
ATOM 2602 O O . SER A 1 364 ? -7.908 -15.855 9.079 1.00 39.53 364 SER A O 1
ATOM 2605 N N . ALA A 1 365 ? -8.098 -14.701 7.153 1.00 31.85 365 ALA A N 1
ATOM 2606 C CA . ALA A 1 365 ? -8.919 -13.634 7.707 1.00 30.87 365 ALA A CA 1
ATOM 2607 C C . ALA A 1 365 ? -10.219 -14.171 8.311 1.00 32.23 365 ALA A C 1
ATOM 2608 O O . ALA A 1 365 ? -10.617 -13.768 9.404 1.00 31.68 365 ALA A O 1
ATOM 2610 N N . LEU A 1 366 ? -10.875 -15.079 7.593 1.00 33.43 366 LEU A N 1
ATOM 2611 C CA . LEU A 1 366 ? -12.143 -15.649 8.051 1.00 34.16 366 LEU A CA 1
ATOM 2612 C C . LEU A 1 366 ? -11.962 -16.577 9.248 1.00 33.67 366 LEU A C 1
ATOM 2613 O O . LEU A 1 366 ? -12.935 -16.947 9.908 1.00 36.99 366 LEU A O 1
ATOM 2618 N N . ARG A 1 367 ? -10.714 -16.944 9.529 1.00 34.47 367 ARG A N 1
ATOM 2619 C CA . ARG A 1 367 ? -10.408 -17.801 10.673 1.00 41.16 367 ARG A CA 1
ATOM 2620 C C . ARG A 1 367 ? -9.718 -17.046 11.810 1.00 47.24 367 ARG A C 1
ATOM 2621 O O . ARG A 1 367 ? -9.105 -17.651 12.687 1.00 52.49 367 ARG A O 1
ATOM 2629 N N . THR A 1 368 ? -9.831 -15.721 11.787 1.00 41.14 368 THR A N 1
ATOM 2630 C CA . THR A 1 368 ? -9.309 -14.887 12.860 1.00 39.36 368 THR A CA 1
ATOM 2631 C C . THR A 1 368 ? -10.304 -13.782 13.177 1.00 37.15 368 THR A C 1
ATOM 2632 O O . THR A 1 368 ? -10.756 -13.648 14.310 1.00 41.98 368 THR A O 1
ATOM 2636 N N . LEU A 1 369 ? -10.642 -12.999 12.159 1.00 33.07 369 LEU A N 1
ATOM 2637 C CA . LEU A 1 369 ? -11.518 -11.839 12.312 1.00 35.28 369 LEU A CA 1
ATOM 2638 C C . LEU A 1 369 ? -12.888 -12.086 12.981 1.00 34.84 369 LEU A C 1
ATOM 2639 O O . LEU A 1 369 ? -13.261 -11.339 13.881 1.00 35.80 369 LEU A O 1
ATOM 2644 N N . PRO A 1 370 ? -13.639 -13.123 12.557 1.00 31.73 370 PRO A N 1
ATOM 2645 C CA . PRO A 1 370 ? -14.997 -13.264 13.111 1.00 30.50 370 PRO A CA 1
ATOM 2646 C C . PRO A 1 370 ? -15.057 -13.630 14.599 1.00 32.69 370 PRO A C 1
ATOM 2647 O O . PRO A 1 370 ? -16.148 -13.614 15.183 1.00 29.49 370 PRO A O 1
ATOM 2651 N N . VAL A 1 371 ? -13.912 -13.965 15.189 1.00 30.05 371 VAL A N 1
ATOM 2652 C CA . VAL A 1 371 ? -13.828 -14.322 16.607 1.00 34.05 371 VAL A CA 1
ATOM 2653 C C . VAL A 1 371 ? -14.484 -13.296 17.536 1.00 34.97 371 VAL A C 1
ATOM 2654 O O . VAL A 1 371 ? -15.161 -13.666 18.499 1.00 36.45 371 VAL A O 1
ATOM 2658 N N . PHE A 1 372 ? -14.313 -12.011 17.236 1.00 33.10 372 PHE A N 1
ATOM 2659 C CA . PHE A 1 372 ? -14.834 -10.967 18.119 1.00 38.56 372 PHE A CA 1
ATOM 2660 C C . PHE A 1 372 ? -16.364 -10.936 18.201 1.00 39.67 372 PHE A C 1
ATOM 2661 O O . PHE A 1 372 ? -16.919 -10.361 19.140 1.00 39.19 372 PHE A O 1
ATOM 2669 N N . LEU A 1 373 ? -17.034 -11.540 17.220 1.00 34.13 373 LEU A N 1
ATOM 2670 C CA . LEU A 1 373 ? -18.497 -11.596 17.198 1.00 32.47 373 LEU A CA 1
ATOM 2671 C C . LEU A 1 373 ? -19.047 -12.274 18.451 1.00 32.53 373 LEU A C 1
ATOM 2672 O O . LEU A 1 373 ? -20.181 -12.030 18.868 1.00 30.82 373 LEU A O 1
ATOM 2677 N N . VAL A 1 374 ? -18.234 -13.128 19.055 1.00 30.06 374 VAL A N 1
ATOM 2678 C CA . VAL A 1 374 ? -18.668 -13.864 20.229 1.00 34.23 374 VAL A CA 1
ATOM 2679 C C . VAL A 1 374 ? -18.784 -12.961 21.465 1.00 32.64 374 VAL A C 1
ATOM 2680 O O . VAL A 1 374 ? -19.574 -13.235 22.365 1.00 37.65 374 VAL A O 1
ATOM 2684 N N . LEU A 1 375 ? -18.020 -11.873 21.500 1.00 32.53 375 LEU A N 1
ATOM 2685 C CA . LEU A 1 375 ? -18.063 -10.963 22.650 1.00 40.24 375 LEU A CA 1
ATOM 2686 C C . LEU A 1 375 ? -18.849 -9.678 22.380 1.00 37.40 375 LEU A C 1
ATOM 2687 O O . LEU A 1 375 ? -19.222 -8.965 23.311 1.00 34.09 375 LEU A O 1
ATOM 2692 N N . THR A 1 376 ? -19.104 -9.396 21.105 1.00 33.49 376 THR A N 1
ATOM 2693 C CA . THR A 1 376 ? -19.929 -8.250 20.701 1.00 30.33 376 THR A CA 1
ATOM 2694 C C . THR A 1 376 ? -21.265 -8.075 21.466 1.00 29.14 376 THR A C 1
ATOM 2695 O O . THR A 1 376 ? -21.621 -6.946 21.813 1.00 27.79 376 THR A O 1
ATOM 2699 N N . PRO A 1 377 ? -22.005 -9.177 21.733 1.00 28.64 377 PRO A N 1
ATOM 2700 C CA . PRO A 1 377 ? -23.284 -8.993 22.438 1.00 30.42 377 PRO A CA 1
ATOM 2701 C C . PRO A 1 377 ? -23.161 -8.311 23.804 1.00 30.27 377 PRO A C 1
ATOM 2702 O O . PRO A 1 377 ? -24.079 -7.601 24.207 1.00 28.84 377 PRO A O 1
ATOM 2706 N N . PHE A 1 378 ? -22.049 -8.525 24.501 1.00 33.84 378 PHE A N 1
ATOM 2707 C CA . PHE A 1 378 ? -21.889 -7.976 25.846 1.00 35.30 378 PHE A CA 1
ATOM 2708 C C . PHE A 1 378 ? -21.836 -6.450 25.839 1.00 36.75 378 PHE A C 1
ATOM 2709 O O . PHE A 1 378 ? -22.366 -5.798 26.745 1.00 38.98 378 PHE A O 1
ATOM 2717 N N . GLY A 1 379 ? -21.207 -5.886 24.812 1.00 28.02 379 GLY A N 1
ATOM 2718 C CA . GLY A 1 379 ? -21.127 -4.443 24.673 1.00 26.80 379 GLY A CA 1
ATOM 2719 C C . GLY A 1 379 ? -22.347 -3.849 23.993 1.00 30.76 379 GLY A C 1
ATOM 2720 O O . GLY A 1 379 ? -22.861 -2.803 24.408 1.00 29.79 379 GLY A O 1
ATOM 2721 N N . MET A 1 380 ? -22.820 -4.522 22.948 1.00 27.72 380 MET A N 1
ATOM 2722 C CA . MET A 1 380 ? -23.916 -4.006 22.132 1.00 22.55 380 MET A CA 1
ATOM 2723 C C . MET A 1 380 ? -25.260 -3.997 22.854 1.00 21.99 380 MET A C 1
ATOM 2724 O O . MET A 1 380 ? -26.050 -3.066 22.684 1.00 23.13 380 MET A O 1
ATOM 2729 N N . MET A 1 381 ? -25.529 -5.027 23.651 1.00 21.84 381 MET A N 1
ATOM 2730 C CA . MET A 1 381 ? -26.768 -5.044 24.423 1.00 24.31 381 MET A CA 1
ATOM 2731 C C . MET A 1 381 ? -26.724 -4.010 25.554 1.00 25.51 381 MET A C 1
ATOM 2732 O O . MET A 1 381 ? -27.756 -3.463 25.939 1.00 24.83 381 MET A O 1
ATOM 2737 N N . THR A 1 382 ? -25.529 -3.744 26.079 1.00 23.36 382 THR A N 1
ATOM 2738 C CA . THR A 1 382 ? -25.356 -2.700 27.090 1.00 27.89 382 THR A CA 1
ATOM 2739 C C . THR A 1 382 ? -25.674 -1.340 26.471 1.00 30.73 382 THR A C 1
ATOM 2740 O O . THR A 1 382 ? -26.376 -0.514 27.061 1.00 30.07 382 THR A O 1
ATOM 2744 N N . SER A 1 383 ? -25.155 -1.121 25.269 1.00 26.11 383 SER A N 1
ATOM 2745 C CA . SER A 1 383 ? -25.435 0.099 24.526 1.00 23.12 383 SER A CA 1
ATOM 2746 C C . SER A 1 383 ? -26.942 0.228 24.266 1.00 22.76 383 SER A C 1
ATOM 2747 O O . SER A 1 383 ? -27.519 1.308 24.406 1.00 21.69 383 SER A O 1
ATOM 2750 N N . ALA A 1 384 ? -27.579 -0.883 23.910 1.00 21.51 384 ALA A N 1
ATOM 2751 C CA . ALA A 1 384 ? -29.014 -0.895 23.645 1.00 23.71 384 ALA A CA 1
ATOM 2752 C C . ALA A 1 384 ? -29.848 -0.623 24.909 1.00 21.22 384 ALA A C 1
ATOM 2753 O O . ALA A 1 384 ? -30.925 -0.030 24.836 1.00 21.18 384 ALA A O 1
ATOM 2755 N N . MET A 1 385 ? -29.373 -1.073 26.063 1.00 23.26 385 MET A N 1
ATOM 2756 C CA . MET A 1 385 ? -30.107 -0.807 27.292 1.00 28.22 385 MET A CA 1
ATOM 2757 C C . MET A 1 385 ? -29.897 0.638 27.758 1.00 25.49 385 MET A C 1
ATOM 2758 O O . MET A 1 385 ? -30.816 1.245 28.314 1.00 20.44 385 MET A O 1
ATOM 2763 N N . PHE A 1 386 ? -28.702 1.183 27.517 1.00 16.82 386 PHE A N 1
ATOM 2764 C CA . PHE A 1 386 ? -28.432 2.602 27.767 1.00 24.64 386 PHE A CA 1
ATOM 2765 C C . PHE A 1 386 ? -29.430 3.445 26.978 1.00 21.03 386 PHE A C 1
ATOM 2766 O O . PHE A 1 386 ? -29.972 4.430 27.486 1.00 20.33 386 PHE A O 1
ATOM 2774 N N . GLN A 1 387 ? -29.662 3.054 25.728 1.00 17.72 387 GLN A N 1
ATOM 2775 C CA . GLN A 1 387 ? -30.633 3.740 24.877 1.00 20.42 387 GLN A CA 1
ATOM 2776 C C . GLN A 1 387 ? -32.053 3.552 25.414 1.00 20.04 387 GLN A C 1
ATOM 2777 O O . GLN A 1 387 ? -32.861 4.479 25.388 1.00 21.36 387 GLN A O 1
ATOM 2783 N N . GLY A 1 388 ? -32.350 2.350 25.903 1.00 20.30 388 GLY A N 1
ATOM 2784 C CA . GLY A 1 388 ? -33.657 2.060 26.470 1.00 22.74 388 GLY A CA 1
ATOM 2785 C C . GLY A 1 388 ? -33.991 2.923 27.676 1.00 22.95 388 GLY A C 1
ATOM 2786 O O . GLY A 1 388 ? -35.140 3.341 27.858 1.00 21.68 388 GLY A O 1
ATOM 2787 N N . ILE A 1 389 ? -32.990 3.198 28.507 1.00 19.43 389 ILE A N 1
ATOM 2788 C CA . ILE A 1 389 ? -33.209 4.054 29.662 1.00 20.77 389 ILE A CA 1
ATOM 2789 C C . ILE A 1 389 ? -33.057 5.543 29.329 1.00 22.01 389 ILE A C 1
ATOM 2790 O O . ILE A 1 389 ? -33.199 6.392 30.210 1.00 24.23 389 ILE A O 1
ATOM 2795 N N . GLY A 1 390 ? -32.762 5.860 28.071 1.00 20.91 390 GLY A N 1
ATOM 2796 C CA . GLY A 1 390 ? -32.731 7.250 27.632 1.00 21.99 390 GLY A CA 1
ATOM 2797 C C . GLY A 1 390 ? -31.371 7.930 27.646 1.00 25.52 390 GLY A C 1
ATOM 2798 O O . GLY A 1 390 ? -31.255 9.119 27.315 1.00 23.23 390 GLY A O 1
ATOM 2799 N N . GLU A 1 391 ? -30.330 7.183 28.006 1.00 22.13 3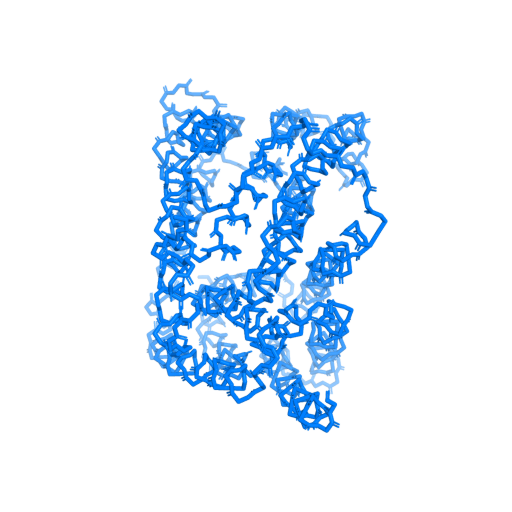91 GLU A N 1
ATOM 2800 C CA . GLU A 1 391 ? -29.001 7.771 28.143 1.00 23.12 391 GLU A CA 1
ATOM 2801 C C . GLU A 1 391 ? -28.108 7.474 26.937 1.00 25.39 391 GLU A C 1
ATOM 2802 O O . GLU A 1 391 ? -27.073 6.810 27.063 1.00 27.58 391 GLU A O 1
ATOM 2808 N N . GLY A 1 392 ? -28.516 7.982 25.774 1.00 24.18 392 GLY A N 1
ATOM 2809 C CA . GLY A 1 392 ? -27.804 7.746 24.528 1.00 23.97 392 GLY A CA 1
ATOM 2810 C C . GLY A 1 392 ? -26.359 8.211 24.514 1.00 25.22 392 GLY A C 1
ATOM 2811 O O . GLY A 1 392 ? -25.544 7.650 23.784 1.00 24.22 392 GLY A O 1
ATOM 2812 N N . GLU A 1 393 ? -26.029 9.222 25.316 1.00 22.34 393 GLU A N 1
ATOM 2813 C CA . GLU A 1 393 ? -24.649 9.704 25.362 1.00 24.28 393 GLU A CA 1
ATOM 2814 C C . GLU A 1 393 ? -23.679 8.606 25.828 1.00 27.21 393 GLU A C 1
ATOM 2815 O O . GLU A 1 393 ? -22.557 8.518 25.336 1.00 28.92 393 GLU A O 1
ATOM 2821 N N . LYS A 1 394 ? -24.124 7.757 26.752 1.00 27.40 394 LYS A N 1
ATOM 2822 C CA . LYS A 1 394 ? -23.295 6.656 27.238 1.00 28.88 394 LYS A CA 1
ATOM 2823 C C . LYS A 1 394 ? -23.067 5.620 26.140 1.00 25.03 394 LYS A C 1
ATOM 2824 O O . LYS A 1 394 ? -21.992 5.027 26.039 1.00 25.04 394 LYS A O 1
ATOM 2830 N N . SER A 1 395 ? -24.096 5.402 25.331 1.00 21.64 395 SER A N 1
ATOM 2831 C CA . SER A 1 395 ? -24.006 4.492 24.193 1.00 29.07 395 SER A CA 1
ATOM 2832 C C . SER A 1 395 ? -22.990 5.000 23.172 1.00 27.26 395 SER A C 1
ATOM 2833 O O . SER A 1 395 ? -22.207 4.226 22.619 1.00 26.15 395 SER A O 1
ATOM 2836 N N . LEU A 1 396 ? -22.998 6.308 22.934 1.00 24.87 396 LEU A N 1
ATOM 2837 C CA . LEU A 1 396 ? -22.041 6.926 22.018 1.00 23.00 396 LEU A CA 1
ATOM 2838 C C . LEU A 1 396 ? -20.612 6.803 22.535 1.00 22.82 396 LEU A C 1
ATOM 2839 O O . LEU A 1 396 ? -19.697 6.459 21.783 1.00 24.91 396 LEU A O 1
ATOM 2844 N N . ILE A 1 397 ? -20.421 7.093 23.819 1.00 24.90 397 ILE A N 1
ATOM 2845 C CA . ILE A 1 397 ? -19.099 6.990 24.430 1.00 26.59 397 ILE A CA 1
ATOM 2846 C C . ILE A 1 397 ? -18.534 5.581 24.268 1.00 23.85 397 ILE A C 1
ATOM 2847 O O . ILE A 1 397 ? -17.384 5.404 23.858 1.00 24.21 397 ILE A O 1
ATOM 2852 N N . LEU A 1 398 ? -19.351 4.582 24.584 1.00 24.88 398 LEU A N 1
ATOM 2853 C CA . LEU A 1 398 ? -18.955 3.187 24.419 1.00 30.92 398 LEU A CA 1
ATOM 2854 C C . LEU A 1 398 ? -18.634 2.861 22.949 1.00 31.52 398 LEU A C 1
ATOM 2855 O O . LEU A 1 398 ? -17.676 2.141 22.657 1.00 29.38 398 LEU A O 1
ATOM 2860 N N . THR A 1 399 ? -19.428 3.407 22.029 1.00 28.30 399 THR A N 1
ATOM 2861 C CA . THR A 1 399 ? -19.212 3.185 20.599 1.00 28.43 399 THR A CA 1
ATOM 2862 C C . THR A 1 399 ? -17.886 3.772 20.125 1.00 32.85 399 THR A C 1
ATOM 2863 O O . THR A 1 399 ? -17.148 3.135 19.370 1.00 38.30 399 THR A O 1
ATOM 2867 N N . ILE A 1 400 ? -17.586 4.984 20.579 1.00 31.16 400 ILE A N 1
ATOM 2868 C CA . ILE A 1 400 ? -16.322 5.630 20.258 1.00 34.60 400 ILE A CA 1
ATOM 2869 C C . ILE A 1 400 ? -15.149 4.832 20.819 1.00 36.30 400 ILE A C 1
ATOM 2870 O O . ILE A 1 400 ? -14.120 4.678 20.158 1.00 34.62 400 ILE A O 1
ATOM 2875 N N . PHE A 1 401 ? -15.306 4.336 22.043 1.00 32.13 401 PHE A N 1
ATOM 2876 C CA . PHE A 1 401 ? -14.248 3.578 22.698 1.00 31.94 401 PHE A CA 1
ATOM 2877 C C . PHE A 1 401 ? -13.951 2.293 21.932 1.00 30.04 401 PHE A C 1
ATOM 2878 O O . PHE A 1 401 ? -12.793 1.943 21.727 1.00 34.01 401 PHE A O 1
ATOM 2886 N N . ARG A 1 402 ? -15.000 1.604 21.495 1.00 25.42 402 ARG A N 1
ATOM 2887 C CA . ARG A 1 402 ? -14.835 0.353 20.763 1.00 32.17 402 ARG A CA 1
ATOM 2888 C C . ARG A 1 402 ? -14.236 0.528 19.362 1.00 36.83 402 ARG A C 1
ATOM 2889 O O . ARG A 1 402 ? -13.299 -0.173 18.993 1.00 32.26 402 ARG A O 1
ATOM 2897 N N . THR A 1 403 ? -14.780 1.468 18.594 1.00 38.55 403 THR A N 1
ATOM 2898 C CA . THR A 1 403 ? -14.428 1.612 17.181 1.00 37.14 403 THR A CA 1
ATOM 2899 C C . THR A 1 403 ? -13.150 2.409 16.920 1.00 42.20 403 THR A C 1
ATOM 2900 O O . THR A 1 403 ? -12.334 2.026 16.082 1.00 48.37 403 THR A O 1
ATOM 2904 N N . LEU A 1 404 ? -12.976 3.510 17.643 1.00 41.91 404 LEU A N 1
ATOM 2905 C CA . LEU A 1 404 ? -11.887 4.446 17.374 1.00 46.12 404 LEU A CA 1
ATOM 2906 C C . LEU A 1 404 ? -10.668 4.280 18.282 1.00 52.02 404 LEU A C 1
ATOM 2907 O O . LEU A 1 404 ? -9.528 4.413 17.827 1.00 58.08 404 LEU A O 1
ATOM 2912 N N . VAL A 1 405 ? -10.903 4.014 19.564 1.00 42.35 405 VAL A N 1
ATOM 2913 C CA . VAL A 1 405 ? -9.802 3.868 20.510 1.00 44.08 405 VAL A CA 1
ATOM 2914 C C . VAL A 1 405 ? -9.243 2.447 20.491 1.00 45.93 405 VAL A C 1
ATOM 2915 O O . VAL A 1 405 ? -8.035 2.250 20.365 1.00 49.66 405 VAL A O 1
ATOM 2919 N N . MET A 1 406 ? -10.133 1.465 20.601 1.00 41.61 406 MET A N 1
ATOM 2920 C CA . MET A 1 406 ? -9.750 0.057 20.713 1.00 41.49 406 MET A CA 1
ATOM 2921 C C . MET A 1 406 ? -9.446 -0.616 19.369 1.00 38.80 406 MET A C 1
ATOM 2922 O O . MET A 1 406 ? -8.343 -1.121 19.161 1.00 40.51 406 MET A O 1
ATOM 2927 N N . GLN A 1 407 ? -10.425 -0.623 18.467 1.00 35.79 407 GLN A N 1
ATOM 2928 C CA . GLN A 1 407 ? -10.269 -1.251 17.153 1.00 39.53 407 GLN A CA 1
ATOM 2929 C C . GLN A 1 407 ? -9.104 -0.677 16.350 1.00 38.10 407 GLN A C 1
ATOM 2930 O O . GLN A 1 407 ? -8.172 -1.399 15.981 1.00 37.87 407 GLN A O 1
ATOM 2936 N N . VAL A 1 408 ? -9.180 0.622 16.071 1.00 33.92 408 VAL A N 1
ATOM 2937 C CA . VAL A 1 408 ? -8.163 1.315 15.291 1.00 35.44 408 VAL A CA 1
ATOM 2938 C C . VAL A 1 408 ? -6.839 1.342 16.041 1.00 39.92 408 VAL A C 1
ATOM 2939 O O . VAL A 1 408 ? -5.779 1.103 15.458 1.00 40.80 408 VAL A O 1
ATOM 2943 N N . GLY A 1 409 ? -6.912 1.637 17.335 1.00 38.36 409 GLY A N 1
ATOM 2944 C CA . GLY A 1 409 ? -5.738 1.669 18.186 1.00 39.63 409 GLY A CA 1
ATOM 2945 C C . GLY A 1 409 ? -4.902 0.409 18.087 1.00 39.75 409 GLY A C 1
ATOM 2946 O O . GLY A 1 409 ? -3.717 0.468 17.754 1.00 41.11 409 GLY A O 1
ATOM 2947 N N . PHE A 1 410 ? -5.523 -0.735 18.360 1.00 38.14 410 PHE A N 1
ATOM 2948 C CA . PHE A 1 410 ? -4.805 -2.003 18.340 1.00 38.65 410 PHE A CA 1
ATOM 2949 C C . PHE A 1 410 ? -4.365 -2.420 16.934 1.00 41.57 410 PHE A C 1
ATOM 2950 O O . PHE A 1 410 ? -3.273 -2.954 16.762 1.00 45.21 410 PHE A O 1
ATOM 2958 N N . ALA A 1 411 ? -5.220 -2.188 15.940 1.00 38.14 411 ALA A N 1
ATOM 2959 C CA . ALA A 1 411 ? -4.870 -2.473 14.549 1.00 39.92 411 ALA A CA 1
ATOM 2960 C C . ALA A 1 411 ? -3.605 -1.718 14.138 1.00 42.87 411 ALA A C 1
ATOM 2961 O O . ALA A 1 411 ? -2.730 -2.269 13.465 1.00 40.05 411 ALA A O 1
ATOM 2963 N N . TYR A 1 412 ? -3.515 -0.458 14.558 1.00 42.62 412 TYR A N 1
ATOM 2964 C CA . TYR A 1 412 ? -2.352 0.375 14.272 1.00 45.66 412 TYR A CA 1
ATOM 2965 C C . TYR A 1 412 ? -1.101 -0.151 14.972 1.00 47.92 412 TYR A C 1
ATOM 2966 O O . TYR A 1 412 ? -0.027 -0.202 14.374 1.00 49.35 412 TYR A O 1
ATOM 2975 N N . ILE A 1 413 ? -1.247 -0.528 16.241 1.00 45.66 413 ILE A N 1
ATOM 2976 C CA . ILE A 1 413 ? -0.134 -1.049 17.035 1.00 45.34 413 ILE A CA 1
ATOM 2977 C C . ILE A 1 413 ? 0.489 -2.297 16.406 1.00 44.60 413 ILE A C 1
ATOM 2978 O O . ILE A 1 413 ? 1.708 -2.382 16.254 1.00 47.09 413 ILE A O 1
ATOM 2983 N N . PHE A 1 414 ? -0.349 -3.261 16.038 1.00 41.01 414 PHE A N 1
ATOM 2984 C CA . PHE A 1 414 ? 0.140 -4.505 15.451 1.00 48.37 414 PHE A CA 1
ATOM 2985 C C . PHE A 1 414 ? 0.826 -4.308 14.094 1.00 50.26 414 PHE A C 1
ATOM 2986 O O . PHE A 1 414 ? 1.760 -5.031 13.755 1.00 51.56 414 PHE A O 1
ATOM 2994 N N . VAL A 1 415 ? 0.371 -3.327 13.323 1.00 47.28 415 VAL A N 1
ATOM 2995 C CA . VAL A 1 415 ? 0.933 -3.096 11.995 1.00 46.90 415 VAL A CA 1
ATOM 2996 C C . VAL A 1 415 ? 2.210 -2.256 12.030 1.00 51.58 415 VAL A C 1
ATOM 2997 O O . VAL A 1 415 ? 3.157 -2.530 11.293 1.00 53.60 415 VAL A O 1
ATOM 3001 N N . HIS A 1 416 ? 2.251 -1.255 12.903 1.00 54.84 416 HIS A N 1
ATOM 3002 C CA . HIS A 1 416 ? 3.425 -0.386 12.985 1.00 63.36 416 HIS A CA 1
ATOM 3003 C C . HIS A 1 416 ? 4.531 -0.901 13.909 1.00 62.69 416 HIS A C 1
ATOM 3004 O O . HIS A 1 416 ? 5.698 -0.558 13.729 1.00 63.30 416 HIS A O 1
ATOM 3011 N N . TYR A 1 417 ? 4.169 -1.724 14.889 1.00 62.31 417 TYR A N 1
ATOM 3012 C CA . TYR A 1 417 ? 5.126 -2.158 15.906 1.00 64.03 417 TYR A CA 1
ATOM 3013 C C . TYR A 1 417 ? 5.460 -3.648 15.845 1.00 61.58 417 TYR A C 1
ATOM 3014 O O . TYR A 1 417 ? 6.368 -4.111 16.534 1.00 63.72 417 TYR A O 1
ATOM 3023 N N . THR A 1 418 ? 4.730 -4.397 15.023 1.00 56.22 418 THR A N 1
ATOM 3024 C CA . THR A 1 418 ? 5.014 -5.821 14.851 1.00 54.12 418 THR A CA 1
ATOM 3025 C C . THR A 1 418 ? 5.259 -6.182 13.392 1.00 53.82 418 THR A C 1
ATOM 3026 O O . THR A 1 418 ? 5.180 -5.331 12.506 1.00 54.76 418 THR A O 1
ATOM 3030 N N . THR A 1 419 ? 5.553 -7.456 13.158 1.00 53.73 419 THR A N 1
ATOM 3031 C CA . THR A 1 419 ? 5.861 -7.952 11.824 1.00 55.96 419 THR A CA 1
ATOM 3032 C C . THR A 1 419 ? 4.721 -8.809 11.278 1.00 55.01 419 THR A C 1
ATOM 3033 O O . THR A 1 419 ? 4.848 -9.435 10.225 1.00 56.28 419 THR A O 1
ATOM 3037 N N . LEU A 1 420 ? 3.604 -8.826 12.001 1.00 53.47 420 LEU A N 1
ATOM 3038 C CA . LEU A 1 420 ? 2.454 -9.648 11.640 1.00 52.97 420 LEU A CA 1
ATOM 3039 C C . LEU A 1 420 ? 1.818 -9.235 10.315 1.00 51.19 420 LEU A C 1
ATOM 3040 O O . LEU A 1 420 ? 1.174 -10.048 9.651 1.00 53.10 420 LEU A O 1
ATOM 3045 N N . GLY A 1 421 ? 2.006 -7.975 9.932 1.00 49.12 421 GLY A N 1
ATOM 3046 C CA . GLY A 1 421 ? 1.431 -7.462 8.702 1.00 48.03 421 GLY A CA 1
ATOM 3047 C C . GLY A 1 421 ? -0.086 -7.516 8.695 1.00 48.01 421 GLY A C 1
ATOM 3048 O O . GLY A 1 421 ? -0.734 -6.994 9.600 1.00 45.92 421 GLY A O 1
ATOM 3049 N N . LEU A 1 422 ? -0.645 -8.157 7.671 1.00 49.26 422 LEU A N 1
ATOM 3050 C CA . LEU A 1 422 ? -2.093 -8.256 7.492 1.00 50.08 422 LEU A CA 1
ATOM 3051 C C . LEU A 1 422 ? -2.806 -8.958 8.647 1.00 49.43 422 LEU A C 1
ATOM 3052 O O . LEU A 1 422 ? -3.859 -8.506 9.102 1.00 48.87 422 LEU A O 1
ATOM 3057 N N . ARG A 1 423 ? -2.239 -10.070 9.107 1.00 48.26 423 ARG A N 1
ATOM 3058 C CA . ARG A 1 423 ? -2.845 -10.847 10.180 1.00 46.42 423 ARG A CA 1
ATOM 3059 C C . ARG A 1 423 ? -2.927 -10.027 11.467 1.00 51.33 423 ARG A C 1
ATOM 3060 O O . ARG A 1 423 ? -3.815 -10.240 12.297 1.00 50.26 423 ARG A O 1
ATOM 3062 N N . GLY A 1 424 ? -2.003 -9.080 11.614 1.00 51.09 424 GLY A N 1
ATOM 3063 C CA . GLY A 1 424 ? -1.997 -8.173 12.749 1.00 50.73 424 GLY A CA 1
ATOM 3064 C C . GLY A 1 424 ? -3.208 -7.260 12.776 1.00 50.89 424 GLY A C 1
ATOM 3065 O O . GLY A 1 424 ? -3.661 -6.849 13.850 1.00 47.98 424 GLY A O 1
ATOM 3066 N N . VAL A 1 425 ? -3.732 -6.939 11.594 1.00 49.89 425 VAL A N 1
ATOM 3067 C CA . VAL A 1 425 ? -4.944 -6.131 11.488 1.00 45.20 425 VAL A CA 1
ATOM 3068 C C . VAL A 1 425 ? -6.131 -6.881 12.078 1.00 42.85 425 VAL A C 1
ATOM 3069 O O . VAL A 1 425 ? -6.888 -6.323 12.878 1.00 43.67 425 VAL A O 1
ATOM 3073 N N . TRP A 1 426 ? -6.293 -8.143 11.680 1.00 36.58 426 TRP A N 1
ATOM 3074 C CA . TRP A 1 426 ? -7.379 -8.967 12.204 1.00 38.61 426 TRP A CA 1
ATOM 3075 C C . TRP A 1 426 ? -7.242 -9.138 13.714 1.00 39.16 426 TRP A C 1
ATOM 3076 O O . TRP A 1 426 ? -8.210 -8.971 14.455 1.00 36.20 426 TRP A O 1
ATOM 3087 N N . ILE A 1 427 ? -6.036 -9.486 14.157 1.00 37.12 427 ILE A N 1
ATOM 3088 C CA . ILE A 1 427 ? -5.765 -9.715 15.573 1.00 39.22 427 ILE A CA 1
ATOM 3089 C C . ILE A 1 427 ? -6.045 -8.468 16.411 1.00 36.36 427 ILE A C 1
ATOM 3090 O O . ILE A 1 427 ? -6.665 -8.551 17.476 1.00 34.93 427 ILE A O 1
ATOM 3095 N N . GLY A 1 428 ? -5.595 -7.317 15.922 1.00 34.70 428 GLY A N 1
ATOM 3096 C CA . GLY A 1 428 ? -5.850 -6.055 16.593 1.00 33.32 428 GLY A CA 1
ATOM 3097 C C . GLY A 1 428 ? -7.328 -5.725 16.695 1.00 35.92 428 GLY A C 1
ATOM 3098 O O . GLY A 1 428 ? -7.800 -5.275 17.744 1.00 34.59 428 GLY A O 1
ATOM 3099 N N . ILE A 1 429 ? -8.061 -5.935 15.602 1.00 35.57 429 ILE A N 1
ATOM 3100 C CA . ILE A 1 429 ? -9.503 -5.700 15.590 1.00 33.38 429 ILE A CA 1
ATOM 3101 C C . ILE A 1 429 ? -10.207 -6.596 16.613 1.00 32.63 429 ILE A C 1
ATOM 3102 O O . ILE A 1 429 ? -11.083 -6.135 17.350 1.00 35.32 429 ILE A O 1
ATOM 3107 N N . VAL A 1 430 ? -9.814 -7.870 16.656 1.00 31.31 430 VAL A N 1
ATOM 3108 C CA . VAL A 1 430 ? -10.383 -8.831 17.605 1.00 31.45 430 VAL A CA 1
ATOM 3109 C C . VAL A 1 430 ? -10.098 -8.444 19.057 1.00 34.80 430 VAL A C 1
ATOM 3110 O O . VAL A 1 430 ? -11.011 -8.388 19.880 1.00 34.40 430 VAL A O 1
ATOM 3114 N N . ILE A 1 431 ? -8.829 -8.182 19.363 1.00 33.79 431 ILE A N 1
ATOM 3115 C CA . ILE A 1 431 ? -8.423 -7.786 20.709 1.00 33.76 431 ILE A CA 1
ATOM 3116 C C . ILE A 1 431 ? -9.136 -6.512 21.154 1.00 34.13 431 ILE A C 1
ATOM 3117 O O . ILE A 1 431 ? -9.666 -6.447 22.266 1.00 35.42 431 ILE A O 1
ATOM 3122 N N . GLY A 1 432 ? -9.153 -5.508 20.280 1.00 28.22 432 GLY A N 1
ATOM 3123 C CA . GLY A 1 432 ? -9.793 -4.240 20.586 1.00 31.12 432 GLY A CA 1
ATOM 3124 C C . GLY A 1 432 ? -11.269 -4.394 20.916 1.00 34.77 432 GLY A C 1
ATOM 3125 O O . GLY A 1 432 ? -11.750 -3.851 21.914 1.00 32.80 432 GLY A O 1
ATOM 3126 N N . ASN A 1 433 ? -11.983 -5.141 20.077 1.00 34.42 433 ASN A N 1
ATOM 3127 C CA . ASN A 1 433 ? -13.411 -5.374 20.272 1.00 37.41 433 ASN A CA 1
ATOM 3128 C C . ASN A 1 433 ? -13.719 -6.107 21.566 1.00 35.75 433 ASN A C 1
ATOM 3129 O O . ASN A 1 433 ? -14.706 -5.810 22.232 1.00 40.00 433 ASN A O 1
ATOM 3134 N N . MET A 1 434 ? -12.870 -7.065 21.920 1.00 38.05 434 MET A N 1
ATOM 3135 C CA . MET A 1 434 ? -13.092 -7.871 23.113 1.00 41.55 434 MET A CA 1
ATOM 3136 C C . MET A 1 434 ? -12.842 -7.097 24.406 1.00 43.19 434 MET A C 1
ATOM 3137 O O . MET A 1 434 ? -13.580 -7.263 25.380 1.00 43.76 434 MET A O 1
ATOM 3142 N N . VAL A 1 435 ? -11.814 -6.251 24.415 1.00 39.84 435 VAL A N 1
ATOM 3143 C CA . VAL A 1 435 ? -11.583 -5.370 25.556 1.00 37.79 435 VAL A CA 1
ATOM 3144 C C . VAL A 1 435 ? -12.773 -4.435 25.738 1.00 32.79 435 VAL A C 1
ATOM 3145 O O . VAL A 1 435 ? -13.265 -4.255 26.843 1.00 33.97 435 VAL A O 1
ATOM 3149 N N . ALA A 1 436 ? -13.240 -3.856 24.638 1.00 28.78 436 ALA A N 1
ATOM 3150 C CA . ALA A 1 436 ? -14.382 -2.950 24.673 1.00 30.28 436 ALA A CA 1
ATOM 3151 C C . ALA A 1 436 ? -15.654 -3.652 25.146 1.00 33.41 436 ALA A C 1
ATOM 3152 O O . ALA A 1 436 ? -16.494 -3.048 25.804 1.00 31.44 436 ALA A O 1
ATOM 3154 N N . ALA A 1 437 ? -15.794 -4.929 24.802 1.00 38.40 437 ALA A N 1
ATOM 3155 C CA . ALA A 1 437 ? -16.969 -5.705 25.196 1.00 42.68 437 ALA A CA 1
ATOM 3156 C C . ALA A 1 437 ? -17.014 -5.890 26.710 1.00 41.89 437 ALA A C 1
ATOM 3157 O O . ALA A 1 437 ? -18.075 -5.801 27.332 1.00 41.24 437 ALA A O 1
ATOM 3159 N N . ILE A 1 438 ? -15.849 -6.154 27.290 1.00 39.79 438 ILE A N 1
ATOM 3160 C CA . ILE A 1 438 ? -15.726 -6.356 28.724 1.00 39.87 438 ILE A CA 1
ATOM 3161 C C . ILE A 1 438 ? -15.962 -5.058 29.499 1.00 39.12 438 ILE A C 1
ATOM 3162 O O . ILE A 1 438 ? -16.665 -5.053 30.514 1.00 36.07 438 ILE A O 1
ATOM 3167 N N . VAL A 1 439 ? -15.365 -3.966 29.026 1.00 33.70 439 VAL A N 1
ATOM 3168 C CA . VAL A 1 439 ? -15.558 -2.658 29.648 1.00 30.72 439 VAL A CA 1
ATOM 3169 C C . VAL A 1 439 ? -17.030 -2.258 29.614 1.00 29.75 439 VAL A C 1
ATOM 3170 O O . VAL A 1 439 ? -17.600 -1.867 30.637 1.00 30.89 439 VAL A O 1
ATOM 3174 N N . GLY A 1 440 ? -17.635 -2.373 28.434 1.00 28.10 440 GLY A N 1
ATOM 3175 C CA . GLY A 1 440 ? -19.042 -2.072 28.248 1.00 30.27 440 GLY A CA 1
ATOM 3176 C C . GLY A 1 440 ? -19.938 -2.897 29.152 1.00 28.77 440 GLY A C 1
ATOM 3177 O O . GLY A 1 440 ? -20.893 -2.381 29.726 1.00 33.98 440 GLY A O 1
ATOM 3178 N N . PHE A 1 441 ? -19.625 -4.181 29.290 1.00 28.15 441 PHE A N 1
ATOM 3179 C CA . PHE A 1 441 ? -20.403 -5.058 30.154 1.00 31.04 441 PHE A CA 1
ATOM 3180 C C . PHE A 1 441 ? -20.271 -4.651 31.616 1.00 33.37 441 PHE A C 1
ATOM 3181 O O . PHE A 1 441 ? -21.256 -4.644 32.348 1.00 34.09 441 PHE A O 1
ATOM 3189 N N . LEU A 1 442 ? -19.055 -4.314 32.035 1.00 32.35 442 LEU A N 1
ATOM 3190 C CA . LEU A 1 442 ? -18.821 -3.856 33.402 1.00 35.99 442 LEU A CA 1
ATOM 3191 C C . LEU A 1 442 ? -19.543 -2.543 33.702 1.00 30.30 442 LEU A C 1
ATOM 3192 O O . LEU A 1 442 ? -20.060 -2.352 34.801 1.00 31.19 442 LEU A O 1
ATOM 3197 N N . TRP A 1 443 ? -19.566 -1.643 32.722 1.00 27.21 443 TRP A N 1
ATOM 3198 C CA . TRP A 1 443 ? -20.255 -0.365 32.857 1.00 31.20 443 TRP A CA 1
ATOM 3199 C C . TRP A 1 443 ? -21.759 -0.599 33.018 1.00 29.91 443 TRP A C 1
ATOM 3200 O O . TRP A 1 443 ? -22.413 0.032 33.852 1.00 30.32 443 TRP A O 1
ATOM 3211 N N . GLY A 1 444 ? -22.296 -1.521 32.222 1.00 29.75 444 GLY A N 1
ATOM 3212 C CA . GLY A 1 444 ? -23.703 -1.876 32.300 1.00 31.41 444 GLY A CA 1
ATOM 3213 C C . GLY A 1 444 ? -24.096 -2.451 33.649 1.00 29.49 444 GLY A C 1
ATOM 3214 O O . GLY A 1 444 ? -25.190 -2.181 34.140 1.00 29.76 444 GLY A O 1
ATOM 3215 N N . ARG A 1 445 ? -23.212 -3.253 34.242 1.00 29.86 445 ARG A N 1
ATOM 3216 C CA . ARG A 1 445 ? -23.452 -3.802 35.574 1.00 35.58 445 ARG A CA 1
ATOM 3217 C C . ARG A 1 445 ? -23.469 -2.681 36.605 1.00 35.38 445 ARG A C 1
ATOM 3218 O O . ARG A 1 445 ? -24.287 -2.684 37.527 1.00 37.60 445 ARG A O 1
ATOM 3226 N N . MET A 1 446 ? -22.560 -1.723 36.439 1.00 35.03 446 MET A N 1
ATOM 3227 C CA . MET A 1 446 ? -22.474 -0.577 37.336 1.00 37.20 446 MET A CA 1
ATOM 3228 C C . MET A 1 446 ? -23.721 0.289 37.238 1.00 33.22 446 MET A C 1
ATOM 3229 O O . MET A 1 446 ? -24.268 0.717 38.250 1.00 36.24 446 MET A O 1
ATOM 3234 N N . ARG A 1 447 ? -24.161 0.546 36.013 1.00 25.55 447 ARG A N 1
ATOM 3235 C CA . ARG A 1 447 ? -25.353 1.356 35.775 1.00 26.84 447 ARG A CA 1
ATOM 3236 C C . ARG A 1 447 ? -26.582 0.710 36.420 1.00 31.47 447 ARG A C 1
ATOM 3237 O O . ARG A 1 447 ? -27.419 1.388 37.015 1.00 30.91 447 ARG A O 1
ATOM 3245 N N . ILE A 1 448 ? -26.669 -0.610 36.309 1.00 29.28 448 ILE A N 1
ATOM 3246 C CA . ILE A 1 448 ? -27.807 -1.354 36.843 1.00 35.64 448 ILE A CA 1
ATOM 3247 C C . ILE A 1 448 ? -27.884 -1.355 38.377 1.00 36.88 448 ILE A C 1
ATOM 3248 O O . ILE A 1 448 ? -28.962 -1.179 38.945 1.00 34.64 448 ILE A O 1
ATOM 3253 N N . SER A 1 449 ? -26.750 -1.547 39.046 1.00 38.17 449 SER A N 1
ATOM 3254 C CA . SER A 1 449 ? -26.724 -1.472 40.507 1.00 43.40 449 SER A CA 1
ATOM 3255 C C . SER A 1 449 ? -27.099 -0.075 40.989 1.00 39.01 449 SER A C 1
ATOM 3256 O O . SER A 1 449 ? -27.737 0.083 42.027 1.00 39.64 449 SER A O 1
ATOM 3259 N N . ALA A 1 450 ? -26.705 0.936 40.223 1.00 35.43 450 ALA A N 1
ATOM 3260 C CA . ALA A 1 450 ? -27.094 2.310 40.518 1.00 40.40 450 ALA A CA 1
ATOM 3261 C C . ALA A 1 450 ? -28.616 2.472 40.443 1.00 40.91 450 ALA A C 1
ATOM 3262 O O . ALA A 1 450 ? -29.220 3.126 41.295 1.00 38.12 450 ALA A O 1
ATOM 3264 N N . LEU A 1 451 ? -29.222 1.877 39.416 1.00 37.70 451 LEU A N 1
ATOM 3265 C CA . LEU A 1 451 ? -30.677 1.871 39.266 1.00 39.55 451 LEU A CA 1
ATOM 3266 C C . LEU A 1 451 ? -31.384 1.256 40.475 1.00 39.18 451 LEU A C 1
ATOM 3267 O O . LEU A 1 451 ? -32.398 1.781 40.939 1.00 41.97 451 LEU A O 1
ATOM 3272 N N . LYS A 1 452 ? -30.841 0.147 40.975 1.00 36.18 452 LYS A N 1
ATOM 3273 C CA . LYS A 1 452 ? -31.409 -0.552 42.127 1.00 42.98 452 LYS A CA 1
ATOM 3274 C C . LYS A 1 452 ? -31.346 0.280 43.398 1.00 47.50 452 LYS A C 1
ATOM 3275 O O . LYS A 1 452 ? -32.133 0.076 44.318 1.00 56.51 452 LYS A O 1
ATOM 3281 N N . LYS A 1 453 ? -30.397 1.207 43.451 1.00 44.44 453 LYS A N 1
ATOM 3282 C CA . LYS A 1 453 ? -30.253 2.074 44.614 1.00 51.78 453 LYS A CA 1
ATOM 3283 C C . LYS A 1 453 ? -31.117 3.321 44.470 1.00 54.19 453 LYS A C 1
ATOM 3284 O O . LYS A 1 453 ? -31.340 4.047 45.436 1.00 57.32 453 LYS A O 1
ATOM 3286 N N . THR A 1 454 ? -31.600 3.563 43.257 1.00 54.55 454 THR A N 1
ATOM 3287 C CA . THR A 1 454 ? -32.436 4.725 42.980 1.00 60.20 454 THR A CA 1
ATOM 3288 C C . THR A 1 454 ? -33.901 4.327 42.870 1.00 59.80 454 THR A C 1
ATOM 3289 O O . THR A 1 454 ? -34.663 4.947 42.132 1.00 57.67 454 THR A O 1
#

Solvent-accessible surface area: 18851 Å² total; per-residue (Å²): 136,83,39,126,8,0,96,23,0,60,30,79,17,97,119,0,0,55,140,2,3,91,6,9,33,81,0,35,47,27,73,31,104,33,93,52,28,21,40,125,87,4,63,56,50,21,116,70,13,84,57,2,35,41,26,1,112,76,19,45,90,32,5,53,10,66,0,44,0,10,2,21,0,0,2,0,0,0,0,26,38,1,4,55,179,59,60,120,12,0,24,31,0,0,6,15,0,21,54,28,1,93,101,42,0,62,64,13,22,112,78,39,73,105,34,3,60,73,55,0,121,94,88,66,18,75,43,88,46,3,50,43,0,36,69,22,0,135,10,6,0,63,1,0,62,32,4,0,16,18,41,0,0,14,0,0,0,28,0,2,2,25,12,97,35,0,42,68,4,18,48,53,11,15,23,50,7,57,83,20,1,39,65,29,2,99,104,96,56,117,19,6,22,0,2,0,107,0,11,35,78,2,34,48,42,10,10,113,80,1,29,102,19,2,76,99,117,135,72,12,22,3,82,17,59,128,97,113,59,79,108,29,202,120,11,68,108,27,0,76,119,0,3,98,15,15,11,66,11,93,97,6,40,69,69,0,36,136,88,0,49,45,10,0,96,90,38,25,29,157,68,0,40,37,0,2,80,28,0,26,79,4,0,62,58,4,15,21,25,0,74,0,1,14,22,1,0,5,1,0,0,0,0,0,82,13,56,138,57,32,134,17,1,32,43,0,0,58,59,0,7,49,54,0,62,112,51,0,73,66,35,16,50,112,11,48,125,88,0,52,101,16,2,169,129,87,70,117,191,29,46,49,66,0,43,60,0,0,110,39,0,0,50,8,0,26,40,10,0,50,11,27,0,0,15,2,0,0,27,0,8,7,18,0,58,45,4,29,93,8,9,65,53,51,0,48,82,29,2,20,25,52,0,108,89,35,21,102,186,54,146,82,26,30,40,0,0,4,53,0,0,13,52,0,6,56,52,2,5,99,61,0,50,104,60,0,74,131,40,2,64,45,14,123,94,137

B-factor: mean 34.75, std 13.74, range [12.27, 142.19]

InterPro domains:
  IPR002528 Multi antimicrobial extrusion protein [PF01554] (26-186)
  IPR002528 Multi antimicrobial extrusion protein [PF01554] (248-413)
  IPR002528 Multi antimicrobial extrusion protein [TIGR00797] (26-426)
  IPR048279 Multidrug resistance protein MdtK-like [PIRSF006603] (9-453)
  IPR052031 Membrane Transporter and Flippase [PTHR43549] (3-453)

Nearest PDB structures (foldseek):
  3w4t-assembly1_A  TM=1.002E+00  e=1.365E-53  Pyrococcus furiosus DSM 3638
  6hfb-assembly4_D  TM=9.943E-01  e=4.465E-48  Pyrococcus furiosus DSM 3638
  6hfb-assembly3_C  TM=9.822E-01  e=1.709E-46  Pyrococcus furiosus DSM 3638
  5xjj-assembly1_A  TM=8.829E-01  e=1.894E-12  Camelina sativa
  7dqk-assembly1_A  TM=8.338E-01  e=1.377E-10  Nicotiana tabacum

Secondary structure (DSSP, 8-state):
---HHHHHHHS-HHHHHHHHHHHHHHHHHHHHHHHHHHHHHHHTT-HHHHHHHHHHHHHHHHHHHHHHHHHHHHHHHHHHHHHTT-HHHHHHHHHHHHHHHHHHHHHHHHHHTTTHHHHHHHTT--THHHHHHHHHHHHHHHTHHHHHHHHHHHHHHHHTT-HHHHHHHHHHHHHHHHHHHHIIIIIS--THHHHHHHHHHHHHHHHHHHHIIIIII--SSS---STT----HHHHHHHHHHHHHHHHHHHHHHHHHHHHHHHHHHHHHHHHHHHHHHHHHHHHHTTHHHHHHHHHHHHHHHHHHHTT-HHHHHHHHHHHHHHHHHHHHHHHHHHHHTHHHHHHHHH---HHHHHHHHTTGGGGGGTHHHHHHHHHHHHHTT-HHHHHHHHHIIIIIIIHHHHHHHHHHSS-THHHHHHHHHHHHHHHHHHHHHHHHHHHHHHHH-

Sequence (446 aa):
KTTKGVQLLRGDPKKAIVRLSIAMMIGMSVQTLYNLADGIWVSGLGPESLAAVGLFFPVFMGIIALAAGLGVGTSSAIARRIGARDKEGADNVAVHSLILSLILGVTITITMLPAIDSLFRSMGAKGEAVELAIEYARVLLAGAFIIVFNNVGNGILRGEGDANRAMLAMVLGSGLNIVLDPIFIYTLGFGVVGAAYATLLSMVVTSLFIAYWLFVKRDTYVDITLRDFSPSREILKDILRVGLPSSLSQLSMSIAMFFLNSVAITAGGENGVAVFTSAWRITMLGIVPILGMAAATTSVTGAAYGERNVEKLETAYLYAIKIAFMIELAVVAFIMLFAPQVAYLFTYVIKGDLISALRTLPVFLVLTPFGMMTSAMFQGIGEGEKSLILTIFRTLVMQVGFAYIFVHYTTLGLRGVWIGIVIGNMVAAIVGFLWGRMRISALKKT

Radius of gyration: 21.8 Å; Cα contacts (8 Å, |Δi|>4): 732; chains: 1; bounding box: 63×47×64 Å

Foldseek 3Di:
DADPQLCLLLDFLLSLLVLQLVLQLLLVVLLVVLVVLLVVLQVVQDDLLVLLCVLCVVVVVLLLLLLLLLLLLLLLQLLLCSLLVNQLSNLQLLQVSLVVLQVSQVCQLVVVLVPQLVSSVVVVDDDPSSVSSNLQNNLLSVCSSLSSNLSNLLSSCNSSRVSPVNSVLSCQLSVQLSVQSCCQQPVVPVNSSSSSVSNSVSSVVSSVVSCCCCPPVVPRSHGYDPVPYDDDPVSVCLSCLRRVLSSVLVVLQVVLVVLLLVLLCLQPNPLSSVLCVLLVSLLCVLVSSLVSSLSSLLSSLLSCVSNLNLVSNVVSLVSSLVVQLVSLVVVLVVLLVCVQVVLVVSVCNSRVVNSLSSNQQSLLSNLQNLQSSLLSSCSSNRNNVVSSVLSNQQRPVQLSVQLCCCRVPHDCRSSSNSNSNSRSSNVSSVVNNVVSVVVSVVSVVD